Protein 8C38 (pdb70)

Nearest PDB structures (foldseek):
  8c38-assembly1_I  TM=9.953E-01  e=1.096E-30  Cowpea chlorotic mottle virus
  1za7-assembly1_B  TM=1.003E+00  e=1.085E-29  Cowpea chlorotic mottle virus
  8c38-assembly1_D  TM=1.003E+00  e=1.421E-28  Cowpea chlorotic mottle virus
  1cwp-assembly1_B  TM=9.992E-01  e=1.245E-26  Cowpea chlorotic mottle virus
  8bi4-assembly1_B  TM=9.457E-01  e=3.189E-25  Cowpea chlorotic mottle virus

InterPro domains:
  IPR002009 Bromovirus coat protein [PF01318] (2-190)

Foldseek 3Di:
DPDDDDDDDDDDPPPDDDDDFDVQKDKDKDKDWDAWDAAFDKDKAFDDDPPVQPDPQNQQWWWAKKKKFKDADPPDDFKKKKAKDFDDPGLVCRVVPGPFMQIPVDPGRMTMGGDPRGGGGNNCSRVTMIMMMHGNHTDHTRRMMMMMMIMTRDDPVVVDDDDD/DDDDDFDVQKDKDKDKDWDAWDAAFDKDKDFDDDDPVQPDPQSQFWWWAKKKKFKDADPPADAKKKKAKDFDDPGLVCCVVPGPFMQIVVDPGRMGIGRDPRGGGGNNCSRVTMIMMMHGNHIDHTRRMMMMMMIMTRDDPVPPDDDPPD/DDDDDDDDDDDDPPPDDDDDFDVQKDKDKDKDWDAWDAAFDKDKAFDDDPPVQPDPQNQFWWWAKKKKFKDADPPDDFKKKKAKDFDDPGLVCCVVPGPFMQIPVDPGRMTIGRDPRGGGGNNCSRVTMIMMMHGNHTDHTRRMMMMMMIMTRDDDPPVDDDPPD

Solvent-accessible surface area: 27170 Å² total; per-residue (Å²): 295,139,133,134,111,115,145,132,120,121,125,65,122,80,114,58,196,85,105,182,25,88,140,39,48,25,55,20,139,36,76,24,62,0,59,71,16,130,52,138,65,18,24,68,18,103,4,71,27,26,139,112,3,51,27,4,20,9,44,36,24,100,1,0,37,1,46,0,90,13,21,56,88,139,99,30,80,43,44,0,69,0,0,2,4,66,82,49,149,82,28,57,24,0,47,152,83,21,76,18,55,0,17,41,80,108,156,110,43,31,3,57,2,56,67,11,3,72,30,0,17,0,60,40,0,34,75,33,3,12,3,2,3,41,3,28,42,66,10,93,103,18,23,0,52,1,41,2,28,0,6,1,52,125,17,77,42,94,110,63,192,67,60,190,140,192,73,114,150,36,87,141,34,50,31,56,16,141,39,74,23,61,1,60,71,17,133,43,139,68,19,23,69,21,102,4,70,26,26,138,106,2,51,31,1,36,3,56,38,22,95,1,0,42,0,42,0,88,14,24,50,90,139,97,33,80,45,44,0,71,0,0,2,3,54,83,48,149,82,26,58,29,0,43,156,83,18,64,24,51,0,11,40,84,130,156,116,46,30,1,60,2,35,46,9,5,79,35,1,17,0,33,49,1,34,74,36,4,13,4,3,3,45,2,38,42,64,10,92,103,22,24,0,52,1,41,3,29,0,5,1,48,117,28,85,50,91,115,84,195,81,99,157,217,293,141,134,132,114,113,145,130,126,124,117,63,124,79,111,52,197,89,107,152,14,87,141,39,46,24,54,21,139,37,76,25,56,1,58,72,11,129,53,144,66,18,24,67,19,103,3,72,32,24,131,119,6,50,49,5,34,13,41,36,24,92,0,0,40,0,44,0,88,15,22,54,88,138,98,34,78,44,44,0,69,0,0,2,4,47,81,47,147,81,28,57,28,0,46,154,86,22,78,19,51,0,14,44,83,126,157,97,48,34,1,57,2,63,75,10,4,68,33,0,21,0,63,43,1,34,75,27,3,14,4,2,3,44,1,28,38,64,10,94,102,21,26,0,52,1,40,2,30,0,5,2,49,121,45,83,64,121,112,88,196,76,92,156,219

Structure (mmCIF, N/CA/C/O backbone):
data_8C38
#
_entry.id   8C38
#
loop_
_atom_site.group_PDB
_atom_site.id
_atom_site.type_symbol
_atom_site.label_atom_id
_atom_site.label_alt_id
_atom_site.label_comp_id
_atom_site.label_asym_id
_atom_site.label_entity_id
_atom_site.label_seq_id
_atom_site.pdbx_PDB_ins_code
_atom_site.Cartn_x
_atom_site.Cartn_y
_atom_site.Cartn_z
_atom_site.occupancy
_atom_site.B_iso_or_equiv
_atom_site.auth_seq_id
_atom_site.auth_comp_id
_atom_site.auth_asym_id
_atom_site.auth_atom_id
_atom_site.pdbx_PDB_model_num
ATOM 1 N N . ARG A 1 26 ? 234.843 219.273 222.539 1.00 26.39 26 ARG C N 1
ATOM 2 C CA . ARG A 1 26 ? 233.772 219.394 223.569 1.00 25.02 26 ARG C CA 1
ATOM 3 C C . ARG A 1 26 ? 233.229 218.016 223.938 1.00 24.63 26 ARG C C 1
ATOM 4 O O . ARG A 1 26 ? 232.940 217.200 223.064 1.00 26.47 26 ARG C O 1
ATOM 25 N N . VAL A 1 27 ? 233.103 217.756 225.241 1.00 23.10 27 VAL C N 1
ATOM 26 C CA . VAL A 1 27 ? 232.559 216.481 225.684 1.00 20.85 27 VAL C CA 1
ATOM 27 C C . VAL A 1 27 ? 231.100 216.377 225.251 1.00 19.94 27 VAL C C 1
ATOM 28 O O . VAL A 1 27 ? 230.404 217.384 225.079 1.00 20.63 27 VAL C O 1
ATOM 41 N N . VAL A 1 28 ? 230.634 215.140 225.071 1.00 18.08 28 VAL C N 1
ATOM 42 C CA . VAL A 1 28 ? 229.258 214.922 224.644 1.00 16.11 28 VAL C CA 1
ATOM 43 C C . VAL A 1 28 ? 228.306 215.547 225.655 1.00 17.37 28 VAL C C 1
ATOM 44 O O . VAL A 1 28 ? 228.487 215.421 226.873 1.00 19.44 28 VAL C O 1
ATOM 57 N N . GLN A 1 29 ? 227.286 216.236 225.147 1.00 14.41 29 GLN C N 1
ATOM 58 C CA . GLN A 1 29 ? 226.302 216.910 225.987 1.00 11.44 29 GLN C CA 1
ATOM 59 C C . GLN A 1 29 ? 224.959 216.205 225.858 1.00 12.06 29 GLN C C 1
ATOM 60 O O . GLN A 1 29 ? 224.295 216.348 224.820 1.00 11.49 29 GLN C O 1
ATOM 74 N N . PRO A 1 30 ? 224.516 215.429 226.849 1.00 10.99 30 PRO C N 1
ATOM 75 C CA . PRO A 1 30 ? 223.173 214.843 226.763 1.00 8.08 30 PRO C CA 1
ATOM 76 C C . PRO A 1 30 ? 222.100 215.918 226.790 1.00 6.49 30 PRO C C 1
ATOM 77 O O . PRO A 1 30 ? 222.205 216.913 227.509 1.00 8.22 30 PRO C O 1
ATOM 88 N N . VAL A 1 31 ? 221.055 215.707 225.999 1.00 5.02 31 VAL C N 1
ATOM 89 C CA . VAL A 1 31 ? 219.934 216.632 225.943 1.00 3.54 31 VAL C CA 1
ATOM 90 C C . VAL A 1 31 ? 218.641 215.835 225.970 1.00 1.90 31 VAL C C 1
ATOM 91 O O . VAL A 1 31 ? 218.584 214.685 225.527 1.00 8.88 31 VAL C O 1
ATOM 104 N N . ILE A 1 32 ? 217.600 216.451 226.512 1.00 5.10 32 ILE C N 1
ATOM 105 C CA . ILE A 1 32 ? 216.243 215.934 226.425 1.00 3.72 32 ILE C CA 1
ATOM 106 C C . ILE A 1 32 ? 215.448 216.937 225.605 1.00 3.23 32 ILE C C 1
ATOM 107 O O . ILE A 1 32 ? 215.396 218.123 225.946 1.00 5.71 32 ILE C O 1
ATOM 123 N N . VAL A 1 33 ? 214.855 216.473 224.513 1.00 2.87 33 VAL C N 1
ATOM 124 C CA . VAL A 1 33 ? 214.000 217.317 223.688 1.00 3.98 33 VAL C CA 1
ATOM 125 C C . VAL A 1 33 ? 212.610 217.294 224.313 1.00 3.09 33 VAL C C 1
ATOM 126 O O . VAL A 1 33 ? 211.925 216.271 224.286 1.00 8.44 33 VAL C O 1
ATOM 139 N N . GLU A 1 34 ? 212.203 218.415 224.886 1.00 3.87 34 GLU C N 1
ATOM 140 C CA . GLU A 1 34 ? 210.922 218.474 225.576 1.00 6.71 34 GLU C CA 1
ATOM 141 C C . GLU A 1 34 ? 209.793 218.605 224.559 1.00 3.10 34 GLU C C 1
ATOM 142 O O . GLU A 1 34 ? 209.816 219.524 223.736 1.00 9.12 34 GLU C O 1
ATOM 154 N N . PRO A 1 35 ? 208.800 217.716 224.574 1.00 9.07 35 PRO C N 1
ATOM 155 C CA . PRO A 1 35 ? 207.671 217.881 223.652 1.00 6.29 35 PRO C CA 1
ATOM 156 C C . PRO A 1 35 ? 206.958 219.199 223.914 1.00 2.19 35 PRO C C 1
ATOM 157 O O . PRO A 1 35 ? 206.867 219.660 225.053 1.00 8.26 35 PRO C O 1
ATOM 168 N N . ILE A 1 36 ? 206.474 219.819 222.844 1.00 10.75 36 ILE C N 1
ATOM 169 C CA . ILE A 1 36 ? 205.647 221.010 222.962 1.00 1.16 36 ILE C CA 1
ATOM 170 C C . ILE A 1 36 ? 204.387 220.798 222.141 1.00 1.61 36 ILE C C 1
ATOM 171 O O . ILE A 1 36 ? 204.389 220.088 221.132 1.00 6.86 36 ILE C O 1
ATOM 187 N N . ALA A 1 37 ? 203.307 221.419 222.587 1.00 2.97 37 ALA C N 1
ATOM 188 C CA . ALA A 1 37 ? 202.011 221.233 221.967 1.00 1.51 37 ALA C CA 1
ATOM 189 C C . ALA A 1 37 ? 201.793 222.263 220.868 1.00 0.00 37 ALA C C 1
ATOM 190 O O . ALA A 1 37 ? 202.499 223.268 220.772 1.00 0.00 37 ALA C O 1
ATOM 197 N N . SER A 1 38 ? 200.801 221.992 220.031 1.00 0.00 38 SER C N 1
ATOM 198 C CA . SER A 1 38 ? 200.298 223.014 219.131 1.00 0.00 38 SER C CA 1
ATOM 199 C C . SER A 1 38 ? 199.993 224.277 219.925 1.00 0.00 38 SER C C 1
ATOM 200 O O . SER A 1 38 ? 199.425 224.218 221.015 1.00 0.11 38 SER C O 1
ATOM 208 N N . GLY A 1 39 ? 200.400 225.420 219.383 1.00 0.00 39 GLY C N 1
ATOM 209 C CA . GLY A 1 39 ? 200.176 226.691 220.029 1.00 0.00 39 GLY C CA 1
ATOM 210 C C . GLY A 1 39 ? 201.273 227.144 220.967 1.00 0.00 39 GLY C C 1
ATOM 211 O O . GLY A 1 39 ? 201.231 228.289 221.430 1.00 4.68 39 GLY C O 1
ATOM 215 N N . GLN A 1 40 ? 202.256 226.292 221.260 1.00 0.00 40 GLN C N 1
ATOM 216 C CA . GLN A 1 40 ? 203.344 226.656 222.157 1.00 1.86 40 GLN C CA 1
ATOM 217 C C . GLN A 1 40 ? 204.523 227.308 221.448 1.00 3.69 40 GLN C C 1
ATOM 218 O O . GLN A 1 40 ? 205.458 227.751 222.123 1.00 7.80 40 GLN C O 1
ATOM 232 N N . GLY A 1 41 ? 204.502 227.386 220.121 1.00 0.00 41 GLY C N 1
ATOM 233 C CA . GLY A 1 41 ? 205.593 228.030 219.416 1.00 4.20 41 GLY C CA 1
ATOM 234 C C . GLY A 1 41 ? 205.760 229.477 219.841 1.00 0.00 41 GLY C C 1
ATOM 235 O O . GLY A 1 41 ? 204.809 230.146 220.243 1.00 8.28 41 GLY C O 1
ATOM 239 N N . LYS A 1 42 ? 206.997 229.959 219.753 1.00 8.96 42 LYS C N 1
ATOM 240 C CA . LYS A 1 42 ? 207.288 231.346 220.090 1.00 5.29 42 LYS C CA 1
ATOM 241 C C . LYS A 1 42 ? 206.744 232.279 219.016 1.00 5.04 42 LYS C C 1
ATOM 242 O O . LYS A 1 42 ? 206.932 232.044 217.820 1.00 14.43 42 LYS C O 1
ATOM 261 N N . ALA A 1 43 ? 206.066 233.336 219.447 1.00 5.65 43 ALA C N 1
ATOM 262 C CA . ALA A 1 43 ? 205.579 234.350 218.526 1.00 3.73 43 ALA C CA 1
ATOM 263 C C . ALA A 1 43 ? 206.733 235.224 218.058 1.00 5.12 43 ALA C C 1
ATOM 264 O O . ALA A 1 43 ? 207.636 235.552 218.831 1.00 8.78 43 ALA C O 1
ATOM 271 N N . ILE A 1 44 ? 206.699 235.596 216.785 1.00 5.68 44 ILE C N 1
ATOM 272 C CA . ILE A 1 44 ? 207.673 236.535 216.243 1.00 1.47 44 ILE C CA 1
ATOM 273 C C . ILE A 1 44 ? 207.190 237.942 216.564 1.00 0.46 44 ILE C C 1
ATOM 274 O O . ILE A 1 44 ? 206.079 238.327 216.190 1.00 5.95 44 ILE C O 1
ATOM 290 N N . LYS A 1 45 ? 208.013 238.701 217.279 1.00 3.05 45 LYS C N 1
ATOM 291 C CA . LYS A 1 45 ? 207.636 240.045 217.687 1.00 2.99 45 LYS C CA 1
ATOM 292 C C . LYS A 1 45 ? 207.900 241.033 216.558 1.00 0.00 45 LYS C C 1
ATOM 293 O O . LYS A 1 45 ? 208.936 240.980 215.892 1.00 6.17 45 LYS C O 1
ATOM 312 N N . ALA A 1 46 ? 206.950 241.940 216.348 1.00 5.18 46 ALA C N 1
ATOM 313 C CA . ALA A 1 46 ? 207.126 242.975 215.342 1.00 1.01 46 ALA C CA 1
ATOM 314 C C . ALA A 1 46 ? 208.320 243.855 215.691 1.00 4.54 46 ALA C C 1
ATOM 315 O O . ALA A 1 46 ? 208.679 244.020 216.858 1.00 6.91 46 ALA C O 1
ATOM 322 N N . TRP A 1 47 ? 208.948 244.407 214.658 1.00 1.21 47 TRP C N 1
ATOM 323 C CA . TRP A 1 47 ? 210.010 245.374 214.870 1.00 3.04 47 TRP C CA 1
ATOM 324 C C . TRP A 1 47 ? 209.477 246.577 215.640 1.00 2.58 47 TRP C C 1
ATOM 325 O O . TRP A 1 47 ? 208.284 246.881 215.622 1.00 8.07 47 TRP C O 1
ATOM 346 N N . THR A 1 48 ? 210.381 247.259 216.337 1.00 8.00 48 THR C N 1
ATOM 347 C CA . THR A 1 48 ? 209.998 248.476 217.037 1.00 2.78 48 THR C CA 1
ATOM 348 C C . THR A 1 48 ? 209.447 249.489 216.042 1.00 2.16 48 THR C C 1
ATOM 349 O O . THR A 1 48 ? 210.038 249.727 214.986 1.00 10.59 48 THR C O 1
ATOM 360 N N . GLY A 1 49 ? 208.308 250.083 216.381 1.00 5.70 49 GLY C N 1
ATOM 361 C CA . GLY A 1 49 ? 207.641 251.007 215.490 1.00 3.00 49 GLY C CA 1
ATOM 362 C C . GLY A 1 49 ? 206.769 250.356 214.440 1.00 2.55 49 GLY C C 1
ATOM 363 O O . GLY A 1 49 ? 206.168 251.071 213.629 1.00 9.61 49 GLY C O 1
ATOM 367 N N . TYR A 1 50 ? 206.681 249.029 214.427 1.00 5.17 50 TYR C N 1
ATOM 368 C CA . TYR A 1 50 ? 205.819 248.292 213.518 1.00 0.62 50 TYR C CA 1
ATOM 369 C C . TYR A 1 50 ? 204.711 247.591 214.293 1.00 0.52 50 TYR C C 1
ATOM 370 O O . TYR A 1 50 ? 204.785 247.413 215.510 1.00 8.82 50 TYR C O 1
ATOM 388 N N . SER A 1 51 ? 203.671 247.206 213.562 1.00 0.23 51 SER C N 1
ATOM 389 C CA . SER A 1 51 ? 202.610 246.370 214.097 1.00 0.61 51 SER C CA 1
ATOM 390 C C . SER A 1 51 ? 202.231 245.355 213.031 1.00 0.00 51 SER C C 1
ATOM 391 O O . SER A 1 51 ? 202.555 245.514 211.855 1.00 4.36 51 SER C O 1
ATOM 399 N N . VAL A 1 52 ? 201.551 244.296 213.454 1.00 2.13 52 VAL C N 1
ATOM 400 C CA . VAL A 1 52 ? 201.123 243.230 212.557 1.00 0.00 52 VAL C CA 1
ATOM 401 C C . VAL A 1 52 ? 199.618 243.329 212.389 1.00 0.00 52 VAL C C 1
ATOM 402 O O . VAL A 1 52 ? 198.867 243.210 213.364 1.00 9.58 52 VAL C O 1
ATOM 415 N N . SER A 1 53 ? 199.182 243.544 211.155 1.00 0.00 53 SER C N 1
ATOM 416 C CA . SER A 1 53 ? 197.774 243.503 210.795 1.00 0.00 53 SER C CA 1
ATOM 417 C C . SER A 1 53 ? 197.465 242.138 210.202 1.00 0.00 53 SER C C 1
ATOM 418 O O . SER A 1 53 ? 198.197 241.654 209.335 1.00 2.11 53 SER C O 1
ATOM 426 N N . LYS A 1 54 ? 196.388 241.523 210.676 1.00 0.00 54 LYS C N 1
ATOM 427 C CA . LYS A 1 54 ? 196.048 240.150 210.333 1.00 0.00 54 LYS C CA 1
ATOM 428 C C . LYS A 1 54 ? 194.646 240.125 209.750 1.00 0.00 54 LYS C C 1
ATOM 429 O O . LYS A 1 54 ? 193.701 240.596 210.386 1.00 3.74 54 LYS C O 1
ATOM 448 N N . TRP A 1 55 ? 194.512 239.579 208.544 1.00 0.00 55 TRP C N 1
ATOM 449 C CA . TRP A 1 55 ? 193.196 239.395 207.954 1.00 1.73 55 TRP C CA 1
ATOM 450 C C . TRP A 1 55 ? 193.188 238.120 207.127 1.00 0.00 55 TRP C C 1
ATOM 451 O O . TRP A 1 55 ? 194.221 237.483 206.910 1.00 5.55 55 TRP C O 1
ATOM 472 N N . THR A 1 56 ? 191.992 237.734 206.702 1.00 0.00 56 THR C N 1
ATOM 473 C CA . THR A 1 56 ? 191.767 236.453 206.057 1.00 0.00 56 THR C CA 1
ATOM 474 C C . THR A 1 56 ? 191.125 236.645 204.693 1.00 0.00 56 THR C C 1
ATOM 475 O O . THR A 1 56 ? 190.464 237.650 204.424 1.00 5.42 56 THR C O 1
ATOM 486 N N . ALA A 1 57 ? 191.335 235.653 203.834 1.00 0.00 57 ALA C N 1
ATOM 487 C CA . ALA A 1 57 ? 190.652 235.549 202.554 1.00 1.30 57 ALA C CA 1
ATOM 488 C C . ALA A 1 57 ? 190.099 234.139 202.415 1.00 0.00 57 ALA C C 1
ATOM 489 O O . ALA A 1 57 ? 190.819 233.162 202.645 1.00 7.17 57 ALA C O 1
ATOM 496 N N . SER A 1 58 ? 188.828 234.036 202.036 1.00 2.89 58 SER C N 1
ATOM 497 C CA . SER A 1 58 ? 188.166 232.750 201.864 1.00 2.50 58 SER C CA 1
ATOM 498 C C . SER A 1 58 ? 188.366 232.266 200.434 1.00 1.16 58 SER C C 1
ATOM 499 O O . SER A 1 58 ? 188.102 233.005 199.482 1.00 10.73 58 SER C O 1
ATOM 507 N N . CYS A 1 59 ? 188.829 231.028 200.289 1.00 4.57 59 CYS C N 1
ATOM 508 C CA . CYS A 1 59 ? 189.164 230.509 198.972 1.00 0.94 59 CYS C CA 1
ATOM 509 C C . CYS A 1 59 ? 187.916 230.356 198.111 1.00 0.74 59 CYS C C 1
ATOM 510 O O . CYS A 1 59 ? 186.808 230.142 198.609 1.00 5.95 59 CYS C O 1
ATOM 518 N N . ALA A 1 60 ? 188.112 230.478 196.805 1.00 5.66 60 ALA C N 1
ATOM 519 C CA . ALA A 1 60 ? 187.061 230.246 195.830 1.00 3.46 60 ALA C CA 1
ATOM 520 C C . ALA A 1 60 ? 187.021 228.775 195.435 1.00 1.45 60 ALA C C 1
ATOM 521 O O . ALA A 1 60 ? 187.995 228.036 195.591 1.00 9.65 60 ALA C O 1
ATOM 528 N N . ALA A 1 61 ? 185.873 228.354 194.914 1.00 3.95 61 ALA C N 1
ATOM 529 C CA . ALA A 1 61 ? 185.775 227.003 194.388 1.00 3.13 61 ALA C CA 1
ATOM 530 C C . ALA A 1 61 ? 186.789 226.815 193.267 1.00 0.74 61 ALA C C 1
ATOM 531 O O . ALA A 1 61 ? 187.073 227.733 192.495 1.00 9.97 61 ALA C O 1
ATOM 538 N N . ALA A 1 62 ? 187.351 225.614 193.193 1.00 7.20 62 ALA C N 1
ATOM 539 C CA . ALA A 1 62 ? 188.366 225.326 192.193 1.00 2.75 62 ALA C CA 1
ATOM 540 C C . ALA A 1 62 ? 188.375 223.835 191.907 1.00 2.72 62 ALA C C 1
ATOM 541 O O . ALA A 1 62 ? 188.071 223.019 192.780 1.00 9.80 62 ALA C O 1
ATOM 548 N N . GLU A 1 63 ? 188.724 223.494 190.671 1.00 3.71 63 GLU C N 1
ATOM 549 C CA . GLU A 1 63 ? 188.844 222.102 190.280 1.00 4.30 63 GLU C CA 1
ATOM 550 C C . GLU A 1 63 ? 190.156 221.523 190.804 1.00 3.72 63 GLU C C 1
ATOM 551 O O . GLU A 1 63 ? 191.060 222.245 191.228 1.00 7.80 63 GLU C O 1
ATOM 563 N N . ALA A 1 64 ? 190.253 220.197 190.773 1.00 3.93 64 ALA C N 1
ATOM 564 C CA . ALA A 1 64 ? 191.446 219.527 191.270 1.00 3.78 64 ALA C CA 1
ATOM 565 C C . ALA A 1 64 ? 192.686 219.992 190.515 1.00 3.54 64 ALA C C 1
ATOM 566 O O . ALA A 1 64 ? 192.672 220.135 189.291 1.00 6.75 64 ALA C O 1
ATOM 573 N N . LYS A 1 65 ? 193.763 220.231 191.263 1.00 7.36 65 LYS C N 1
ATOM 574 C CA . LYS A 1 65 ? 195.077 220.568 190.724 1.00 3.01 65 LYS C CA 1
ATOM 575 C C . LYS A 1 65 ? 195.114 221.932 190.048 1.00 3.00 65 LYS C C 1
ATOM 576 O O . LYS A 1 65 ? 196.050 222.225 189.303 1.00 7.82 65 LYS C O 1
ATOM 595 N N . VAL A 1 66 ? 194.129 222.776 190.296 1.00 6.04 66 VAL C N 1
ATOM 596 C CA . VAL A 1 66 ? 194.109 224.131 189.760 1.00 2.76 66 VAL C CA 1
ATOM 597 C C . VAL A 1 66 ? 194.751 225.060 190.779 1.00 1.35 66 VAL C C 1
ATOM 598 O O . VAL A 1 66 ? 194.559 224.906 191.989 1.00 7.29 66 VAL C O 1
ATOM 611 N N . THR A 1 67 ? 195.531 226.016 190.292 1.00 2.47 67 THR C N 1
ATOM 612 C CA . THR A 1 67 ? 196.057 227.088 191.124 1.00 0.00 67 THR C CA 1
ATOM 613 C C . THR A 1 67 ? 195.189 228.318 190.923 1.00 0.12 67 THR C C 1
ATOM 614 O O . THR A 1 67 ? 194.997 228.766 189.789 1.00 4.95 67 THR C O 1
ATOM 625 N N . SER A 1 68 ? 194.652 228.845 192.018 1.00 0.00 68 SER C N 1
ATOM 626 C CA . SER A 1 68 ? 193.766 229.998 191.987 1.00 0.00 68 SER C CA 1
ATOM 627 C C . SER A 1 68 ? 194.495 231.221 192.519 1.00 0.00 68 SER C C 1
ATOM 628 O O . SER A 1 68 ? 195.294 231.123 193.453 1.00 4.44 68 SER C O 1
ATOM 636 N N . ALA A 1 69 ? 194.211 232.370 191.915 1.00 0.37 69 ALA C N 1
ATOM 637 C CA . ALA A 1 69 ? 194.755 233.640 192.367 1.00 0.00 69 ALA C CA 1
ATOM 638 C C . ALA A 1 69 ? 193.771 234.296 193.325 1.00 0.00 69 ALA C C 1
ATOM 639 O O . ALA A 1 69 ? 192.574 234.377 193.036 1.00 1.38 69 ALA C O 1
ATOM 646 N N . ILE A 1 70 ? 194.276 234.753 194.465 1.00 0.55 70 ILE C N 1
ATOM 647 C CA . ILE A 1 70 ? 193.464 235.414 195.477 1.00 0.00 70 ILE C CA 1
ATOM 648 C C . ILE A 1 70 ? 193.975 236.839 195.625 1.00 0.00 70 ILE C C 1
ATOM 649 O O . ILE A 1 70 ? 195.127 237.054 196.020 1.00 1.42 70 ILE C O 1
ATOM 665 N N . THR A 1 71 ? 193.122 237.809 195.309 1.00 3.74 71 THR C N 1
ATOM 666 C CA . THR A 1 71 ? 193.515 239.206 195.422 1.00 1.38 71 THR C CA 1
ATOM 667 C C . THR A 1 71 ? 193.809 239.562 196.873 1.00 0.00 71 THR C C 1
ATOM 668 O O . THR A 1 71 ? 193.116 239.117 197.791 1.00 7.90 71 THR C O 1
ATOM 679 N N . ILE A 1 72 ? 194.847 240.364 197.080 1.00 2.55 72 ILE C N 1
ATOM 680 C CA . ILE A 1 72 ? 195.160 240.900 198.399 1.00 0.00 72 ILE C CA 1
ATOM 681 C C . ILE A 1 72 ? 194.458 242.245 198.538 1.00 0.00 72 ILE C C 1
ATOM 682 O O . ILE A 1 72 ? 194.777 243.202 197.825 1.00 6.21 72 ILE C O 1
ATOM 698 N N . SER A 1 73 ? 193.494 242.311 199.447 1.00 0.68 73 SER C N 1
ATOM 699 C CA . SER A 1 73 ? 192.712 243.513 199.689 1.00 0.00 73 SER C CA 1
ATOM 700 C C . SER A 1 73 ? 192.990 244.005 201.100 1.00 0.00 73 SER C C 1
ATOM 701 O O . SER A 1 73 ? 193.048 243.210 202.041 1.00 3.01 73 SER C O 1
ATOM 709 N N . LEU A 1 74 ? 193.164 245.311 201.244 1.00 0.00 74 LEU C N 1
ATOM 710 C CA . LEU A 1 74 ? 193.433 245.861 202.559 1.00 0.00 74 LEU C CA 1
ATOM 711 C C . LEU A 1 74 ? 192.161 245.841 203.403 1.00 0.00 74 LEU C C 1
ATOM 712 O O . LEU A 1 74 ? 191.073 246.114 202.890 1.00 1.57 74 LEU C O 1
ATOM 728 N N . PRO A 1 75 ? 192.262 245.539 204.695 1.00 0.00 75 PRO C N 1
ATOM 729 C CA . PRO A 1 75 ? 191.103 245.716 205.571 1.00 1.05 75 PRO C CA 1
ATOM 730 C C . PRO A 1 75 ? 190.740 247.189 205.677 1.00 0.00 75 PRO C C 1
ATOM 731 O O . PRO A 1 75 ? 191.556 248.080 205.434 1.00 5.44 75 PRO C O 1
ATOM 742 N N . ASN A 1 76 ? 189.485 247.432 206.057 1.00 4.09 76 ASN C N 1
ATOM 743 C CA . ASN A 1 76 ? 188.946 248.787 206.021 1.00 1.92 76 ASN C CA 1
ATOM 744 C C . ASN A 1 76 ? 189.853 249.773 206.745 1.00 0.00 76 ASN C C 1
ATOM 745 O O . ASN A 1 76 ? 190.094 250.880 206.251 1.00 9.27 76 ASN C O 1
ATOM 756 N N . GLU A 1 77 ? 190.380 249.388 207.907 1.00 2.67 77 GLU C N 1
ATOM 757 C CA . GLU A 1 77 ? 191.155 250.333 208.704 1.00 1.68 77 GLU C CA 1
ATOM 758 C C . GLU A 1 77 ? 192.481 250.714 208.053 1.00 1.79 77 GLU C C 1
ATOM 759 O O . GLU A 1 77 ? 193.085 251.712 208.460 1.00 12.55 77 GLU C O 1
ATOM 771 N N . LEU A 1 78 ? 192.952 249.957 207.062 1.00 3.47 78 LEU C N 1
ATOM 772 C CA . LEU A 1 78 ? 194.197 250.273 206.372 1.00 0.00 78 LEU C CA 1
ATOM 773 C C . LEU A 1 78 ? 193.979 250.858 204.984 1.00 0.79 78 LEU C C 1
ATOM 774 O O . LEU A 1 78 ? 194.956 251.196 204.313 1.00 4.20 78 LEU C O 1
ATOM 790 N N . SER A 1 79 ? 192.733 250.994 204.542 1.00 0.00 79 SER C N 1
ATOM 791 C CA . SER A 1 79 ? 192.456 251.369 203.162 1.00 2.24 79 SER C CA 1
ATOM 792 C C . SER A 1 79 ? 192.390 252.876 202.952 1.00 1.93 79 SER C C 1
ATOM 793 O O . SER A 1 79 ? 192.221 253.318 201.812 1.00 7.96 79 SER C O 1
ATOM 801 N N . SER A 1 80 ? 192.520 253.672 204.005 1.00 3.65 80 SER C N 1
ATOM 802 C CA . SER A 1 80 ? 192.507 255.114 203.835 1.00 0.00 80 SER C CA 1
ATOM 803 C C . SER A 1 80 ? 193.743 255.569 203.062 1.00 0.00 80 SER C C 1
ATOM 804 O O . SER A 1 80 ? 194.761 254.876 202.993 1.00 1.79 80 SER C O 1
ATOM 812 N N . GLU A 1 81 ? 193.634 256.760 202.469 1.00 4.80 81 GLU C N 1
ATOM 813 C CA . GLU A 1 81 ? 194.742 257.315 201.700 1.00 2.29 81 GLU C CA 1
ATOM 814 C C . GLU A 1 81 ? 196.024 257.330 202.518 1.00 0.00 81 GLU C C 1
ATOM 815 O O . GLU A 1 81 ? 197.101 257.004 202.009 1.00 6.75 81 GLU C O 1
ATOM 828 N N . ARG A 1 82 ? 195.929 257.720 203.787 1.00 0.96 82 ARG C N 1
ATOM 829 C CA . ARG A 1 82 ? 197.115 257.810 204.627 1.00 0.00 82 ARG C CA 1
ATOM 830 C C . ARG A 1 82 ? 197.660 256.432 204.985 1.00 1.30 82 ARG C C 1
ATOM 831 O O . ARG A 1 82 ? 198.862 256.181 204.859 1.00 7.75 82 ARG C O 1
ATOM 852 N N . ASN A 1 83 ? 196.792 255.527 205.444 1.00 1.05 83 ASN C N 1
ATOM 853 C CA . ASN A 1 83 ? 197.284 254.252 205.958 1.00 0.88 83 ASN C CA 1
ATOM 854 C C . ASN A 1 83 ? 197.857 253.374 204.853 1.00 0.00 83 ASN C C 1
ATOM 855 O O . ASN A 1 83 ? 198.806 252.623 205.096 1.00 6.17 83 ASN C O 1
ATOM 866 N N . LYS A 1 84 ? 197.314 253.454 203.642 1.00 0.00 84 LYS C N 1
ATOM 867 C CA . LYS A 1 84 ? 197.846 252.644 202.554 1.00 0.19 84 LYS C CA 1
ATOM 868 C C . LYS A 1 84 ? 199.243 253.077 202.126 1.00 0.00 84 LYS C C 1
ATOM 869 O O . LYS A 1 84 ? 199.831 252.424 201.259 1.00 6.18 84 LYS C O 1
ATOM 888 N N . GLN A 1 85 ? 199.784 254.149 202.703 1.00 3.99 85 GLN C N 1
ATOM 889 C CA . GLN A 1 85 ? 201.165 254.549 202.468 1.00 0.00 85 GLN C CA 1
ATOM 890 C C . GLN A 1 85 ? 202.145 253.916 203.448 1.00 0.00 85 GLN C C 1
ATOM 891 O O . GLN A 1 85 ? 203.355 254.087 203.280 1.00 0.51 85 GLN C O 1
ATOM 905 N N . LEU A 1 86 ? 201.660 253.207 204.464 1.00 0.00 86 LEU C N 1
ATOM 906 C CA . LEU A 1 86 ? 202.549 252.637 205.468 1.00 0.00 86 LEU C CA 1
ATOM 907 C C . LEU A 1 86 ? 203.427 251.558 204.849 1.00 0.00 86 LEU C C 1
ATOM 908 O O . LEU A 1 86 ? 202.980 250.779 204.006 1.00 0.02 86 LEU C O 1
ATOM 924 N N . LYS A 1 87 ? 204.684 251.512 205.281 1.00 1.26 87 LYS C N 1
ATOM 925 C CA . LYS A 1 87 ? 205.670 250.625 204.683 1.00 0.00 87 LYS C CA 1
ATOM 926 C C . LYS A 1 87 ? 205.598 249.233 205.294 1.00 0.00 87 LYS C C 1
ATOM 927 O O . LYS A 1 87 ? 205.421 249.076 206.503 1.00 0.00 87 LYS C O 1
ATOM 946 N N . VAL A 1 88 ? 205.759 248.233 204.448 1.00 0.00 88 VAL C N 1
ATOM 947 C CA . VAL A 1 88 ? 205.663 246.840 204.864 1.00 0.00 88 VAL C CA 1
ATOM 948 C C . VAL A 1 88 ? 206.991 246.381 205.449 1.00 0.00 88 VAL C C 1
ATOM 949 O O . VAL A 1 88 ? 208.066 246.840 205.053 1.00 3.08 88 VAL C O 1
ATOM 962 N N . GLY A 1 89 ? 206.910 245.458 206.401 1.00 1.56 89 GLY C N 1
ATOM 963 C CA . GLY A 1 89 ? 208.087 244.788 206.910 1.00 0.61 89 GLY C CA 1
ATOM 964 C C . GLY A 1 89 ? 208.103 243.351 206.441 1.00 0.00 89 GLY C C 1
ATOM 965 O O . GLY A 1 89 ? 208.362 243.077 205.269 1.00 3.79 89 GLY C O 1
ATOM 969 N N . ARG A 1 90 ? 207.797 242.432 207.344 1.00 0.00 90 ARG C N 1
ATOM 970 C CA . ARG A 1 90 ? 207.725 241.015 207.035 1.00 0.00 90 ARG C CA 1
ATOM 971 C C . ARG A 1 90 ? 206.274 240.593 206.845 1.00 0.00 90 ARG C C 1
ATOM 972 O O . ARG A 1 90 ? 205.347 241.230 207.344 1.00 0.00 90 ARG C O 1
ATOM 993 N N . VAL A 1 91 ? 206.089 239.493 206.121 1.00 0.00 91 VAL C N 1
ATOM 994 C CA . VAL A 1 91 ? 204.764 238.987 205.783 1.00 0.00 91 VAL C CA 1
ATOM 995 C C . VAL A 1 91 ? 204.695 237.505 206.118 1.00 0.00 91 VAL C C 1
ATOM 996 O O . VAL A 1 91 ? 205.577 236.734 205.728 1.00 0.00 91 VAL C O 1
ATOM 1009 N N . LEU A 1 92 ? 203.638 237.106 206.820 1.00 0.00 92 LEU C N 1
ATOM 1010 C CA . LEU A 1 92 ? 203.409 235.709 207.157 1.00 0.00 92 LEU C CA 1
ATOM 1011 C C . LEU A 1 92 ? 202.124 235.224 206.506 1.00 0.00 92 LEU C C 1
ATOM 1012 O O . LEU A 1 92 ? 201.102 235.915 206.530 1.00 0.00 92 LEU C O 1
ATOM 1028 N N . LEU A 1 93 ? 202.195 234.029 205.927 1.00 0.00 93 LEU C N 1
ATOM 1029 C CA . LEU A 1 93 ? 201.053 233.356 205.330 1.00 0.00 93 LEU C CA 1
ATOM 1030 C C . LEU A 1 93 ? 200.866 232.014 206.019 1.00 0.00 93 LEU C C 1
ATOM 1031 O O . LEU A 1 93 ? 201.828 231.261 206.184 1.00 1.69 93 LEU C O 1
ATOM 1047 N N . TRP A 1 94 ? 199.635 231.720 206.425 1.00 0.00 94 TRP C N 1
ATOM 1048 C CA . TRP A 1 94 ? 199.302 230.386 206.902 1.00 0.00 94 TRP C CA 1
ATOM 1049 C C . TRP A 1 94 ? 197.857 230.088 206.538 1.00 0.00 94 TRP C C 1
ATOM 1050 O O . TRP A 1 94 ? 197.085 230.981 206.184 1.00 2.04 94 TRP C O 1
ATOM 1071 N N . LEU A 1 95 ? 197.509 228.808 206.604 1.00 0.00 95 LEU C N 1
ATOM 1072 C CA . LEU A 1 95 ? 196.267 228.302 206.047 1.00 0.00 95 LEU C CA 1
ATOM 1073 C C . LEU A 1 95 ? 195.383 227.739 207.146 1.00 0.00 95 LEU C C 1
ATOM 1074 O O . LEU A 1 95 ? 195.866 227.069 208.061 1.00 7.47 95 LEU C O 1
ATOM 1090 N N . GLY A 1 96 ? 194.091 228.021 207.043 1.00 0.00 96 GLY C N 1
ATOM 1091 C CA . GLY A 1 96 ? 193.108 227.391 207.894 1.00 0.00 96 GLY C CA 1
ATOM 1092 C C . GLY A 1 96 ? 192.232 226.483 207.063 1.00 0.00 96 GLY C C 1
ATOM 1093 O O . GLY A 1 96 ? 191.455 226.956 206.232 1.00 4.61 96 GLY C O 1
ATOM 1097 N N . LEU A 1 97 ? 192.362 225.177 207.261 1.00 0.00 97 LEU C N 1
ATOM 1098 C CA . LEU A 1 97 ? 191.603 224.198 206.501 1.00 0.00 97 LEU C CA 1
ATOM 1099 C C . LEU A 1 97 ? 190.422 223.704 207.324 1.00 0.00 97 LEU C C 1
ATOM 1100 O O . LEU A 1 97 ? 190.527 223.549 208.542 1.00 1.08 97 LEU C O 1
ATOM 1116 N N . LEU A 1 98 ? 189.301 223.467 206.658 1.00 0.82 98 LEU C N 1
ATOM 1117 C CA . LEU A 1 98 ? 188.239 222.710 207.300 1.00 0.00 98 LEU C CA 1
ATOM 1118 C C . LEU A 1 98 ? 188.788 221.340 207.689 1.00 0.00 98 LEU C C 1
ATOM 1119 O O . LEU A 1 98 ? 189.592 220.765 206.948 1.00 2.48 98 LEU C O 1
ATOM 1135 N N . PRO A 1 99 ? 188.378 220.783 208.831 1.00 3.43 99 PRO C N 1
ATOM 1136 C CA . PRO A 1 99 ? 189.016 219.544 209.303 1.00 0.00 99 PRO C CA 1
ATOM 1137 C C . PRO A 1 99 ? 188.890 218.387 208.332 1.00 1.22 99 PRO C C 1
ATOM 1138 O O . PRO A 1 99 ? 189.694 217.452 208.401 1.00 9.54 99 PRO C O 1
ATOM 1149 N N . SER A 1 100 ? 187.921 218.421 207.426 1.00 1.94 100 SER C N 1
ATOM 1150 C CA . SER A 1 100 ? 187.699 217.332 206.484 1.00 4.44 100 SER C CA 1
ATOM 1151 C C . SER A 1 100 ? 188.505 217.476 205.199 1.00 6.54 100 SER C C 1
ATOM 1152 O O . SER A 1 100 ? 188.468 216.570 204.361 1.00 11.53 100 SER C O 1
ATOM 1160 N N . VAL A 1 101 ? 189.231 218.579 205.019 1.00 5.94 101 VAL C N 1
ATOM 1161 C CA . VAL A 1 101 ? 189.967 218.791 203.779 1.00 3.21 101 VAL C CA 1
ATOM 1162 C C . VAL A 1 101 ? 191.117 217.800 203.701 1.00 7.77 101 VAL C C 1
ATOM 1163 O O . VAL A 1 101 ? 191.932 217.695 204.626 1.00 13.00 101 VAL C O 1
ATOM 1176 N N . SER A 1 102 ? 191.188 217.074 202.591 1.00 7.79 102 SER C N 1
ATOM 1177 C CA . SER A 1 102 ? 192.224 216.086 202.345 1.00 8.47 102 SER C CA 1
ATOM 1178 C C . SER A 1 102 ? 193.026 216.482 201.113 1.00 6.61 102 SER C C 1
ATOM 1179 O O . SER A 1 102 ? 192.689 217.428 200.396 1.00 16.64 102 SER C O 1
ATOM 1187 N N . GLY A 1 103 ? 194.097 215.737 200.870 1.00 9.86 103 GLY C N 1
ATOM 1188 C CA . GLY A 1 103 ? 194.969 216.022 199.754 1.00 7.23 103 GLY C CA 1
ATOM 1189 C C . GLY A 1 103 ? 195.971 217.110 200.086 1.00 7.87 103 GLY C C 1
ATOM 1190 O O . GLY A 1 103 ? 196.088 217.582 201.216 1.00 16.48 103 GLY C O 1
ATOM 1194 N N . THR A 1 104 ? 196.709 217.513 199.059 1.00 8.03 104 THR C N 1
ATOM 1195 C CA . THR A 1 104 ? 197.784 218.480 199.209 1.00 3.75 104 THR C CA 1
ATOM 1196 C C . THR A 1 104 ? 197.267 219.881 198.916 1.00 1.95 104 THR C C 1
ATOM 1197 O O . THR A 1 104 ? 196.703 220.126 197.848 1.00 8.23 104 THR C O 1
ATOM 1208 N N . VAL A 1 105 ? 197.472 220.793 199.860 1.00 5.47 105 VAL C N 1
ATOM 1209 C CA . VAL A 1 105 ? 197.114 222.195 199.693 1.00 0.00 105 VAL C CA 1
ATOM 1210 C C . VAL A 1 105 ? 198.375 223.023 199.885 1.00 1.28 105 VAL C C 1
ATOM 1211 O O . VAL A 1 105 ? 199.063 222.883 200.901 1.00 2.51 105 VAL C O 1
ATOM 1224 N N . LYS A 1 106 ? 198.668 223.888 198.917 1.00 0.00 106 LYS C N 1
ATOM 1225 C CA . LYS A 1 106 ? 199.845 224.742 198.942 1.00 0.00 106 LYS C CA 1
ATOM 1226 C C . LYS A 1 106 ? 199.434 226.181 198.662 1.00 0.00 106 LYS C C 1
ATOM 1227 O O . LYS A 1 106 ? 198.475 226.436 197.933 1.00 0.00 106 LYS C O 1
ATOM 1246 N N . SER A 1 107 ? 200.177 227.121 199.235 1.00 0.00 107 SER C N 1
ATOM 1247 C CA . SER A 1 107 ? 199.871 228.526 199.023 1.00 0.00 107 SER C CA 1
ATOM 1248 C C . SER A 1 107 ? 201.148 229.339 199.122 1.00 0.00 107 SER C C 1
ATOM 1249 O O . SER A 1 107 ? 202.085 228.965 199.829 1.00 0.00 107 SER C O 1
ATOM 1257 N N . CYS A 1 108 ? 201.180 230.455 198.403 1.00 0.00 108 CYS C N 1
ATOM 1258 C CA . CYS A 1 108 ? 202.335 231.335 198.453 1.00 0.00 108 CYS C CA 1
ATOM 1259 C C . CYS A 1 108 ? 201.902 232.751 198.109 1.00 0.00 108 CYS C C 1
ATOM 1260 O O . CYS A 1 108 ? 200.834 232.977 197.538 1.00 2.10 108 CYS C O 1
ATOM 1268 N N . VAL A 1 109 ? 202.752 233.701 198.473 1.00 0.00 109 VAL C N 1
ATOM 1269 C CA . VAL A 1 109 ? 202.600 235.098 198.094 1.00 0.00 109 VAL C CA 1
ATOM 1270 C C . VAL A 1 109 ? 203.737 235.429 197.140 1.00 0.00 109 VAL C C 1
ATOM 1271 O O . VAL A 1 109 ? 204.908 235.224 197.472 1.00 0.00 109 VAL C O 1
ATOM 1284 N N . THR A 1 110 ? 203.398 235.940 195.962 1.00 0.00 110 THR C N 1
ATOM 1285 C CA . THR A 1 110 ? 204.408 236.326 194.991 1.00 0.00 110 THR C CA 1
ATOM 1286 C C . THR A 1 110 ? 203.952 237.587 194.276 1.00 0.00 110 THR C C 1
ATOM 1287 O O . THR A 1 110 ? 202.807 238.028 194.401 1.00 1.83 110 THR C O 1
ATOM 1298 N N . GLU A 1 111 ? 204.875 238.166 193.522 1.00 0.00 111 GLU C N 1
ATOM 1299 C CA . GLU A 1 111 ? 204.498 239.170 192.542 1.00 0.00 111 GLU C CA 1
ATOM 1300 C C . GLU A 1 111 ? 203.480 238.562 191.589 1.00 0.0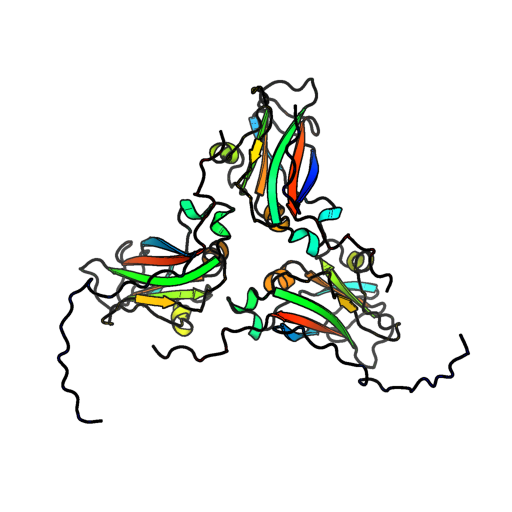0 111 GLU C C 1
ATOM 1301 O O . GLU A 1 111 ? 203.558 237.380 191.249 1.00 3.10 111 GLU C O 1
ATOM 1314 N N . THR A 1 112 ? 202.507 239.365 191.172 1.00 1.11 112 THR C N 1
ATOM 1315 C CA . THR A 1 112 ? 201.405 238.839 190.380 1.00 0.00 112 THR C CA 1
ATOM 1316 C C . THR A 1 112 ? 201.926 238.160 189.118 1.00 1.21 112 THR C C 1
ATOM 1317 O O . THR A 1 112 ? 202.774 238.708 188.409 1.00 4.38 112 THR C O 1
ATOM 1328 N N . GLN A 1 113 ? 201.408 236.966 188.840 1.00 3.41 113 GLN C N 1
ATOM 1329 C CA . GLN A 1 113 ? 201.886 236.114 187.763 1.00 1.88 113 GLN C CA 1
ATOM 1330 C C . GLN A 1 113 ? 200.926 236.136 186.582 1.00 4.04 113 GLN C C 1
ATOM 1331 O O . GLN A 1 113 ? 199.717 236.313 186.739 1.00 10.16 113 GLN C O 1
ATOM 1345 N N . THR A 1 114 ? 201.486 235.947 185.387 1.00 6.41 114 THR C N 1
ATOM 1346 C CA . THR A 1 114 ? 200.651 235.731 184.213 1.00 6.18 114 THR C CA 1
ATOM 1347 C C . THR A 1 114 ? 200.021 234.343 184.239 1.00 3.91 114 THR C C 1
ATOM 1348 O O . THR A 1 114 ? 198.881 234.162 183.799 1.00 13.93 114 THR C O 1
ATOM 1359 N N . THR A 1 115 ? 200.752 233.352 184.747 1.00 4.26 115 THR C N 1
ATOM 1360 C CA . THR A 1 115 ? 200.263 231.985 184.901 1.00 3.17 115 THR C CA 1
ATOM 1361 C C . THR A 1 115 ? 200.245 231.666 186.389 1.00 0.00 115 THR C C 1
ATOM 1362 O O . THR A 1 115 ? 201.302 231.594 187.022 1.00 8.13 115 THR C O 1
ATOM 1373 N N . ALA A 1 116 ? 199.047 231.473 186.944 1.00 5.91 116 ALA C N 1
ATOM 1374 C CA . ALA A 1 116 ? 198.914 231.343 188.391 1.00 0.00 116 ALA C CA 1
ATOM 1375 C C . ALA A 1 116 ? 199.813 230.241 188.935 1.00 0.00 116 ALA C C 1
ATOM 1376 O O . ALA A 1 116 ? 200.492 230.422 189.951 1.00 4.62 116 ALA C O 1
ATOM 1383 N N . ALA A 1 117 ? 199.826 229.083 188.274 1.00 2.40 117 ALA C N 1
ATOM 1384 C CA . ALA A 1 117 ? 200.610 227.964 188.782 1.00 0.60 117 ALA C CA 1
ATOM 1385 C C . ALA A 1 117 ? 202.098 228.282 188.838 1.00 0.00 117 ALA C C 1
ATOM 1386 O O . ALA A 1 117 ? 202.822 227.663 189.623 1.00 4.45 117 ALA C O 1
ATOM 1393 N N . ALA A 1 118 ? 202.571 229.233 188.034 1.00 0.69 118 ALA C N 1
ATOM 1394 C CA . ALA A 1 118 ? 203.991 229.558 188.024 1.00 1.11 118 ALA C CA 1
ATOM 1395 C C . ALA A 1 118 ? 204.440 230.278 189.286 1.00 0.00 118 ALA C C 1
ATOM 1396 O O . ALA A 1 118 ? 205.646 23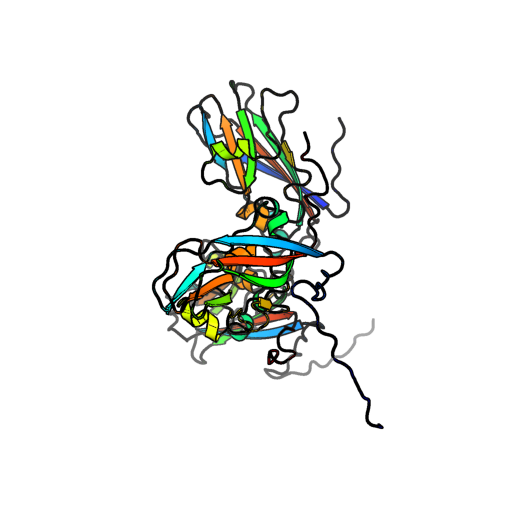0.383 189.518 1.00 2.92 118 ALA C O 1
ATOM 1403 N N . SER A 1 119 ? 203.508 230.782 190.099 1.00 0.00 119 SER C N 1
ATOM 1404 C CA . SER A 1 119 ? 203.898 231.459 191.329 1.00 0.00 119 SER C CA 1
ATOM 1405 C C . SER A 1 119 ? 204.787 230.567 192.186 1.00 0.00 119 SER C C 1
ATOM 1406 O O . SER A 1 119 ? 205.771 231.030 192.769 1.00 1.72 119 SER C O 1
ATOM 1414 N N . PHE A 1 120 ? 204.461 229.280 192.263 1.00 0.00 120 PHE C N 1
ATOM 1415 C CA . PHE A 1 120 ? 205.218 228.373 193.116 1.00 0.00 120 PHE C CA 1
ATOM 1416 C C . PHE A 1 120 ? 206.640 228.152 192.619 1.00 0.00 120 PHE C C 1
ATOM 1417 O O . PHE A 1 120 ? 207.490 227.714 193.398 1.00 0.76 120 PHE C O 1
ATOM 1434 N N . GLN A 1 121 ? 206.916 228.441 191.349 1.00 0.00 121 GLN C N 1
ATOM 1435 C CA . GLN A 1 121 ? 208.269 228.276 190.831 1.00 0.00 121 GLN C CA 1
ATOM 1436 C C . GLN A 1 121 ? 209.179 229.437 191.193 1.00 0.71 121 GLN C C 1
ATOM 1437 O O . GLN A 1 121 ? 210.400 229.312 191.068 1.00 8.45 121 GLN C O 1
ATOM 1451 N N . VAL A 1 122 ? 208.616 230.565 191.618 1.00 0.00 122 VAL C N 1
ATOM 1452 C CA . VAL A 1 122 ? 209.406 231.738 191.965 1.00 0.00 122 VAL C CA 1
ATOM 1453 C C . VAL A 1 122 ? 209.208 232.171 193.406 1.00 0.74 122 VAL C C 1
ATOM 1454 O O . VAL A 1 122 ? 209.946 233.046 193.878 1.00 0.00 122 VAL C O 1
ATOM 1467 N N . ALA A 1 123 ? 208.247 231.594 194.119 1.00 0.00 123 ALA C N 1
ATOM 1468 C CA . ALA A 1 123 ? 208.054 231.926 195.522 1.00 0.70 123 ALA C CA 1
ATOM 1469 C C . ALA A 1 123 ? 209.278 231.528 196.334 1.00 0.00 123 ALA C C 1
ATOM 1470 O O . ALA A 1 123 ? 209.879 230.478 196.102 1.00 0.88 123 ALA C O 1
ATOM 1477 N N . LEU A 1 124 ? 209.645 232.372 197.295 1.00 0.00 124 LEU C N 1
ATOM 1478 C CA . LEU A 1 124 ? 210.749 232.077 198.198 1.00 0.00 124 LEU C CA 1
ATOM 1479 C C . LEU A 1 124 ? 210.319 231.252 199.402 1.00 0.00 124 LEU C C 1
ATOM 1480 O O . LEU A 1 124 ? 211.176 230.825 200.183 1.00 4.69 124 LEU C O 1
ATOM 1496 N N . ALA A 1 125 ? 209.018 231.032 199.568 1.00 0.00 125 ALA C N 1
ATOM 1497 C CA . ALA A 1 125 ? 208.475 230.263 200.675 1.00 0.00 125 ALA C CA 1
ATOM 1498 C C . ALA A 1 125 ? 207.078 229.813 200.286 1.00 0.00 125 ALA C C 1
ATOM 1499 O O . ALA A 1 125 ? 206.338 230.563 199.650 1.00 0.00 125 ALA C O 1
ATOM 1506 N N . VAL A 1 126 ? 206.727 228.592 200.671 1.00 0.00 126 VAL C N 1
ATOM 1507 C CA . VAL A 1 126 ? 205.440 228.003 200.328 1.00 0.00 126 VAL C CA 1
ATOM 1508 C C . VAL A 1 126 ? 204.825 227.406 201.583 1.00 0.00 126 VAL C C 1
ATOM 1509 O O . VAL A 1 126 ? 205.480 226.641 202.298 1.00 0.00 126 VAL C O 1
ATOM 1522 N N . ALA A 1 127 ? 203.574 227.761 201.849 1.00 0.00 127 ALA C N 1
ATOM 1523 C CA . ALA A 1 127 ? 202.808 227.096 202.891 1.00 0.00 127 ALA C CA 1
ATOM 1524 C C . ALA A 1 127 ? 202.260 225.796 202.320 1.00 0.00 127 ALA C C 1
ATOM 1525 O O . ALA A 1 127 ? 201.586 225.805 201.287 1.00 4.83 127 ALA C O 1
ATOM 1532 N N . ASP A 1 128 ? 202.554 224.680 202.977 1.00 0.00 128 ASP C N 1
ATOM 1533 C CA . ASP A 1 128 ? 202.256 223.365 202.425 1.00 2.50 128 ASP C CA 1
ATOM 1534 C C . ASP A 1 128 ? 201.722 222.481 203.539 1.00 1.44 128 ASP C C 1
ATOM 1535 O O . ASP A 1 128 ? 202.421 222.240 204.526 1.00 10.63 128 ASP C O 1
ATOM 1544 N N . ASN A 1 129 ? 200.491 221.991 203.374 1.00 1.20 129 ASN C N 1
ATOM 1545 C CA . ASN A 1 129 ? 199.836 221.244 204.442 1.00 4.38 129 ASN C CA 1
ATOM 1546 C C . ASN A 1 129 ? 200.462 219.877 204.679 1.00 6.17 129 ASN C C 1
ATOM 1547 O O . ASN A 1 129 ? 200.097 219.213 205.653 1.00 14.16 129 ASN C O 1
ATOM 1558 N N . SER A 1 130 ? 201.381 219.442 203.822 1.00 5.95 130 SER C N 1
ATOM 1559 C CA . SER A 1 130 ? 202.126 218.211 204.054 1.00 7.41 130 SER C CA 1
ATOM 1560 C C . SER A 1 130 ? 203.280 218.397 205.034 1.00 9.73 130 SER C C 1
ATOM 1561 O O . SER A 1 130 ? 203.925 217.408 205.399 1.00 15.57 130 SER C O 1
ATOM 1569 N N . LYS A 1 131 ? 203.551 219.624 205.466 1.00 14.23 131 LYS C N 1
ATOM 1570 C CA . LYS A 1 131 ? 204.620 219.921 206.408 1.00 10.30 131 LYS C CA 1
ATOM 1571 C C . LYS A 1 131 ? 204.078 220.002 207.830 1.00 4.78 131 LYS C C 1
ATOM 1572 O O . LYS A 1 131 ? 202.876 220.154 208.056 1.00 13.74 131 LYS C O 1
ATOM 1591 N N . ASP A 1 132 ? 204.994 219.907 208.798 1.00 10.73 132 ASP C N 1
ATOM 1592 C CA . ASP A 1 132 ? 204.604 220.060 210.195 1.00 11.52 132 ASP C CA 1
ATOM 1593 C C . ASP A 1 132 ? 204.156 221.483 210.495 1.00 7.73 132 ASP C C 1
ATOM 1594 O O . ASP A 1 132 ? 203.266 221.689 211.327 1.00 14.57 132 ASP C O 1
ATOM 1603 N N . VAL A 1 133 ? 204.762 222.469 209.840 1.00 11.36 133 VAL C N 1
ATOM 1604 C CA . VAL A 1 133 ? 204.387 223.870 209.975 1.00 6.93 133 VAL C CA 1
ATOM 1605 C C . VAL A 1 133 ? 203.799 224.303 208.639 1.00 3.27 133 VAL C C 1
ATOM 1606 O O . VAL A 1 133 ? 204.514 224.372 207.633 1.00 6.38 133 VAL C O 1
ATOM 1619 N N . VAL A 1 134 ? 202.496 224.563 208.623 1.00 4.03 134 VAL C N 1
ATOM 1620 C CA . VAL A 1 134 ? 201.801 224.986 207.393 1.00 3.25 134 VAL C CA 1
ATOM 1621 C C . VAL A 1 134 ? 201.818 226.510 207.396 1.00 0.00 134 VAL C C 1
ATOM 1622 O O . VAL A 1 134 ? 200.859 227.183 207.777 1.00 11.20 134 VAL C O 1
ATOM 1635 N N . ALA A 1 135 ? 202.926 227.071 206.928 1.00 1.93 135 ALA C N 1
ATOM 1636 C CA . ALA A 1 135 ? 203.073 228.517 206.950 1.00 0.00 135 ALA C CA 1
ATOM 1637 C C . ALA A 1 135 ? 204.244 228.911 206.070 1.00 0.00 135 ALA C C 1
ATOM 1638 O O . ALA A 1 135 ? 205.162 228.120 205.847 1.00 0.07 135 ALA C O 1
ATOM 1645 N N . ALA A 1 136 ? 204.190 230.142 205.571 1.00 0.00 136 ALA C N 1
ATOM 1646 C CA . ALA A 1 136 ? 205.245 230.712 204.746 1.00 0.00 136 ALA C CA 1
ATOM 1647 C C . ALA A 1 136 ? 205.578 232.096 205.276 1.00 0.00 136 ALA C C 1
ATOM 1648 O O . ALA A 1 136 ? 204.683 232.924 205.458 1.00 0.00 136 ALA C O 1
ATOM 1655 N N . MET A 1 137 ? 206.860 232.346 205.509 1.00 0.00 137 MET C N 1
ATOM 1656 C CA . MET A 1 137 ? 207.330 233.645 205.960 1.00 0.00 137 MET C CA 1
ATOM 1657 C C . MET A 1 137 ? 208.109 234.310 204.836 1.00 0.00 137 MET C C 1
ATOM 1658 O O . MET A 1 137 ? 208.901 233.663 204.146 1.00 0.00 137 MET C O 1
ATOM 1672 N N . TYR A 1 138 ? 207.875 235.608 204.659 1.00 0.00 138 TYR C N 1
ATOM 1673 C CA . TYR A 1 138 ? 208.533 236.406 203.630 1.00 0.00 138 TYR C CA 1
ATOM 1674 C C . TYR A 1 138 ? 209.231 237.548 204.356 1.00 0.00 138 TYR C C 1
ATOM 1675 O O . TYR A 1 138 ? 208.693 238.660 204.460 1.00 1.02 138 TYR C O 1
ATOM 1693 N N . PRO A 1 139 ? 210.428 237.300 204.893 1.00 0.00 139 PRO C N 1
ATOM 1694 C CA . PRO A 1 139 ? 211.061 238.305 205.751 1.00 1.36 139 PRO C CA 1
ATOM 1695 C C . PRO A 1 139 ? 211.722 239.437 204.992 1.00 0.34 139 PRO C C 1
ATOM 1696 O O . PRO A 1 139 ? 211.993 240.480 205.598 1.00 9.62 139 PRO C O 1
ATOM 1707 N N . GLU A 1 140 ? 211.992 239.269 203.699 1.00 0.07 140 GLU C N 1
ATOM 1708 C CA . GLU A 1 140 ? 212.756 240.261 202.954 1.00 1.50 140 GLU C CA 1
ATOM 1709 C C . GLU A 1 140 ? 212.104 240.634 201.629 1.00 1.50 140 GLU C C 1
ATOM 1710 O O . GLU A 1 140 ? 212.275 241.758 201.149 1.00 12.92 140 G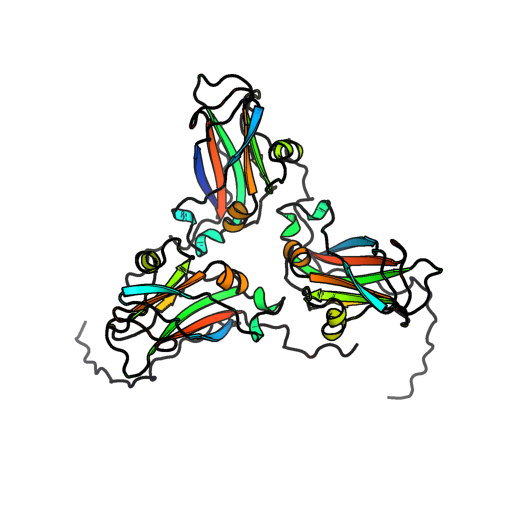LU C O 1
ATOM 1722 N N . ALA A 1 141 ? 211.368 239.701 201.025 1.00 6.60 141 ALA C N 1
ATOM 1723 C CA . ALA A 1 141 ? 210.943 239.879 199.640 1.00 3.19 141 ALA C CA 1
ATOM 1724 C C . ALA A 1 141 ? 210.193 241.190 199.444 1.00 5.28 141 ALA C C 1
ATOM 1725 O O . ALA A 1 141 ? 210.404 241.893 198.450 1.00 8.54 141 ALA C O 1
ATOM 1732 N N . PHE A 1 142 ? 209.322 241.541 200.386 1.00 2.64 142 PHE C N 1
ATOM 1733 C CA . PHE A 1 142 ? 208.421 242.675 200.234 1.00 0.00 142 PHE C CA 1
ATOM 1734 C C . PHE A 1 142 ? 208.764 243.824 201.170 1.00 0.00 142 PHE C C 1
ATOM 1735 O O . PHE A 1 142 ? 207.984 244.772 201.284 1.00 7.64 142 PHE C O 1
ATOM 1752 N N . LYS A 1 143 ? 209.916 243.769 201.829 1.00 3.16 143 LYS C N 1
ATOM 1753 C CA . LYS A 1 143 ? 210.293 244.816 202.762 1.00 3.01 143 LYS C CA 1
ATOM 1754 C C . LYS A 1 143 ? 210.397 246.152 202.039 1.00 0.68 143 LYS C C 1
ATOM 1755 O O . LYS A 1 143 ? 211.042 246.256 200.995 1.00 5.83 143 LYS C O 1
ATOM 1774 N N . GLY A 1 144 ? 209.753 247.172 202.600 1.00 5.78 144 GLY C N 1
ATOM 1775 C CA . GLY A 1 144 ? 209.871 248.533 202.130 1.00 1.16 144 GLY C CA 1
ATOM 1776 C C . GLY A 1 144 ? 208.740 249.011 201.243 1.00 0.88 144 GLY C C 1
ATOM 1777 O O . GLY A 1 144 ? 208.560 250.225 201.102 1.00 7.08 144 GLY C O 1
ATOM 1781 N N . ILE A 1 145 ? 207.975 248.102 200.639 1.00 0.74 145 ILE C N 1
ATOM 1782 C CA . ILE A 1 145 ? 206.850 248.541 199.826 1.00 0.00 145 ILE C CA 1
ATOM 1783 C C . ILE A 1 145 ? 205.718 249.018 200.730 1.00 0.00 145 ILE C C 1
ATOM 1784 O O . ILE A 1 145 ? 205.634 248.671 201.912 1.00 0.00 145 ILE C O 1
ATOM 1800 N N . THR A 1 146 ? 204.837 249.833 200.163 1.00 1.07 146 THR C N 1
ATOM 1801 C CA . THR A 1 146 ? 203.688 250.303 200.916 1.00 0.00 146 THR C CA 1
ATOM 1802 C C . THR A 1 146 ? 202.565 249.272 200.864 1.00 0.00 146 THR C C 1
ATOM 1803 O O . THR A 1 146 ? 202.553 248.368 200.028 1.00 0.00 146 THR C O 1
ATOM 1814 N N . LEU A 1 147 ? 201.606 249.429 201.775 1.00 0.00 147 LEU C N 1
ATOM 1815 C CA . LEU A 1 147 ? 200.455 248.534 201.789 1.00 0.00 147 LEU C CA 1
ATOM 1816 C C . LEU A 1 147 ? 199.701 248.592 200.466 1.00 0.00 147 LEU C C 1
ATOM 1817 O O . LEU A 1 147 ? 199.222 247.568 199.964 1.00 7.04 147 LEU C O 1
ATOM 1833 N N . GLU A 1 148 ? 199.601 249.784 199.878 1.00 0.00 148 GLU C N 1
ATOM 1834 C CA . GLU A 1 148 ? 198.976 249.914 198.569 1.00 0.00 148 GLU C CA 1
ATOM 1835 C C . GLU A 1 148 ? 199.736 249.114 197.522 1.00 0.00 148 GLU C C 1
ATOM 1836 O O . GLU A 1 148 ? 199.132 248.418 196.699 1.00 1.89 148 GLU C O 1
ATOM 1849 N N . GLN A 1 149 ? 201.064 249.211 197.536 1.00 0.97 149 GLN C N 1
ATOM 1850 C CA . GLN A 1 149 ? 201.870 248.414 196.622 1.00 0.00 149 GLN C CA 1
ATOM 1851 C C . GLN A 1 149 ? 201.733 246.929 196.914 1.00 0.34 149 GLN C C 1
ATOM 1852 O O . GLN A 1 149 ? 201.759 246.114 195.989 1.00 6.69 149 GLN C O 1
ATOM 1866 N N . LEU A 1 150 ? 201.590 246.557 198.184 1.00 3.38 150 LEU C N 1
ATOM 1867 C CA . LEU A 1 150 ? 201.332 245.159 198.503 1.00 0.00 150 LEU C CA 1
ATOM 1868 C C . LEU A 1 150 ? 200.055 244.684 197.825 1.00 0.00 150 LEU C C 1
ATOM 1869 O O . LEU A 1 150 ? 200.020 243.610 197.217 1.00 8.28 150 LEU C O 1
ATOM 1885 N N . THR A 1 151 ? 198.992 245.487 197.909 1.00 1.52 151 THR C N 1
ATOM 1886 C CA . THR A 1 151 ? 197.725 245.097 197.302 1.00 0.00 151 THR C CA 1
ATOM 1887 C C . THR A 1 151 ? 197.792 245.119 195.780 1.00 0.66 151 THR C C 1
ATOM 1888 O O . THR A 1 151 ? 197.112 244.328 195.121 1.00 6.49 151 THR C O 1
ATOM 1899 N N . ALA A 1 152 ? 198.597 246.011 195.206 1.00 3.81 152 ALA C N 1
ATOM 1900 C CA . ALA A 1 152 ? 198.594 246.205 193.761 1.00 3.87 152 ALA C CA 1
ATOM 1901 C C . ALA A 1 152 ? 199.562 245.294 193.018 1.00 2.80 152 ALA C C 1
ATOM 1902 O O . ALA A 1 152 ? 199.326 244.986 191.845 1.00 9.26 152 ALA C O 1
ATOM 1909 N N . ASP A 1 153 ? 200.644 244.857 193.663 1.00 1.82 153 ASP C N 1
ATOM 1910 C CA . ASP A 1 153 ? 201.713 244.143 192.979 1.00 0.00 153 ASP C CA 1
ATOM 1911 C C . ASP A 1 153 ? 201.818 242.676 193.357 1.00 0.38 153 ASP C C 1
ATOM 1912 O O . ASP A 1 153 ? 202.447 241.912 192.620 1.00 4.56 153 ASP C O 1
ATOM 1921 N N . LEU A 1 154 ? 201.238 242.274 194.480 1.00 0.00 154 LEU C N 1
ATOM 1922 C CA . LEU A 1 154 ? 201.349 240.914 194.975 1.00 0.00 154 LEU C CA 1
ATOM 1923 C C . LEU A 1 154 ? 200.008 240.205 194.865 1.00 0.00 154 LEU C C 1
ATOM 1924 O O . LEU A 1 154 ? 198.946 240.830 194.828 1.00 4.71 154 LEU C O 1
ATOM 1940 N N . THR A 1 155 ? 200.078 238.881 194.812 1.00 0.00 155 THR C N 1
ATOM 1941 C CA . THR A 1 155 ? 198.891 238.048 194.767 1.00 0.00 155 THR C CA 1
ATOM 1942 C C . THR A 1 155 ? 199.119 236.820 195.638 1.00 0.00 155 THR C C 1
ATOM 1943 O O . THR A 1 155 ? 200.249 236.352 195.790 1.00 0.00 155 THR C O 1
ATOM 1954 N N . ILE A 1 156 ? 198.039 236.325 196.231 1.00 0.00 156 ILE C N 1
ATOM 1955 C CA . ILE A 1 156 ? 198.055 235.065 196.966 1.00 0.00 156 ILE C CA 1
ATOM 1956 C C . ILE A 1 156 ? 197.638 233.962 196.007 1.00 0.00 156 ILE C C 1
ATOM 1957 O O . ILE A 1 156 ? 196.650 234.106 195.281 1.00 3.06 156 ILE C O 1
ATOM 1973 N N . TYR A 1 157 ? 198.388 232.867 195.994 1.00 0.00 157 TYR C N 1
ATOM 1974 C CA . TYR A 1 157 ? 198.111 231.744 195.111 1.00 0.00 157 TYR C CA 1
ATOM 1975 C C . TYR A 1 157 ? 197.835 230.503 195.945 1.00 0.00 157 TYR C C 1
ATOM 1976 O O . TYR A 1 157 ? 198.547 230.225 196.911 1.00 0.00 157 TYR C O 1
ATOM 1994 N N . LEU A 1 158 ? 196.785 229.772 195.580 1.00 0.00 158 LEU C N 1
ATOM 1995 C CA . LEU A 1 158 ? 196.327 228.628 196.358 1.00 0.00 158 LEU C CA 1
ATOM 1996 C C . LEU A 1 158 ? 196.133 227.439 195.430 1.00 0.00 158 LEU C C 1
ATOM 1997 O O . LEU A 1 158 ? 195.372 227.519 194.463 1.00 0.00 158 LEU C O 1
ATOM 2013 N N . TYR A 1 159 ? 196.808 226.338 195.742 1.00 0.00 159 TYR C N 1
ATOM 2014 C CA . TYR A 1 159 ? 196.746 225.108 194.967 1.00 0.00 159 TYR C CA 1
ATOM 2015 C C . TYR A 1 159 ? 196.212 223.988 195.846 1.00 0.00 159 TYR C C 1
ATOM 2016 O O . TYR A 1 159 ? 196.630 223.845 196.997 1.00 0.00 159 TYR C O 1
ATOM 2034 N N . SER A 1 160 ? 195.305 223.187 195.294 1.00 0.56 160 SER C N 1
ATOM 2035 C CA . SER A 1 160 ? 194.807 221.999 195.969 1.00 1.28 160 SER C CA 1
ATOM 2036 C C . SER A 1 160 ? 194.827 220.828 195.000 1.00 0.00 160 SER C C 1
ATOM 2037 O O . SER A 1 160 ? 194.430 220.964 193.842 1.00 2.17 160 SER C O 1
ATOM 2045 N N . SER A 1 161 ? 195.304 219.679 195.477 1.00 1.32 161 SER C N 1
ATOM 2046 C CA . SER A 1 161 ? 195.285 218.482 194.646 1.00 3.70 161 SER C CA 1
ATOM 2047 C C . SER A 1 161 ? 193.862 218.001 194.407 1.00 5.33 161 SER C C 1
ATOM 2048 O O . SER A 1 161 ? 193.557 217.484 193.329 1.00 14.13 161 SER C O 1
ATOM 2056 N N . ALA A 1 162 ? 192.990 218.157 195.396 1.00 4.75 162 ALA C N 1
ATOM 2057 C CA . ALA A 1 162 ? 191.582 217.813 195.282 1.00 3.05 162 ALA C CA 1
ATOM 2058 C C . ALA A 1 162 ? 190.752 219.070 195.048 1.00 2.35 162 ALA C C 1
ATOM 2059 O O . ALA A 1 162 ? 191.179 220.189 195.336 1.00 8.07 162 ALA C O 1
ATOM 2066 N N . ALA A 1 163 ? 189.547 218.870 194.522 1.00 6.85 163 ALA C N 1
ATOM 2067 C CA . ALA A 1 163 ? 188.665 219.998 194.263 1.00 4.56 163 ALA C CA 1
ATOM 2068 C C . ALA A 1 163 ? 188.346 220.721 195.564 1.00 2.67 163 ALA C C 1
ATOM 2069 O O . ALA A 1 163 ? 188.204 220.101 196.621 1.00 9.97 163 ALA C O 1
ATOM 2076 N N . LEU A 1 164 ? 188.243 222.042 195.480 1.00 6.91 164 LEU C N 1
ATOM 2077 C CA . LEU A 1 164 ? 187.943 222.886 196.627 1.00 1.77 164 LEU C CA 1
ATOM 2078 C C . LEU A 1 164 ? 186.535 223.443 196.497 1.00 4.73 164 LEU C C 1
ATOM 2079 O O . LEU A 1 164 ? 186.152 223.941 195.434 1.00 7.44 164 LEU C O 1
ATOM 2095 N N . THR A 1 165 ? 185.769 223.342 197.575 1.00 9.07 165 THR C N 1
ATOM 2096 C CA . THR A 1 165 ? 184.531 224.085 197.720 1.00 4.49 165 THR C CA 1
ATOM 2097 C C . THR A 1 165 ? 184.843 225.447 198.323 1.00 1.56 165 THR C C 1
ATOM 2098 O O . THR A 1 165 ? 185.761 225.589 199.133 1.00 9.01 165 THR C O 1
ATOM 2109 N N . GLU A 1 166 ? 184.070 226.452 197.921 1.00 4.78 166 GLU C N 1
ATOM 2110 C CA . GLU A 1 166 ? 184.294 227.799 198.421 1.00 0.09 166 GLU C CA 1
ATOM 2111 C C . GLU A 1 166 ? 184.322 227.777 199.942 1.00 2.61 166 GLU C C 1
ATOM 2112 O O . GLU A 1 166 ? 183.437 227.206 200.581 1.00 9.63 166 GLU C O 1
ATOM 2124 N N . GLY A 1 167 ? 185.348 228.394 200.517 1.00 6.34 167 GLY C N 1
ATOM 2125 C CA . GLY A 1 167 ? 185.495 228.441 201.954 1.00 3.45 167 GLY C CA 1
ATOM 2126 C C . GLY A 1 167 ? 186.141 227.226 202.583 1.00 1.70 167 GLY C C 1
ATOM 2127 O O . GLY A 1 167 ? 186.262 227.182 203.814 1.00 9.61 167 GLY C O 1
ATOM 2131 N N . ASP A 1 168 ? 186.560 226.238 201.787 1.00 3.40 168 ASP C N 1
ATOM 2132 C CA . ASP A 1 168 ? 187.265 225.086 202.342 1.00 0.00 168 ASP C CA 1
ATOM 2133 C C . ASP A 1 168 ? 188.568 225.503 203.003 1.00 0.00 168 ASP C C 1
ATOM 2134 O O . ASP A 1 168 ? 188.974 224.911 204.007 1.00 2.99 168 ASP C O 1
ATOM 2143 N N . VAL A 1 169 ? 189.239 226.507 202.450 1.00 2.77 169 VAL C N 1
ATOM 2144 C CA . VAL A 1 169 ? 190.517 226.979 202.958 1.00 0.00 169 VAL C CA 1
ATOM 2145 C C . VAL A 1 169 ? 190.397 228.468 203.233 1.00 0.00 169 VAL C C 1
ATOM 2146 O O . VAL A 1 169 ? 189.920 229.224 202.382 1.00 2.07 169 VAL C O 1
ATOM 2159 N N . ILE A 1 170 ? 190.821 228.880 204.420 1.00 0.43 170 ILE C N 1
ATOM 2160 C CA . ILE A 1 170 ? 190.938 230.287 204.775 1.00 0.00 170 ILE C CA 1
ATOM 2161 C C . ILE A 1 170 ? 192.418 230.627 204.756 1.00 0.00 170 ILE C C 1
ATOM 2162 O O . ILE A 1 170 ? 193.211 230.005 205.468 1.00 0.00 170 ILE C O 1
ATOM 2178 N N . VAL A 1 171 ? 192.793 231.604 203.945 1.00 0.00 171 VAL C N 1
ATOM 2179 C CA . VAL A 1 171 ? 194.175 232.059 203.884 1.00 0.00 171 VAL C CA 1
ATOM 2180 C C . VAL A 1 171 ? 194.346 233.187 204.887 1.00 0.00 171 VAL C C 1
ATOM 2181 O O . VAL A 1 171 ? 193.668 234.214 204.796 1.00 3.86 171 VAL C O 1
ATOM 2194 N N . HIS A 1 172 ? 195.256 233.002 205.834 1.00 0.00 172 HIS C N 1
ATOM 2195 C CA . HIS A 1 172 ? 195.569 234.017 206.827 1.00 0.00 172 HIS C CA 1
ATOM 2196 C C . HIS A 1 172 ? 196.806 234.768 206.365 1.00 0.00 172 HIS C C 1
ATOM 2197 O O . HIS A 1 172 ? 197.869 234.168 206.184 1.00 0.00 172 HIS C O 1
ATOM 2212 N N . LEU A 1 173 ? 196.668 236.073 206.183 1.00 0.00 173 LEU C N 1
ATOM 2213 C CA . LEU A 1 173 ? 197.780 236.936 205.823 1.00 0.00 173 LEU C CA 1
ATOM 2214 C C . LEU A 1 173 ? 198.055 237.872 206.985 1.00 0.00 173 LEU C C 1
ATOM 2215 O O . LEU A 1 173 ? 197.150 238.566 207.456 1.00 1.14 173 LEU C O 1
ATOM 2231 N N . GLU A 1 174 ? 199.293 237.868 207.461 1.00 0.00 174 GLU C N 1
ATOM 2232 C CA . GLU A 1 174 ? 199.726 238.747 208.534 1.00 0.00 174 GLU C CA 1
ATOM 2233 C C . GLU A 1 174 ? 200.831 239.625 207.977 1.00 0.00 174 GLU C C 1
ATOM 2234 O O . GLU A 1 174 ? 201.893 239.124 207.602 1.00 0.00 174 GLU C O 1
ATOM 2246 N N . VAL A 1 175 ? 200.569 240.924 207.905 1.00 0.00 175 VAL C N 1
ATOM 2247 C CA . VAL A 1 175 ? 201.480 241.878 207.290 1.00 0.00 175 VAL C CA 1
ATOM 2248 C C . VAL A 1 175 ? 202.012 242.783 208.387 1.00 0.00 175 VAL C C 1
ATOM 2249 O O . VAL A 1 175 ? 201.241 243.455 209.080 1.00 0.00 175 VAL C O 1
ATOM 2262 N N . GLU A 1 176 ? 203.328 242.780 208.550 1.00 0.00 176 GLU C N 1
ATOM 2263 C CA . GLU A 1 176 ? 203.998 243.717 209.435 1.00 0.00 176 GLU C CA 1
ATOM 2264 C C . GLU A 1 176 ? 204.207 245.029 208.692 1.00 0.00 176 GLU C C 1
ATOM 2265 O O . GLU A 1 176 ? 204.663 245.035 207.547 1.00 1.68 176 GLU C O 1
ATOM 2277 N N . HIS A 1 177 ? 203.869 246.140 209.338 1.00 1.85 177 HIS C N 1
ATOM 2278 C CA . HIS A 1 177 ? 203.960 247.435 208.684 1.00 0.00 177 HIS C CA 1
ATOM 2279 C C . HIS A 1 177 ? 204.152 248.511 209.739 1.00 0.00 177 HIS C C 1
ATOM 2280 O O . HIS A 1 177 ? 203.908 248.292 210.926 1.00 1.95 177 HIS C O 1
ATOM 2295 N N . VAL A 1 178 ? 204.625 249.676 209.289 1.00 2.85 178 VAL C N 1
ATOM 2296 C CA . VAL A 1 178 ? 204.844 250.789 210.203 1.00 0.00 178 VAL C CA 1
ATOM 2297 C C . VAL A 1 178 ? 203.556 251.074 210.953 1.00 0.00 178 VAL C C 1
ATOM 2298 O O . VAL A 1 178 ? 202.473 251.114 210.362 1.00 1.85 178 VAL C O 1
ATOM 2311 N N . ARG A 1 179 ? 203.665 251.254 212.260 1.00 1.79 179 ARG C N 1
ATOM 2312 C CA . ARG A 1 179 ? 202.477 251.444 213.076 1.00 0.02 179 ARG C CA 1
ATOM 2313 C C . ARG A 1 179 ? 201.709 252.671 212.593 1.00 0.00 179 ARG C C 1
ATOM 2314 O O . ARG A 1 179 ? 202.303 253.746 212.438 1.00 0.54 179 ARG C O 1
ATOM 2335 N N . PRO A 1 180 ? 200.406 252.560 212.339 1.00 4.78 180 PRO C N 1
ATOM 2336 C CA . PRO A 1 180 ? 199.652 253.738 211.899 1.00 2.53 180 PRO C CA 1
ATOM 2337 C C . PRO A 1 180 ? 199.650 254.822 212.965 1.00 2.25 180 PRO C C 1
ATOM 2338 O O . PRO A 1 180 ? 199.617 254.544 214.165 1.00 10.34 180 PRO C O 1
ATOM 2349 N N . THR A 1 181 ? 199.709 256.071 212.507 1.00 1.54 181 THR C N 1
ATOM 2350 C CA . THR A 1 181 ? 199.504 257.227 213.364 1.00 0.07 181 THR C CA 1
ATOM 2351 C C . THR A 1 181 ? 198.197 257.940 213.066 1.00 0.00 181 THR C C 1
ATOM 2352 O O . THR A 1 181 ? 197.738 258.733 213.893 1.00 4.22 181 THR C O 1
ATOM 2363 N N . PHE A 1 182 ? 197.590 257.666 211.912 1.00 0.00 182 PHE C N 1
ATOM 2364 C CA . PHE A 1 182 ? 196.289 258.232 211.582 1.00 1.95 182 PHE C CA 1
ATOM 2365 C C . PHE A 1 182 ? 195.234 257.824 212.600 1.00 0.50 182 PHE C C 1
ATOM 2366 O O . PHE A 1 182 ? 194.243 258.537 212.786 1.00 4.84 182 PHE C O 1
ATOM 2383 N N . ASP A 1 183 ? 195.427 256.687 213.263 1.00 0.00 183 ASP C N 1
ATOM 2384 C CA . ASP A 1 183 ? 194.482 256.180 214.246 1.00 3.40 183 ASP C CA 1
ATOM 2385 C C . ASP A 1 183 ? 194.733 256.736 215.640 1.00 0.00 183 ASP C C 1
ATOM 2386 O O . ASP A 1 183 ? 194.072 256.310 216.591 1.00 11.65 183 ASP C O 1
ATOM 2395 N N . ASP A 1 184 ? 195.669 257.668 215.785 1.00 0.00 184 ASP C N 1
ATOM 2396 C CA . ASP A 1 184 ? 195.986 258.244 217.080 1.00 2.06 184 ASP C CA 1
ATOM 2397 C C . ASP A 1 184 ? 195.125 259.460 217.407 1.00 0.93 184 ASP C C 1
ATOM 2398 O O . ASP A 1 184 ? 195.392 260.142 218.400 1.00 7.74 184 ASP C O 1
ATOM 2407 N N . SER A 1 185 ? 194.101 259.746 216.607 1.00 0.00 185 SER C N 1
ATOM 2408 C CA . SER A 1 185 ? 193.237 260.883 216.883 1.00 0.00 185 SER C CA 1
ATOM 2409 C C . SER A 1 185 ? 191.853 260.637 216.302 1.00 0.00 185 SER C C 1
ATOM 2410 O O . SER A 1 185 ? 191.670 259.828 215.392 1.00 0.00 185 SER C O 1
ATOM 2418 N N . PHE A 1 186 ? 190.877 261.360 216.840 1.00 0.00 186 PHE C N 1
ATOM 2419 C CA . PHE A 1 186 ? 189.530 261.320 216.300 1.00 0.00 186 PHE C CA 1
ATOM 2420 C C . PHE A 1 186 ? 189.441 262.150 215.023 1.00 0.00 186 PHE C C 1
ATOM 2421 O O . PHE A 1 186 ? 190.230 263.067 214.795 1.00 1.14 186 PHE C O 1
ATOM 2438 N N . THR A 1 187 ? 188.453 261.829 214.200 1.00 0.00 187 THR C N 1
ATOM 2439 C CA . THR A 1 187 ? 188.112 262.701 213.088 1.00 0.00 187 THR C CA 1
ATOM 2440 C C . THR A 1 187 ? 187.714 264.069 213.638 1.00 0.00 187 THR C C 1
ATOM 2441 O O . THR A 1 187 ? 186.903 264.141 214.570 1.00 3.81 187 THR C O 1
ATOM 2452 N N . PRO A 1 188 ? 188.264 265.163 213.119 1.00 1.34 188 PRO C N 1
ATOM 2453 C CA . PRO A 1 188 ? 187.818 266.478 213.590 1.00 1.17 188 PRO C CA 1
ATOM 2454 C C . PRO A 1 188 ? 186.337 266.669 213.302 1.00 2.97 188 PRO C C 1
ATOM 2455 O O . PRO A 1 188 ? 185.832 266.253 212.258 1.00 17.88 188 PRO C O 1
ATOM 2466 N N . VAL A 1 189 ? 185.638 267.294 214.240 1.00 10.50 189 VAL C N 1
ATOM 2467 C CA . VAL A 1 189 ? 184.233 267.624 214.038 1.00 9.00 189 VAL C CA 1
ATOM 2468 C C . VAL A 1 189 ? 183.993 269.066 214.464 1.00 9.58 189 VAL C C 1
ATOM 2469 O O . VAL A 1 189 ? 184.670 269.589 215.347 1.00 15.29 189 VAL C O 1
ATOM 2482 N N . GLY B 1 41 ? 189.606 284.679 213.522 1.00 20.20 41 GLY D N 1
ATOM 2483 C CA . GLY B 1 41 ? 190.257 286.022 213.547 1.00 17.51 41 GLY D CA 1
ATOM 2484 C C . GLY B 1 41 ? 191.759 285.951 213.347 1.00 17.54 41 GLY D C 1
ATOM 2485 O O . GLY B 1 41 ? 192.384 286.918 212.918 1.00 21.44 41 GLY D O 1
ATOM 2489 N N . LYS B 1 42 ? 192.339 284.796 213.662 1.00 15.32 42 LYS D N 1
ATOM 2490 C CA . LYS B 1 42 ? 193.769 284.561 213.528 1.00 13.56 42 LYS D CA 1
ATOM 2491 C C . LYS B 1 42 ? 193.985 283.435 212.530 1.00 11.88 42 LYS D C 1
ATOM 2492 O O . LYS B 1 42 ? 193.319 282.398 212.605 1.00 15.73 42 LYS D O 1
ATOM 2511 N N . ALA B 1 43 ? 194.904 283.646 211.592 1.00 10.99 43 ALA D N 1
ATOM 2512 C CA . ALA B 1 43 ? 195.199 282.638 210.586 1.00 9.21 43 ALA D CA 1
ATOM 2513 C C . ALA B 1 43 ? 195.999 281.493 211.193 1.00 5.55 43 ALA D C 1
ATOM 2514 O O . ALA B 1 43 ? 196.819 281.688 212.093 1.00 10.16 43 ALA D O 1
ATOM 2521 N N . ILE B 1 44 ? 195.754 280.290 210.686 1.00 5.83 44 ILE D N 1
ATOM 2522 C CA . ILE B 1 44 ? 196.479 279.109 211.139 1.00 2.37 44 ILE D CA 1
ATOM 2523 C C . ILE B 1 44 ? 197.842 279.098 210.461 1.00 3.31 44 ILE D C 1
ATOM 2524 O O . ILE B 1 44 ? 197.935 279.056 209.231 1.00 6.74 44 ILE D O 1
ATOM 2540 N N . LYS B 1 45 ? 198.901 279.144 211.263 1.00 2.11 45 LYS D N 1
ATOM 2541 C CA . LYS B 1 45 ? 200.251 279.200 210.727 1.00 2.23 45 LYS D CA 1
ATOM 2542 C C . LYS B 1 45 ? 200.686 277.830 210.229 1.00 0.00 45 LYS D C 1
ATOM 2543 O O . LYS B 1 45 ? 200.376 276.803 210.838 1.00 3.58 45 LYS D O 1
ATOM 2562 N N . ALA B 1 46 ? 201.407 277.820 209.114 1.00 0.00 46 ALA D N 1
ATOM 2563 C CA . ALA B 1 46 ? 201.972 276.575 208.622 1.00 1.07 46 ALA D CA 1
ATOM 2564 C C . ALA B 1 46 ? 203.047 276.073 209.578 1.00 3.15 46 ALA D C 1
ATOM 2565 O O . ALA B 1 46 ? 203.659 276.842 210.321 1.00 6.18 46 ALA D O 1
ATOM 2572 N N . TRP B 1 47 ? 203.269 274.762 209.561 1.00 4.53 47 TRP D N 1
ATOM 2573 C CA . TRP B 1 47 ? 204.326 274.184 210.373 1.00 0.10 47 TRP D CA 1
ATOM 2574 C C . TRP B 1 47 ? 205.682 274.714 209.922 1.00 2.59 47 TRP D C 1
ATOM 2575 O O . TRP B 1 47 ? 205.867 275.139 208.779 1.00 7.83 47 TRP D O 1
ATOM 2596 N N . THR B 1 48 ? 206.639 274.695 210.845 1.00 5.51 48 THR D N 1
ATOM 2597 C CA . THR B 1 48 ? 207.997 275.081 210.496 1.00 2.47 48 THR D CA 1
ATOM 2598 C C . THR B 1 48 ? 208.501 274.190 209.370 1.00 0.00 48 THR D C 1
ATOM 2599 O O . THR B 1 48 ? 208.362 272.966 209.423 1.00 10.47 48 THR D O 1
ATOM 2610 N N . GLY B 1 49 ? 209.088 274.807 208.350 1.00 3.77 49 GLY D N 1
ATOM 2611 C CA . GLY B 1 49 ? 209.540 274.084 207.183 1.00 4.64 49 GLY D CA 1
ATOM 2612 C C . GLY B 1 49 ? 208.470 273.814 206.149 1.00 1.80 49 GLY D C 1
ATOM 2613 O O . GLY B 1 49 ? 208.770 273.188 205.126 1.00 7.28 49 GLY D O 1
ATOM 2617 N N . TYR B 1 50 ? 207.241 274.264 206.378 1.00 3.19 50 TYR D N 1
ATOM 2618 C CA . TYR B 1 50 ? 206.141 274.096 205.443 1.00 0.00 50 TYR D CA 1
ATOM 2619 C C . TYR B 1 50 ? 205.676 275.458 204.946 1.00 0.00 50 TYR D C 1
ATOM 2620 O O . TYR B 1 50 ? 205.998 276.500 205.517 1.00 5.96 50 TYR D O 1
ATOM 2638 N N . SER B 1 51 ? 204.906 275.431 203.862 1.00 0.00 51 SER D N 1
ATOM 2639 C CA . SER B 1 51 ? 204.243 276.616 203.341 1.00 0.00 51 SER D CA 1
ATOM 2640 C C . SER B 1 51 ? 202.902 276.186 202.768 1.00 0.00 51 SER D C 1
ATOM 2641 O O . SER B 1 51 ? 202.656 275.001 202.548 1.00 2.82 51 SER D O 1
ATOM 2649 N N . VAL B 1 52 ? 202.021 277.157 202.554 1.00 0.00 52 VAL D N 1
ATOM 2650 C CA . VAL B 1 52 ? 200.667 276.894 202.085 1.00 0.00 52 VAL D CA 1
ATOM 2651 C C . VAL B 1 52 ? 200.551 277.403 200.656 1.00 0.00 52 VAL D C 1
ATOM 2652 O O . VAL B 1 52 ? 200.694 278.604 200.402 1.00 3.87 52 VAL D O 1
ATOM 2665 N N . SER B 1 53 ? 200.296 276.490 199.726 1.00 0.00 53 SER D N 1
ATOM 2666 C CA . SER B 1 53 ? 199.978 276.851 198.354 1.00 0.00 53 SER D CA 1
ATOM 2667 C C . SER B 1 53 ? 198.467 276.917 198.199 1.00 0.00 53 SER D C 1
ATOM 2668 O O . SER B 1 53 ? 197.754 276.009 198.635 1.00 0.00 53 SER D O 1
ATOM 2676 N N . LYS B 1 54 ? 197.988 277.996 197.589 1.00 0.00 54 LYS D N 1
ATOM 2677 C CA . LYS B 1 54 ? 196.562 278.259 197.472 1.00 0.00 54 LYS D CA 1
ATOM 2678 C C . LYS B 1 54 ? 196.232 278.460 196.004 1.00 0.00 54 LYS D C 1
ATOM 2679 O O . LYS B 1 54 ? 196.815 279.330 195.351 1.00 1.63 54 LYS D O 1
ATOM 2698 N N . TRP B 1 55 ? 195.310 277.659 195.482 1.00 0.00 55 TRP D N 1
ATOM 2699 C CA . TRP B 1 55 ? 194.847 277.840 194.118 1.00 0.00 55 TRP D CA 1
ATOM 2700 C C . TRP B 1 55 ? 193.369 277.500 194.054 1.00 0.00 55 TRP D C 1
ATOM 2701 O O . TRP B 1 55 ? 192.773 277.027 195.023 1.00 7.80 55 TRP D O 1
ATOM 2722 N N . THR B 1 56 ? 192.776 277.774 192.899 1.00 0.20 56 THR D N 1
ATOM 2723 C CA . THR B 1 56 ? 191.335 277.724 192.741 1.00 0.00 56 THR D CA 1
ATOM 2724 C C . THR B 1 56 ? 190.965 276.847 191.558 1.00 0.00 56 THR D C 1
ATOM 2725 O O . THR B 1 56 ? 191.768 276.606 190.655 1.00 1.88 56 THR D O 1
ATOM 2736 N N . ALA B 1 57 ? 189.725 276.376 191.580 1.00 1.01 57 ALA D N 1
ATOM 2737 C CA . ALA B 1 57 ? 189.122 275.677 190.457 1.00 1.35 57 ALA D CA 1
ATOM 2738 C C . ALA B 1 57 ? 187.759 276.297 190.201 1.00 0.00 57 ALA D C 1
ATOM 2739 O O . ALA B 1 57 ? 186.985 276.499 191.139 1.00 8.26 57 ALA D O 1
ATOM 2746 N N . SER B 1 58 ? 187.472 276.606 188.942 1.00 1.14 58 SER D N 1
ATOM 2747 C CA . SER B 1 58 ? 186.177 277.149 188.564 1.00 0.76 58 SER D CA 1
ATOM 2748 C C . SER B 1 58 ? 185.229 275.999 188.259 1.00 0.99 58 SER D C 1
ATOM 2749 O O . SER B 1 58 ? 185.548 275.125 187.449 1.00 12.63 58 SER D O 1
ATOM 2757 N N . CYS B 1 59 ? 184.071 276.000 188.908 1.00 0.15 59 CYS D N 1
ATOM 2758 C CA . CYS B 1 59 ? 183.144 274.891 188.761 1.00 1.58 59 CYS D CA 1
ATOM 2759 C C . CYS B 1 59 ? 182.619 274.817 187.334 1.00 5.30 59 CYS D C 1
ATOM 2760 O O . CYS B 1 59 ? 182.504 275.824 186.632 1.00 4.37 59 CYS D O 1
ATOM 2768 N N . ALA B 1 60 ? 182.315 273.597 186.908 1.00 5.46 60 ALA D N 1
ATOM 2769 C CA . ALA B 1 60 ? 181.672 273.383 185.626 1.00 4.25 60 ALA D CA 1
ATOM 2770 C C . ALA B 1 60 ? 180.164 273.547 185.767 1.00 3.82 60 ALA D C 1
ATOM 2771 O O . ALA B 1 60 ? 179.610 273.525 186.868 1.00 7.45 60 ALA D O 1
ATOM 2778 N N . ALA B 1 61 ? 179.495 273.718 184.633 1.00 6.31 61 ALA D N 1
ATOM 2779 C CA . ALA B 1 61 ? 178.043 273.726 184.655 1.00 4.09 61 ALA D CA 1
ATOM 2780 C C . ALA B 1 61 ? 177.540 272.370 185.132 1.00 4.49 61 ALA D C 1
ATOM 2781 O O . ALA B 1 61 ? 178.138 271.329 184.853 1.00 6.13 61 ALA D O 1
ATOM 2788 N N . ALA B 1 62 ? 176.445 272.387 185.884 1.00 7.90 62 ALA D N 1
ATOM 2789 C CA . ALA B 1 62 ? 175.902 271.160 186.443 1.00 4.79 62 ALA D CA 1
ATOM 2790 C C . ALA B 1 62 ? 174.406 271.320 186.648 1.00 3.33 62 ALA D C 1
ATOM 2791 O O . ALA B 1 62 ? 173.924 272.398 187.000 1.00 12.46 62 ALA D O 1
ATOM 2798 N N . GLU B 1 63 ? 173.680 270.230 186.433 1.00 4.45 63 GLU D N 1
ATOM 2799 C CA . GLU B 1 63 ? 172.250 270.240 186.674 1.00 5.46 63 GLU D CA 1
ATOM 2800 C C . GLU B 1 63 ? 171.975 270.163 188.173 1.00 4.83 63 GLU D C 1
ATOM 2801 O O . GLU B 1 63 ? 172.855 269.855 188.978 1.00 12.80 63 GLU D O 1
ATOM 2813 N N . ALA B 1 64 ? 170.736 270.471 188.542 1.00 6.37 64 ALA D N 1
ATOM 2814 C CA . ALA B 1 64 ? 170.366 270.504 189.949 1.00 5.79 64 ALA D CA 1
ATOM 2815 C C . ALA B 1 64 ? 170.611 269.152 190.607 1.00 5.06 64 ALA D C 1
ATOM 2816 O O . ALA B 1 64 ? 170.307 268.101 190.040 1.00 8.74 64 ALA D O 1
ATOM 2823 N N . LYS B 1 65 ? 171.174 269.189 191.812 1.00 4.93 65 LYS D N 1
ATOM 2824 C CA . LYS B 1 65 ? 171.370 268.031 192.680 1.00 3.29 65 LYS D CA 1
ATOM 2825 C C . LYS B 1 65 ? 172.397 267.041 192.146 1.00 2.61 65 LYS D C 1
ATOM 2826 O O . LYS B 1 65 ? 172.525 265.941 192.694 1.00 9.10 65 LYS D O 1
ATOM 2845 N N . VAL B 1 66 ? 173.141 267.397 191.112 1.00 5.38 66 VAL D N 1
ATOM 2846 C CA . VAL B 1 66 ? 174.247 266.570 190.648 1.00 1.69 66 VAL D CA 1
ATOM 2847 C C . VAL B 1 66 ? 175.467 266.843 191.515 1.00 1.01 66 VAL D C 1
ATOM 2848 O O . VAL B 1 66 ? 175.692 267.977 191.950 1.00 8.09 66 VAL D O 1
ATOM 2861 N N . THR B 1 67 ? 176.254 265.804 191.774 1.00 4.20 67 THR D N 1
ATOM 2862 C CA . THR B 1 67 ? 177.578 265.953 192.362 1.00 0.00 67 THR D CA 1
ATOM 2863 C C . THR B 1 67 ? 178.604 265.870 191.242 1.00 0.00 67 THR D C 1
ATOM 2864 O O . THR B 1 67 ? 178.604 264.909 190.469 1.00 8.54 67 THR D O 1
ATOM 2875 N N . SER B 1 68 ? 179.469 266.875 191.159 1.00 0.41 68 SER D N 1
ATOM 2876 C CA . SER B 1 68 ? 180.464 266.978 190.102 1.00 0.00 68 SER D CA 1
ATOM 2877 C C . SER B 1 68 ? 181.854 266.684 190.646 1.00 0.00 68 SER D C 1
ATOM 2878 O O . SER B 1 68 ? 182.226 267.168 191.717 1.00 3.09 68 SER D O 1
ATOM 2886 N N . ALA B 1 69 ? 182.624 265.906 189.891 1.00 0.00 69 ALA D N 1
ATOM 2887 C CA . ALA B 1 69 ? 184.023 265.682 190.217 1.00 0.00 69 ALA D CA 1
ATOM 2888 C C . ALA B 1 69 ? 184.873 266.798 189.625 1.00 0.00 69 ALA D C 1
ATOM 2889 O O . ALA B 1 69 ? 184.699 267.168 188.461 1.00 5.48 69 ALA D O 1
ATOM 2896 N N . ILE B 1 70 ? 185.786 267.336 190.427 1.00 2.48 70 ILE D N 1
ATOM 2897 C CA . ILE B 1 70 ? 186.720 268.363 189.983 1.00 0.00 70 ILE D CA 1
ATOM 2898 C C . ILE B 1 70 ? 188.127 267.834 190.204 1.00 0.21 70 ILE D C 1
ATOM 2899 O O . ILE B 1 70 ? 188.496 267.485 191.331 1.00 0.00 70 ILE D O 1
ATOM 2915 N N . THR B 1 71 ? 188.910 267.771 189.133 1.00 3.05 71 THR D N 1
ATOM 2916 C CA . THR B 1 71 ? 190.271 267.273 189.248 1.00 0.00 71 THR D CA 1
ATOM 2917 C C . THR B 1 71 ? 191.121 268.247 190.048 1.00 0.00 71 THR D C 1
ATOM 2918 O O . THR B 1 71 ? 190.978 269.465 189.923 1.00 4.65 71 THR D O 1
ATOM 2929 N N . ILE B 1 72 ? 192.003 267.705 190.877 1.00 0.00 72 ILE D N 1
ATOM 2930 C CA . ILE B 1 72 ? 193.001 268.501 191.577 1.00 0.00 72 ILE D CA 1
ATOM 2931 C C . ILE B 1 72 ? 194.229 268.573 190.683 1.00 0.00 72 ILE D C 1
ATOM 2932 O O . ILE B 1 72 ? 194.846 267.547 190.380 1.00 7.13 72 ILE D O 1
ATOM 2948 N N . SER B 1 73 ? 194.568 269.779 190.242 1.00 0.00 73 SER D N 1
ATOM 2949 C CA . SER B 1 73 ? 195.720 270.011 189.385 1.00 0.00 73 SER D CA 1
ATOM 2950 C C . SER B 1 73 ? 196.694 270.925 190.110 1.00 1.03 73 SER D C 1
ATOM 2951 O O . SER B 1 73 ? 196.298 271.976 190.622 1.00 0.86 73 SER D O 1
ATOM 2959 N N . LEU B 1 74 ? 197.958 270.523 190.156 1.00 0.00 74 LEU D N 1
ATOM 2960 C CA . LEU B 1 74 ? 198.961 271.345 190.797 1.00 0.00 74 LEU D CA 1
ATOM 2961 C C . LEU B 1 74 ? 199.181 272.621 189.987 1.00 0.92 74 LEU D C 1
ATOM 2962 O O . LEU B 1 74 ? 199.117 272.602 188.757 1.00 6.59 74 LEU D O 1
ATOM 2978 N N . PRO B 1 75 ? 199.441 273.742 190.650 1.00 0.00 75 PRO D N 1
ATOM 2979 C CA . PRO B 1 75 ? 199.844 274.945 189.916 1.00 1.28 75 PRO D CA 1
ATOM 2980 C C . PRO B 1 75 ? 201.196 274.732 189.253 1.00 0.62 75 PRO D C 1
ATOM 2981 O O . PRO B 1 75 ? 201.904 273.762 189.522 1.00 7.31 75 PRO D O 1
ATOM 2992 N N . ASN B 1 76 ? 201.546 275.657 188.359 1.00 5.22 76 ASN D N 1
ATOM 2993 C CA . ASN B 1 76 ? 202.774 275.493 187.586 1.00 1.31 76 ASN D CA 1
ATOM 2994 C C . ASN B 1 76 ? 203.997 275.418 188.493 1.00 0.00 76 ASN D C 1
ATOM 2995 O O . ASN B 1 76 ? 204.904 274.614 188.254 1.00 11.55 76 ASN D O 1
ATOM 3006 N N . GLU B 1 77 ? 204.044 276.247 189.537 1.00 2.90 77 GLU D N 1
ATOM 3007 C CA . GLU B 1 77 ? 205.228 276.293 190.388 1.00 3.17 77 GLU D CA 1
ATOM 3008 C C . GLU B 1 77 ? 205.447 275.011 191.178 1.00 1.16 77 GLU D C 1
ATOM 3009 O O . GLU B 1 77 ? 206.523 274.846 191.761 1.00 8.87 77 GLU D O 1
ATOM 3021 N N . LEU B 1 78 ? 204.460 274.121 191.237 1.00 0.00 78 LEU D N 1
ATOM 3022 C CA . LEU B 1 78 ? 204.587 272.864 191.958 1.00 2.94 78 LEU D CA 1
ATOM 3023 C C . LEU B 1 78 ? 204.671 271.658 191.035 1.00 0.98 78 LEU D C 1
ATOM 3024 O O . LEU B 1 78 ? 204.703 270.526 191.526 1.00 3.24 78 LEU D O 1
ATOM 3040 N N . SER B 1 79 ? 204.710 271.868 189.719 1.00 1.78 79 SER D N 1
ATOM 3041 C CA . SER B 1 79 ? 204.544 270.783 188.760 1.00 2.75 79 SER D CA 1
ATOM 3042 C C . SER B 1 79 ? 205.852 270.111 188.365 1.00 2.31 79 SER D C 1
ATOM 3043 O O . SER B 1 79 ? 205.811 269.093 187.669 1.00 11.55 79 SER D O 1
ATOM 3051 N N . SER B 1 80 ? 206.998 270.642 188.777 1.00 3.59 80 SER D N 1
ATOM 3052 C CA . SER B 1 80 ? 208.258 269.967 188.502 1.00 0.69 80 SER D CA 1
ATOM 3053 C C . SER B 1 80 ? 208.316 268.643 189.254 1.00 0.00 80 SER D C 1
ATOM 3054 O O . SER B 1 80 ? 207.688 268.470 190.300 1.00 2.82 80 SER D O 1
ATOM 3062 N N . GLU B 1 81 ? 209.076 267.695 188.703 1.00 2.94 81 GLU D N 1
ATOM 3063 C CA . GLU B 1 81 ? 209.160 266.381 189.330 1.00 0.00 81 GLU D CA 1
ATOM 3064 C C . GLU B 1 81 ? 209.641 266.494 190.769 1.00 0.00 81 GLU D C 1
ATOM 3065 O O . GLU B 1 81 ? 209.175 265.759 191.647 1.00 5.12 81 GLU D O 1
ATOM 3078 N N . ARG B 1 82 ? 210.570 267.415 191.031 1.00 0.00 82 ARG D N 1
ATOM 3079 C CA . ARG B 1 82 ? 211.061 267.608 192.391 1.00 0.00 82 ARG D CA 1
ATOM 3080 C C . ARG B 1 82 ? 209.962 268.138 193.304 1.00 0.00 82 ARG D C 1
ATOM 3081 O O . ARG B 1 82 ? 209.773 267.639 194.417 1.00 2.09 82 ARG D O 1
ATOM 3102 N N . ASN B 1 83 ? 209.240 269.169 192.858 1.00 0.11 83 ASN D N 1
ATOM 3103 C CA . ASN B 1 83 ? 208.210 269.754 193.710 1.00 0.00 83 ASN D CA 1
ATOM 3104 C C . ASN B 1 83 ? 207.034 268.803 193.891 1.00 0.00 83 ASN D C 1
ATOM 3105 O O . ASN B 1 83 ? 206.330 268.876 194.902 1.00 6.65 83 ASN D O 1
ATOM 3116 N N . LYS B 1 84 ? 206.815 267.899 192.936 1.00 0.31 84 LYS D N 1
ATOM 3117 C CA . LYS B 1 84 ? 205.733 266.932 193.062 1.00 0.79 84 LYS D CA 1
ATOM 3118 C C . LYS B 1 84 ? 205.963 265.954 194.205 1.00 0.00 84 LYS D C 1
ATOM 3119 O O . LYS B 1 84 ? 205.015 265.286 194.627 1.00 3.56 84 LYS D O 1
ATOM 3138 N N . GLN B 1 85 ? 207.195 265.842 194.700 1.00 0.00 85 GLN D N 1
ATOM 3139 C CA . GLN B 1 85 ? 207.518 264.935 195.793 1.00 0.00 85 GLN D CA 1
ATOM 3140 C C . GLN B 1 85 ? 207.386 265.583 197.165 1.00 0.00 85 GLN D C 1
ATOM 3141 O O . GLN B 1 85 ? 207.636 264.919 198.173 1.00 0.00 85 GLN D O 1
ATOM 3155 N N . LEU B 1 86 ? 207.006 266.854 197.234 1.00 0.00 86 LEU D N 1
ATOM 3156 C CA . LEU B 1 86 ? 206.926 267.517 198.524 1.00 0.00 86 LEU D CA 1
ATOM 3157 C C . LEU B 1 86 ? 205.786 266.924 199.340 1.00 0.00 86 LEU D C 1
ATOM 3158 O O . LEU B 1 86 ? 204.699 266.664 198.821 1.00 0.00 86 LEU D O 1
ATOM 3174 N N . LYS B 1 87 ? 206.050 266.686 200.618 1.00 1.03 87 LYS D N 1
ATOM 3175 C CA . LYS B 1 87 ? 205.069 266.048 201.482 1.00 0.00 87 LYS D CA 1
ATOM 3176 C C . LYS B 1 87 ? 203.970 267.030 201.861 1.00 0.00 87 LYS D C 1
ATOM 3177 O O . LYS B 1 87 ? 204.220 268.219 202.064 1.00 0.00 87 LYS D O 1
ATOM 3196 N N . VAL B 1 88 ? 202.760 266.516 201.967 1.00 0.00 88 VAL D N 1
ATOM 3197 C CA . VAL B 1 88 ? 201.597 267.313 202.332 1.00 0.00 88 VAL D CA 1
ATOM 3198 C C . VAL B 1 88 ? 201.463 267.351 203.846 1.00 0.00 88 VAL D C 1
ATOM 3199 O O . VAL B 1 88 ? 201.809 266.400 204.554 1.00 3.37 88 VAL D O 1
ATOM 3212 N N . GLY B 1 89 ? 200.981 268.484 204.349 1.00 1.01 89 GLY D N 1
ATOM 3213 C CA . GLY B 1 89 ? 200.586 268.594 205.735 1.00 0.00 89 GLY D CA 1
ATOM 3214 C C . GLY B 1 89 ? 199.077 268.627 205.836 1.00 0.00 89 GLY D C 1
ATOM 3215 O O . GLY B 1 89 ? 198.405 267.630 205.570 1.00 0.00 89 GLY D O 1
ATOM 3219 N N . ARG B 1 90 ? 198.535 269.783 206.184 1.00 0.00 90 ARG D N 1
ATOM 3220 C CA . ARG B 1 90 ? 197.096 269.951 206.275 1.00 0.00 90 ARG D CA 1
ATOM 3221 C C . ARG B 1 90 ? 196.551 270.522 204.970 1.00 0.00 90 ARG D C 1
ATOM 3222 O O . ARG B 1 90 ? 197.270 271.139 204.185 1.00 0.00 90 ARG D O 1
ATOM 3243 N N . VAL B 1 91 ? 195.261 270.286 204.743 1.00 0.00 91 VAL D N 1
ATOM 3244 C CA . VAL B 1 91 ? 194.568 270.736 203.542 1.00 0.00 91 VAL D CA 1
ATOM 3245 C C . VAL B 1 91 ? 193.294 271.461 203.946 1.00 0.00 91 VAL D C 1
ATOM 3246 O O . VAL B 1 91 ? 192.560 271.003 204.827 1.00 0.00 91 VAL D O 1
ATOM 3259 N N . LEU B 1 92 ? 193.026 272.580 203.280 1.00 0.00 92 LEU D N 1
ATOM 3260 C CA . LEU B 1 92 ? 191.831 273.378 203.519 1.00 0.00 92 LEU D CA 1
ATOM 3261 C C . LEU B 1 92 ? 191.086 273.555 202.208 1.00 0.00 92 LEU D C 1
ATOM 3262 O O . LEU B 1 92 ? 191.691 273.900 201.191 1.00 0.00 92 LEU D O 1
ATOM 3278 N N . LEU B 1 93 ? 189.783 273.301 202.229 1.00 0.00 93 LEU D N 1
ATOM 3279 C CA . LEU B 1 93 ? 188.912 273.592 201.102 1.00 0.00 93 LEU D CA 1
ATOM 3280 C C . LEU B 1 93 ? 187.870 274.597 201.559 1.00 0.00 93 LEU D C 1
ATOM 3281 O O . LEU B 1 93 ? 187.264 274.426 202.617 1.00 0.00 93 LEU D O 1
ATOM 3297 N N . TRP B 1 94 ? 187.672 275.652 200.776 1.00 0.00 94 TRP D N 1
ATOM 3298 C CA . TRP B 1 94 ? 186.570 276.564 201.029 1.00 0.00 94 TRP D CA 1
ATOM 3299 C C . TRP B 1 94 ? 186.031 277.055 199.693 1.00 0.00 94 TRP D C 1
ATOM 3300 O O . TRP B 1 94 ? 186.637 276.854 198.641 1.00 0.00 94 TRP D O 1
ATOM 3321 N N . LEU B 1 95 ? 184.854 277.666 199.741 1.00 0.00 95 LEU D N 1
ATOM 3322 C CA . LEU B 1 95 ? 184.097 277.993 198.544 1.00 0.00 95 LEU D CA 1
ATOM 3323 C C . LEU B 1 95 ? 183.896 279.495 198.429 1.00 0.00 95 LEU D C 1
ATOM 3324 O O . LEU B 1 95 ? 183.608 280.175 199.418 1.00 0.00 95 LEU D O 1
ATOM 3340 N N . GLY B 1 96 ? 184.078 280.001 197.216 1.00 0.00 96 GLY D N 1
ATOM 3341 C CA . GLY B 1 96 ? 183.700 281.357 196.889 1.00 0.00 96 GLY D CA 1
ATOM 3342 C C . GLY B 1 96 ? 182.531 281.333 195.932 1.00 0.00 96 GLY D C 1
ATOM 3343 O O . GLY B 1 96 ? 182.688 280.961 194.769 1.00 4.30 96 GLY D O 1
ATOM 3347 N N . LEU B 1 97 ? 181.353 281.706 196.412 1.00 1.72 97 LEU D N 1
ATOM 3348 C CA . LEU B 1 97 ? 180.148 281.688 195.601 1.00 0.00 97 LEU D CA 1
ATOM 3349 C C . LEU B 1 97 ? 179.793 283.102 195.169 1.00 0.51 97 LEU D C 1
ATOM 3350 O O . LEU B 1 97 ? 180.023 284.067 195.899 1.00 1.14 97 LEU D O 1
ATOM 3366 N N . LEU B 1 98 ? 179.228 283.215 193.975 1.00 3.00 98 LEU D N 1
ATOM 3367 C CA . LEU B 1 98 ? 178.591 284.468 193.611 1.00 0.00 98 LEU D CA 1
ATOM 3368 C C . LEU B 1 98 ? 177.517 284.779 194.648 1.00 0.00 98 LEU D C 1
ATOM 3369 O O . LEU B 1 98 ? 176.824 283.867 195.112 1.00 6.42 98 LEU D O 1
ATOM 3385 N N . PRO B 1 99 ? 177.361 286.042 195.049 1.00 3.23 99 PRO D N 1
ATOM 3386 C CA . PRO B 1 99 ? 176.457 286.342 196.170 1.00 3.00 99 PRO D CA 1
ATOM 3387 C C . PRO B 1 99 ? 175.017 285.981 195.891 1.00 1.26 99 PRO D C 1
ATOM 3388 O O . PRO B 1 99 ? 174.232 285.860 196.838 1.00 10.42 99 PRO D O 1
ATOM 3399 N N . SER B 1 100 ? 174.645 285.801 194.629 1.00 5.33 100 SER D N 1
ATOM 3400 C CA . SER B 1 100 ? 173.284 285.447 194.258 1.00 7.57 100 SER D CA 1
ATOM 3401 C C . SER B 1 100 ? 173.051 283.943 194.192 1.00 7.73 100 SER D C 1
ATOM 3402 O O . SER B 1 100 ? 171.918 283.521 193.947 1.00 11.56 100 SER D O 1
ATOM 3410 N N . VAL B 1 101 ? 174.080 283.124 194.398 1.00 9.48 101 VAL D N 1
ATOM 3411 C CA . VAL B 1 101 ? 173.879 281.680 194.381 1.00 3.97 101 VAL D CA 1
ATOM 3412 C C . VAL B 1 101 ? 173.005 281.300 195.567 1.00 7.79 101 VAL D C 1
ATOM 3413 O O . VAL B 1 101 ? 173.313 281.635 196.716 1.00 16.15 101 VAL D O 1
ATOM 3426 N N . SER B 1 102 ? 171.909 280.607 195.289 1.00 12.58 102 SER D N 1
ATOM 3427 C CA . SER B 1 102 ? 170.952 280.179 196.295 1.00 8.36 102 SER D CA 1
ATOM 3428 C C . SER B 1 102 ? 170.973 278.658 196.401 1.00 7.07 102 SER D C 1
ATOM 3429 O O . SER B 1 102 ? 171.659 277.966 195.647 1.00 14.28 102 SER D O 1
ATOM 3437 N N . GLY B 1 103 ? 170.205 278.142 197.344 1.00 11.92 103 GLY D N 1
ATOM 3438 C CA . GLY B 1 103 ? 170.154 276.717 197.549 1.00 6.22 103 GLY D CA 1
ATOM 3439 C C . GLY B 1 103 ? 171.395 276.221 198.263 1.00 7.36 103 GLY D C 1
ATOM 3440 O O . GLY B 1 103 ? 172.257 276.985 198.702 1.00 15.55 103 GLY D O 1
ATOM 3444 N N . THR B 1 104 ? 171.482 274.903 198.363 1.00 6.85 104 THR D N 1
ATOM 3445 C CA . THR B 1 104 ? 172.523 274.255 199.143 1.00 3.45 104 THR D CA 1
ATOM 3446 C C . THR B 1 104 ? 173.704 273.922 198.245 1.00 1.20 104 THR D C 1
ATOM 3447 O O . THR B 1 104 ? 173.529 273.320 197.184 1.00 8.68 104 THR D O 1
ATOM 3458 N N . VAL B 1 105 ? 174.901 274.314 198.675 1.00 1.85 105 VAL D N 1
ATOM 3459 C CA . VAL B 1 105 ? 176.139 273.979 197.983 1.00 0.00 105 VAL D CA 1
ATOM 3460 C C . VAL B 1 105 ? 177.072 273.305 198.978 1.00 0.00 105 VAL D C 1
ATOM 3461 O O . VAL B 1 105 ? 177.300 273.827 200.073 1.00 0.00 105 VAL D O 1
ATOM 3474 N N . LYS B 1 106 ? 177.598 272.146 198.596 1.00 0.00 106 LYS D N 1
ATOM 3475 C CA . LYS B 1 106 ? 178.465 271.349 199.448 1.00 0.00 106 LYS D CA 1
ATOM 3476 C C . LYS B 1 106 ? 179.683 270.918 198.649 1.00 0.00 106 LYS D C 1
ATOM 3477 O O . LYS B 1 106 ? 179.598 270.699 197.442 1.00 0.00 106 LYS D O 1
ATOM 3496 N N . SER B 1 107 ? 180.817 270.797 199.331 1.00 0.00 107 SER D N 1
ATOM 3497 C CA . SER B 1 107 ? 182.027 270.354 198.660 1.00 0.00 107 SER D CA 1
ATOM 3498 C C . SER B 1 107 ? 182.937 269.645 199.648 1.00 0.00 107 SER D C 1
ATOM 3499 O O . SER B 1 107 ? 182.952 269.958 200.840 1.00 0.00 107 SER D O 1
ATOM 3507 N N . CYS B 1 108 ? 183.713 268.698 199.132 1.00 0.00 108 CYS D N 1
ATOM 3508 C CA . CYS B 1 108 ? 184.645 267.971 199.976 1.00 0.00 108 CYS D CA 1
ATOM 3509 C C . CYS B 1 108 ? 185.798 267.455 199.129 1.00 0.00 108 CYS D C 1
ATOM 3510 O O . CYS B 1 108 ? 185.730 267.416 197.901 1.00 0.80 108 CYS D O 1
ATOM 3518 N N . VAL B 1 109 ? 186.873 267.088 199.814 1.00 0.00 109 VAL D N 1
ATOM 3519 C CA . VAL B 1 109 ? 188.017 266.412 199.214 1.00 0.00 109 VAL D CA 1
ATOM 3520 C C . VAL B 1 109 ? 188.035 264.997 199.774 1.00 0.00 109 VAL D C 1
ATOM 3521 O O . VAL B 1 109 ? 188.034 264.810 200.995 1.00 0.00 109 VAL D O 1
ATOM 3534 N N . THR B 1 110 ? 188.034 264.006 198.887 1.00 0.00 110 THR D N 1
ATOM 3535 C CA . THR B 1 110 ? 188.109 262.616 199.308 1.00 0.00 110 THR D CA 1
ATOM 3536 C C . THR B 1 110 ? 188.895 261.822 198.280 1.00 0.00 110 THR D C 1
ATOM 3537 O O . THR B 1 110 ? 189.121 262.269 197.155 1.00 0.00 110 THR D O 1
ATOM 3548 N N . GLU B 1 111 ? 189.311 260.628 198.684 1.00 0.00 111 GLU D N 1
ATOM 3549 C CA . GLU B 1 111 ? 189.829 259.671 197.720 1.00 0.00 111 GLU D CA 1
ATOM 3550 C C . GLU B 1 111 ? 188.819 259.487 196.596 1.00 0.00 111 GLU D C 1
ATOM 3551 O O . GLU B 1 111 ? 187.607 259.514 196.819 1.00 2.70 111 GLU D O 1
ATOM 3563 N N . THR B 1 112 ? 189.321 259.321 195.378 1.00 1.44 112 THR D N 1
ATOM 3564 C CA . THR B 1 112 ? 188.438 259.303 194.222 1.00 0.00 112 THR D CA 1
ATOM 3565 C C . THR B 1 112 ? 187.391 258.207 194.370 1.00 2.13 112 THR D C 1
ATOM 3566 O O . THR B 1 112 ? 187.709 257.070 194.727 1.00 4.75 112 THR D O 1
ATOM 3577 N N . GLN B 1 113 ? 186.143 258.558 194.081 1.00 1.17 113 GLN D N 1
ATOM 3578 C CA . GLN B 1 113 ? 184.990 257.702 194.308 1.00 3.07 113 GLN D CA 1
ATOM 3579 C C . GLN B 1 113 ? 184.483 257.126 192.995 1.00 3.10 113 GLN D C 1
ATOM 3580 O O . GLN B 1 113 ? 184.590 257.750 191.939 1.00 9.93 113 GLN D O 1
ATOM 3594 N N . THR B 1 114 ? 183.912 255.925 193.075 1.00 6.98 114 THR D N 1
ATOM 3595 C CA . THR B 1 114 ? 183.198 255.387 191.924 1.00 7.52 114 THR D CA 1
ATOM 3596 C C . THR B 1 114 ? 181.883 256.124 191.711 1.00 4.02 114 THR D C 1
ATOM 3597 O O . THR B 1 114 ? 181.486 256.382 190.570 1.00 16.72 114 THR D O 1
ATOM 3608 N N . THR B 1 115 ? 181.199 256.470 192.799 1.00 6.35 115 THR D N 1
ATOM 3609 C CA . THR B 1 115 ? 179.977 257.262 192.764 1.00 2.60 115 THR D CA 1
ATOM 3610 C C . THR B 1 115 ? 180.269 258.609 193.411 1.00 3.21 115 THR D C 1
ATOM 3611 O O . THR B 1 115 ? 180.614 258.666 194.594 1.00 7.19 115 THR D O 1
ATOM 3622 N N . ALA B 1 116 ? 180.129 259.686 192.636 1.00 7.04 116 ALA D N 1
ATOM 3623 C CA . ALA B 1 116 ? 180.563 260.995 193.116 1.00 0.85 116 ALA D CA 1
ATOM 3624 C C . ALA B 1 116 ? 179.800 261.413 194.368 1.00 0.00 116 ALA D C 1
ATOM 3625 O O . ALA B 1 116 ? 180.394 261.928 195.322 1.00 4.48 116 ALA D O 1
ATOM 3632 N N . ALA B 1 117 ? 178.482 261.210 194.381 1.00 1.41 117 ALA D N 1
ATOM 3633 C CA . ALA B 1 117 ? 177.678 261.649 195.518 1.00 3.96 117 ALA D CA 1
ATOM 3634 C C . ALA B 1 117 ? 178.077 260.934 196.800 1.00 0.00 117 ALA D C 1
ATOM 3635 O O . ALA B 1 117 ? 177.870 261.462 197.897 1.00 6.12 117 ALA D O 1
ATOM 3642 N N . ALA B 1 118 ? 178.641 259.734 196.688 1.00 5.34 118 ALA D N 1
ATOM 3643 C CA . ALA B 1 118 ? 179.053 258.983 197.866 1.00 0.00 118 ALA D CA 1
ATOM 3644 C C . ALA B 1 118 ? 180.260 259.596 198.559 1.00 0.00 118 ALA D C 1
ATOM 3645 O O . ALA B 1 118 ? 180.590 259.182 199.674 1.00 2.46 118 ALA D O 1
ATOM 3652 N N . SER B 1 119 ? 180.932 260.557 197.924 1.00 0.00 119 SER D N 1
ATOM 3653 C CA . SER B 1 119 ? 182.066 261.204 198.571 1.00 0.00 119 SER D CA 1
ATOM 3654 C C . SER B 1 119 ? 181.645 261.826 199.892 1.00 0.00 119 SER D C 1
ATOM 3655 O O . SER B 1 119 ? 182.372 261.747 200.888 1.00 5.13 119 SER D O 1
ATOM 3663 N N . PHE B 1 120 ? 180.466 262.439 199.922 1.00 0.00 120 PHE D N 1
ATOM 3664 C CA . PHE B 1 120 ? 180.037 263.151 201.115 1.00 0.00 120 PHE D CA 1
ATOM 3665 C C . PHE B 1 120 ? 179.754 262.217 202.281 1.00 0.00 120 PHE D C 1
ATOM 3666 O O . PHE B 1 120 ? 179.727 262.676 203.426 1.00 5.60 120 PHE D O 1
ATOM 3683 N N . GLN B 1 121 ? 179.538 260.929 202.018 1.00 0.00 121 GLN D N 1
ATOM 3684 C CA . GLN B 1 121 ? 179.305 259.976 203.095 1.00 0.00 121 GLN D CA 1
ATOM 3685 C C . GLN B 1 121 ? 180.587 259.552 203.791 1.00 0.39 121 GLN D C 1
ATOM 3686 O O . GLN B 1 121 ? 180.534 259.123 204.947 1.00 12.15 121 GLN D O 1
ATOM 3700 N N . VAL B 1 122 ? 181.728 259.658 203.116 1.00 0.00 122 VAL D N 1
ATOM 3701 C CA . VAL B 1 122 ? 183.006 259.247 203.683 1.00 1.35 122 VAL D CA 1
ATOM 3702 C C . VAL B 1 122 ? 183.955 260.414 203.897 1.00 0.00 122 VAL D C 1
ATOM 3703 O O . VAL B 1 122 ? 184.973 260.244 204.582 1.00 0.92 122 VAL D O 1
ATOM 3716 N N . ALA B 1 123 ? 183.664 261.585 203.335 1.00 0.35 123 ALA D N 1
ATOM 3717 C CA . ALA B 1 123 ? 184.509 262.749 203.551 1.00 0.00 123 ALA D CA 1
ATOM 3718 C C . ALA B 1 123 ? 184.671 263.017 205.041 1.00 0.00 123 ALA D C 1
ATOM 3719 O O . ALA B 1 123 ? 183.707 262.961 205.807 1.00 0.08 123 ALA D O 1
ATOM 3726 N N . LEU B 1 124 ? 185.904 263.316 205.442 1.00 0.00 124 LEU D N 1
ATOM 3727 C CA . LEU B 1 124 ? 186.220 263.641 206.826 1.00 0.00 124 LEU D CA 1
ATOM 3728 C C . LEU B 1 124 ? 185.944 265.099 207.149 1.00 0.00 124 LEU D C 1
ATOM 3729 O O . LEU B 1 124 ? 186.223 265.542 208.267 1.00 2.29 124 LEU D O 1
ATOM 3745 N N . ALA B 1 125 ? 185.431 265.852 206.184 1.00 0.00 125 ALA D N 1
ATOM 3746 C CA . ALA B 1 125 ? 184.953 267.206 206.397 1.00 0.00 125 ALA D CA 1
ATOM 3747 C C . ALA B 1 125 ? 184.229 267.635 205.132 1.00 0.00 125 ALA D C 1
ATOM 3748 O O . ALA B 1 125 ? 184.549 267.169 204.037 1.00 0.00 125 ALA D O 1
ATOM 3755 N N . VAL B 1 126 ? 183.232 268.497 205.300 1.00 0.00 126 VAL D N 1
ATOM 3756 C CA . VAL B 1 126 ? 182.418 268.970 204.188 1.00 0.00 126 VAL D CA 1
ATOM 3757 C C . VAL B 1 126 ? 182.228 270.469 204.342 1.00 0.00 126 VAL D C 1
ATOM 3758 O O . VAL B 1 126 ? 181.844 270.942 205.416 1.00 1.44 126 VAL D O 1
ATOM 3771 N N . ALA B 1 127 ? 182.515 271.213 203.280 1.00 0.00 127 ALA D N 1
ATOM 3772 C CA . ALA B 1 127 ? 182.203 272.633 203.217 1.00 0.00 127 ALA D CA 1
ATOM 3773 C C . ALA B 1 127 ? 180.762 272.762 202.750 1.00 0.00 127 ALA D C 1
ATOM 3774 O O . ALA B 1 127 ? 180.406 272.250 201.687 1.00 4.93 127 ALA D O 1
ATOM 3781 N N . ASP B 1 128 ? 179.933 273.430 203.545 1.00 1.75 128 ASP D N 1
ATOM 3782 C CA . ASP B 1 128 ? 178.490 273.425 203.335 1.00 0.00 128 ASP D CA 1
ATOM 3783 C C . ASP B 1 128 ? 177.975 274.832 203.587 1.00 1.00 128 ASP D C 1
ATOM 3784 O O . ASP B 1 128 ? 178.090 275.342 204.704 1.00 7.70 128 ASP D O 1
ATOM 3793 N N . ASN B 1 129 ? 177.402 275.453 202.554 1.00 0.00 129 ASN D N 1
ATOM 3794 C CA . ASN B 1 129 ? 177.079 276.870 202.641 1.00 3.27 129 ASN D CA 1
ATOM 3795 C C . ASN B 1 129 ? 175.922 277.158 203.589 1.00 1.79 129 ASN D C 1
ATOM 3796 O O . ASN B 1 12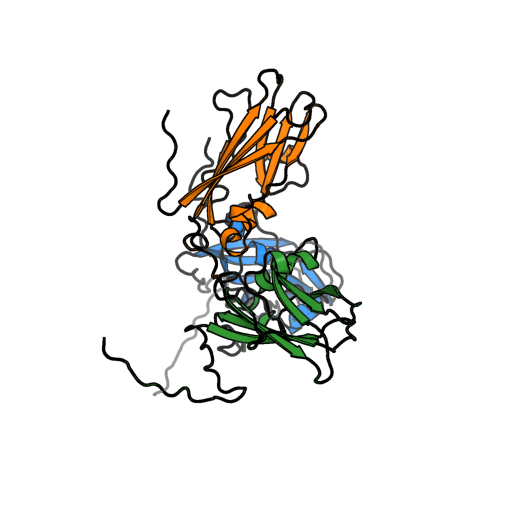9 ? 175.649 278.332 203.856 1.00 10.18 129 ASN D O 1
ATOM 3807 N N . SER B 1 130 ? 175.241 276.134 204.104 1.00 7.97 130 SER D N 1
ATOM 3808 C CA . SER B 1 130 ? 174.215 276.355 205.117 1.00 3.73 130 SER D CA 1
ATOM 3809 C C . SER B 1 130 ? 174.786 276.490 206.524 1.00 8.06 130 SER D C 1
ATOM 3810 O O . SER B 1 130 ? 174.052 276.885 207.436 1.00 11.73 130 SER D O 1
ATOM 3818 N N . LYS B 1 131 ? 176.064 276.184 206.722 1.00 8.53 131 LYS D N 1
ATOM 3819 C CA . LYS B 1 131 ? 176.687 276.276 208.033 1.00 6.56 131 LYS D CA 1
ATOM 3820 C C . LYS B 1 131 ? 177.293 277.661 208.242 1.00 6.53 131 LYS D C 1
ATOM 3821 O O . LYS B 1 131 ? 177.457 278.447 207.308 1.00 11.08 131 LYS D O 1
ATOM 3840 N N . ASP B 1 132 ? 177.633 277.955 209.499 1.00 6.96 132 ASP D N 1
ATOM 3841 C CA . ASP B 1 132 ? 178.266 279.232 209.809 1.00 8.90 132 ASP D CA 1
ATOM 3842 C C . ASP B 1 132 ? 179.640 279.334 209.160 1.00 8.22 132 ASP D C 1
ATOM 3843 O O . ASP B 1 132 ? 179.993 280.375 208.594 1.00 14.10 132 ASP D O 1
ATOM 3852 N N . VAL B 1 133 ? 180.423 278.262 209.227 1.00 10.27 133 VAL D N 1
ATOM 3853 C CA . VAL B 1 133 ? 181.776 278.220 208.683 1.00 8.31 133 VAL D CA 1
ATOM 3854 C C . VAL B 1 133 ? 181.732 277.346 207.434 1.00 4.10 133 VAL D C 1
ATOM 3855 O O . VAL B 1 133 ? 181.556 276.126 207.528 1.00 12.38 133 VAL D O 1
ATOM 3868 N N . VAL B 1 134 ? 181.872 277.968 206.266 1.00 4.40 134 VAL D N 1
ATOM 3869 C CA . VAL B 1 134 ? 181.759 277.249 204.982 1.00 4.51 134 VAL D CA 1
ATOM 3870 C C . VAL B 1 134 ? 183.173 276.844 204.585 1.00 3.17 134 VAL D C 1
ATOM 3871 O O . VAL B 1 134 ? 183.838 277.480 203.766 1.00 11.28 134 VAL D O 1
ATOM 3884 N N . ALA B 1 135 ? 183.628 275.728 205.137 1.00 4.39 135 ALA D N 1
ATOM 3885 C CA . ALA B 1 135 ? 184.973 275.268 204.830 1.00 0.00 135 ALA D CA 1
ATOM 3886 C C . ALA B 1 135 ? 185.131 273.838 205.313 1.00 0.00 135 ALA D C 1
ATOM 3887 O O . ALA B 1 135 ? 184.393 273.371 206.183 1.00 5.15 135 ALA D O 1
ATOM 3894 N N . ALA B 1 136 ? 186.111 273.153 204.732 1.00 1.68 136 ALA D N 1
ATOM 3895 C CA . ALA B 1 136 ? 186.457 271.789 205.111 1.00 0.00 136 ALA D CA 1
ATOM 3896 C C . ALA B 1 136 ? 187.950 271.758 205.398 1.00 0.00 136 ALA D C 1
ATOM 3897 O O . ALA B 1 136 ? 188.760 271.954 204.489 1.00 0.69 136 ALA D O 1
ATOM 3904 N N . MET B 1 137 ? 188.313 271.524 206.654 1.00 0.00 137 MET D N 1
ATOM 3905 C CA . MET B 1 137 ? 189.706 271.428 207.065 1.00 0.00 137 MET D CA 1
ATOM 3906 C C . MET B 1 137 ? 190.051 269.964 207.300 1.00 0.00 137 MET D C 1
ATOM 3907 O O . MET B 1 137 ? 189.332 269.265 208.016 1.00 0.00 137 MET D O 1
ATOM 3921 N N . TYR B 1 138 ? 191.148 269.503 206.692 1.00 0.00 138 TYR D N 1
ATOM 3922 C CA . TYR B 1 138 ? 191.611 268.120 206.801 1.00 0.00 138 TYR D CA 1
ATOM 3923 C C . TYR B 1 138 ? 192.987 268.131 207.455 1.00 0.00 138 TYR D C 1
ATOM 3924 O O . TYR B 1 138 ? 194.015 268.073 206.767 1.00 2.49 138 TYR D O 1
ATOM 3942 N N . PRO B 1 139 ? 193.047 268.211 208.785 1.00 0.00 139 PRO D N 1
ATOM 3943 C CA . PRO B 1 139 ? 194.354 268.284 209.449 1.00 0.00 139 PRO D CA 1
ATOM 3944 C C . PRO B 1 139 ? 195.144 266.988 209.404 1.00 0.00 139 PRO D C 1
ATOM 3945 O O . PRO B 1 139 ? 196.361 267.031 209.614 1.00 6.82 139 PRO D O 1
ATOM 3956 N N . GLU B 1 140 ? 194.499 265.846 209.148 1.00 0.00 140 GLU D N 1
ATOM 3957 C CA . GLU B 1 140 ? 195.147 264.547 209.309 1.00 0.00 140 GLU D CA 1
ATOM 3958 C C . GLU B 1 140 ? 194.979 263.649 208.087 1.00 0.00 140 GLU D C 1
ATOM 3959 O O . GLU B 1 140 ? 195.841 262.812 207.802 1.00 0.54 140 GLU D O 1
ATOM 3971 N N . ALA B 1 141 ? 193.873 263.823 207.361 1.00 0.00 141 ALA D N 1
ATOM 3972 C CA . ALA B 1 141 ? 193.471 262.847 206.351 1.00 0.00 141 ALA D CA 1
ATOM 3973 C C . ALA B 1 141 ? 194.552 262.603 205.308 1.00 0.00 141 ALA D C 1
ATOM 3974 O O . ALA B 1 141 ? 194.658 261.492 204.777 1.00 0.79 141 ALA D O 1
ATOM 3981 N N . PHE B 1 142 ? 195.337 263.624 204.977 1.00 0.00 142 PHE D N 1
ATOM 3982 C CA . PHE B 1 142 ? 196.287 263.538 203.876 1.00 0.00 142 PHE D CA 1
ATOM 3983 C C . PHE B 1 142 ? 197.713 263.834 204.313 1.00 0.00 142 PHE D C 1
ATOM 3984 O O . PHE B 1 142 ? 198.589 264.013 203.461 1.00 7.53 142 PHE D O 1
ATOM 4001 N N . LYS B 1 143 ? 197.967 263.890 205.615 1.00 0.00 143 LYS D N 1
ATOM 4002 C CA . LYS B 1 143 ? 199.301 264.189 206.109 1.00 0.00 143 LYS D CA 1
ATOM 4003 C C . LYS B 1 143 ? 200.285 263.125 205.640 1.00 0.00 143 LYS D C 1
ATOM 4004 O O . LYS B 1 143 ? 200.072 261.930 205.852 1.00 4.75 143 LYS D O 1
ATOM 4023 N N . GLY B 1 144 ? 201.356 263.562 204.989 1.00 0.87 144 GLY D N 1
ATOM 4024 C CA . GLY B 1 144 ? 202.446 262.696 204.612 1.00 0.00 144 GLY D CA 1
ATOM 4025 C C . GLY B 1 144 ? 202.430 262.236 203.168 1.00 0.00 144 GLY D C 1
ATOM 4026 O O . GLY B 1 144 ? 203.468 261.790 202.671 1.00 5.15 144 GLY D O 1
ATOM 4030 N N . ILE B 1 145 ? 201.292 262.325 202.476 1.00 0.00 145 ILE D N 1
ATOM 4031 C CA . ILE B 1 145 ? 201.307 262.000 201.054 1.00 0.00 145 ILE D CA 1
ATOM 4032 C C . ILE B 1 145 ? 201.988 263.127 200.280 1.00 0.00 145 ILE D C 1
ATOM 4033 O O . ILE B 1 145 ? 202.073 264.271 200.733 1.00 0.56 145 ILE D O 1
ATOM 4049 N N . THR B 1 146 ? 202.503 262.786 199.102 1.00 0.00 146 THR D N 1
ATOM 4050 C CA . THR B 1 146 ? 203.160 263.773 198.259 1.00 0.00 146 THR D CA 1
ATOM 4051 C C . THR B 1 146 ? 202.126 264.572 197.472 1.00 0.00 146 THR D C 1
ATOM 4052 O O . THR B 1 146 ? 200.971 264.174 197.328 1.00 0.00 146 THR D O 1
ATOM 4063 N N . LEU B 1 147 ? 202.562 265.720 196.950 1.00 0.00 147 LEU D N 1
ATOM 4064 C CA . LEU B 1 147 ? 201.680 266.509 196.098 1.00 0.00 147 LEU D CA 1
ATOM 4065 C C . LEU B 1 147 ? 201.239 265.700 194.887 1.00 0.00 147 LEU D C 1
ATOM 4066 O O . LEU B 1 147 ? 200.082 265.776 194.460 1.00 2.96 147 LEU D O 1
ATOM 4082 N N . GLU B 1 148 ? 202.151 264.906 194.328 1.00 0.00 148 GLU D N 1
ATOM 4083 C CA . GLU B 1 148 ? 201.786 264.029 193.223 1.00 0.00 148 GLU D CA 1
ATOM 4084 C C . GLU B 1 148 ? 200.684 263.061 193.635 1.00 0.00 148 GLU D C 1
ATOM 4085 O O . GLU B 1 148 ? 199.712 262.860 192.899 1.00 0.00 148 GLU D O 1
ATOM 4098 N N . GLN B 1 149 ? 200.822 262.450 194.810 1.00 0.00 149 GLN D N 1
ATOM 4099 C CA . GLN B 1 149 ? 199.779 261.556 195.296 1.00 0.00 149 GLN D CA 1
ATOM 4100 C C . GLN B 1 149 ? 198.486 262.316 195.542 1.00 0.00 149 GLN D C 1
ATOM 4101 O O . GLN B 1 149 ? 197.397 261.796 195.294 1.00 7.79 149 GLN D O 1
ATOM 4115 N N . LEU B 1 150 ? 198.587 263.545 196.039 1.00 1.16 150 LEU D N 1
ATOM 4116 C CA . LEU B 1 150 ? 197.390 264.355 196.224 1.00 0.53 150 LEU D CA 1
ATOM 4117 C C . LEU B 1 150 ? 196.644 264.515 194.909 1.00 0.00 150 LEU D C 1
ATOM 4118 O O . LEU B 1 150 ? 195.428 264.315 194.840 1.00 6.06 150 LEU D O 1
ATOM 4134 N N . THR B 1 151 ? 197.366 264.856 193.841 1.00 0.00 151 THR D N 1
ATOM 4135 C CA . THR B 1 151 ? 196.705 265.049 192.556 1.00 0.00 151 THR D CA 1
ATOM 4136 C C . THR B 1 151 ? 196.190 263.736 191.978 1.00 0.00 151 THR D C 1
ATOM 4137 O O . THR B 1 151 ? 195.161 263.723 191.295 1.00 4.33 151 THR D O 1
ATOM 4148 N N . ALA B 1 152 ? 196.882 262.627 192.237 1.00 0.00 152 ALA D N 1
ATOM 4149 C CA . ALA B 1 152 ? 196.529 261.368 191.588 1.00 2.45 152 ALA D CA 1
ATOM 4150 C C . ALA B 1 152 ? 195.416 260.618 192.311 1.00 2.93 152 ALA D C 1
ATOM 4151 O O . ALA B 1 152 ? 194.631 259.917 191.664 1.00 7.87 152 ALA D O 1
ATOM 4158 N N . ASP B 1 153 ? 195.341 260.742 193.636 1.00 0.00 153 ASP D N 1
ATOM 4159 C CA . ASP B 1 153 ? 194.494 259.892 194.456 1.00 0.00 153 ASP D CA 1
ATOM 4160 C C . ASP B 1 153 ? 193.241 260.581 194.973 1.00 0.00 153 ASP D C 1
ATOM 4161 O O . ASP B 1 153 ? 192.272 259.892 195.294 1.00 2.13 153 ASP D O 1
ATOM 4170 N N . LEU B 1 154 ? 193.238 261.904 195.069 1.00 0.00 154 LEU D N 1
ATOM 4171 C CA . LEU B 1 154 ? 192.127 262.643 195.642 1.00 0.00 154 LEU D CA 1
ATOM 4172 C C . LEU B 1 154 ? 191.353 263.362 194.548 1.00 0.00 154 LEU D C 1
ATOM 4173 O O . LEU B 1 154 ? 191.875 263.663 193.474 1.00 0.18 154 LEU D O 1
ATOM 4189 N N . THR B 1 155 ? 190.082 263.616 194.833 1.00 0.00 155 THR D N 1
ATOM 4190 C CA . THR B 1 155 ? 189.230 264.376 193.937 1.00 0.00 155 THR D CA 1
ATOM 4191 C C . THR B 1 155 ? 188.403 265.351 194.760 1.00 0.00 155 THR D C 1
ATOM 4192 O O . THR B 1 155 ? 188.034 265.061 195.899 1.00 0.00 155 THR D O 1
ATOM 4203 N N . ILE B 1 156 ? 188.128 266.510 194.175 1.00 0.00 156 ILE D N 1
ATOM 4204 C CA . ILE B 1 156 ? 187.225 267.484 194.772 1.00 0.00 156 ILE D CA 1
ATOM 4205 C C . ILE B 1 156 ? 185.828 267.192 194.257 1.00 0.00 156 ILE D C 1
ATOM 4206 O O . ILE B 1 156 ? 185.630 267.010 193.053 1.00 1.57 156 ILE D O 1
ATOM 4222 N N . TYR B 1 157 ? 184.855 267.165 195.160 1.00 0.00 157 TYR D N 1
ATOM 4223 C CA . TYR B 1 157 ? 183.466 266.946 194.795 1.00 0.00 157 TYR D CA 1
ATOM 4224 C C . TYR B 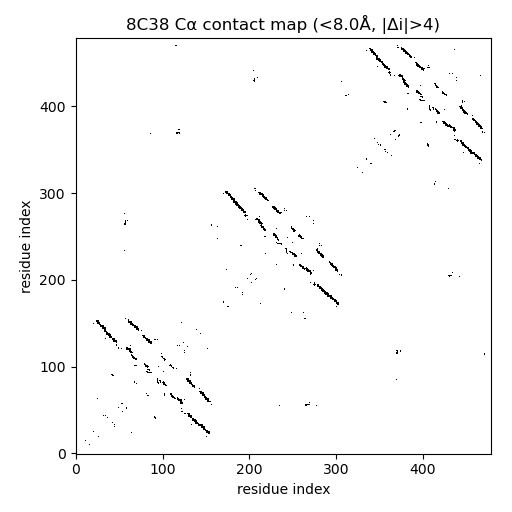1 157 ? 182.655 268.169 195.182 1.00 0.00 157 TYR D C 1
ATOM 4225 O O . TYR B 1 157 ? 182.908 268.787 196.216 1.00 0.00 157 TYR D O 1
ATOM 4243 N N . LEU B 1 158 ? 181.711 268.533 194.320 1.00 0.00 158 LEU D N 1
ATOM 4244 C CA . LEU B 1 158 ? 180.929 269.750 194.482 1.00 0.00 158 LEU D CA 1
ATOM 4245 C C . LEU B 1 158 ? 179.479 269.429 194.167 1.00 0.00 158 LEU D C 1
ATOM 4246 O O . LEU B 1 158 ? 179.173 268.979 193.062 1.00 0.69 158 LEU D O 1
ATOM 4262 N N . TYR B 1 159 ? 178.596 269.678 195.127 1.00 0.00 159 TYR D N 1
ATOM 4263 C CA . TYR B 1 159 ? 177.172 269.433 194.981 1.00 0.00 159 TYR D CA 1
ATOM 4264 C C . TYR B 1 159 ? 176.418 270.745 195.123 1.00 0.00 159 TYR D C 1
ATOM 4265 O O . TYR B 1 159 ? 176.782 271.592 195.940 1.00 0.00 159 TYR D O 1
ATOM 4283 N N . SER B 1 160 ? 175.358 270.897 194.334 1.00 0.00 160 SER D N 1
ATOM 4284 C CA . SER B 1 160 ? 174.491 272.063 194.416 1.00 0.91 160 SER D CA 1
ATOM 4285 C C . SER B 1 160 ? 173.049 271.613 194.241 1.00 0.00 160 SER D C 1
ATOM 4286 O O . SER B 1 160 ? 172.749 270.843 193.326 1.00 2.37 160 SER D O 1
ATOM 4294 N N . SER B 1 161 ? 172.164 272.090 195.122 1.00 2.09 161 SER D N 1
ATOM 4295 C CA . SER B 1 161 ? 170.753 271.733 195.010 1.00 1.95 161 SER D CA 1
ATOM 4296 C C . SER B 1 161 ? 170.115 272.368 193.783 1.00 3.61 161 SER D C 1
ATOM 4297 O O . SER B 1 161 ? 169.168 271.809 193.219 1.00 13.73 161 SER D O 1
ATOM 4305 N N . ALA B 1 162 ? 170.610 273.526 193.361 1.00 5.64 162 ALA D N 1
ATOM 4306 C CA . ALA B 1 162 ? 170.153 274.197 192.156 1.00 5.13 162 ALA D CA 1
ATOM 4307 C C . ALA B 1 162 ? 171.195 274.043 191.056 1.00 1.81 162 ALA D C 1
ATOM 4308 O O . ALA B 1 162 ? 172.353 273.702 191.309 1.00 9.12 162 ALA D O 1
ATOM 4315 N N . ALA B 1 163 ? 170.770 274.296 189.823 1.00 7.88 163 ALA D N 1
ATOM 4316 C CA . ALA B 1 163 ? 171.690 274.212 188.699 1.00 5.06 163 ALA D CA 1
ATOM 4317 C C . ALA B 1 163 ? 172.800 275.244 188.852 1.00 1.60 163 ALA D C 1
ATOM 4318 O O . ALA B 1 163 ? 172.572 276.357 189.331 1.00 14.04 163 ALA D O 1
ATOM 4325 N N . LEU B 1 164 ? 174.010 274.863 188.457 1.00 6.83 164 LEU D N 1
ATOM 4326 C CA . LEU B 1 164 ? 175.168 275.744 188.497 1.00 4.45 164 LEU D CA 1
ATOM 4327 C C . LEU B 1 164 ? 175.544 276.154 187.082 1.00 2.64 164 LEU D C 1
ATOM 4328 O O . LEU B 1 164 ? 175.685 275.300 186.201 1.00 8.63 164 LEU D O 1
ATOM 4344 N N . THR B 1 165 ? 175.692 277.455 186.871 1.00 7.92 165 THR D N 1
ATOM 4345 C CA . THR B 1 165 ? 176.361 277.954 185.683 1.00 5.71 165 THR D CA 1
ATOM 4346 C C . THR B 1 165 ? 177.866 277.909 185.908 1.00 2.61 165 THR D C 1
ATOM 4347 O O . THR B 1 165 ? 178.349 278.058 187.033 1.00 9.76 165 THR D O 1
ATOM 4358 N N . GLU B 1 166 ? 178.608 277.676 184.830 1.00 4.15 166 GLU D N 1
ATOM 4359 C CA . GLU B 1 166 ? 180.055 277.569 184.945 1.00 3.74 166 GLU D CA 1
ATOM 4360 C C . GLU B 1 166 ? 180.613 278.819 185.608 1.00 4.24 166 GLU D C 1
ATOM 4361 O O . GLU B 1 166 ? 180.264 279.942 185.239 1.00 11.18 166 GLU D O 1
ATOM 4373 N N . GLY B 1 167 ? 181.480 278.616 186.596 1.00 9.50 167 GLY D N 1
ATOM 4374 C CA . GLY B 1 167 ? 182.072 279.715 187.321 1.00 3.55 167 GLY D CA 1
ATOM 4375 C C . GLY B 1 167 ? 181.205 280.313 188.409 1.00 2.86 167 GLY D C 1
ATOM 4376 O O . GLY B 1 167 ? 181.611 281.308 189.018 1.00 11.07 167 GLY D O 1
ATOM 4380 N N . ASP B 1 168 ? 180.023 279.750 188.673 1.00 1.54 168 ASP D N 1
ATOM 4381 C CA . ASP B 1 168 ? 179.217 280.230 189.792 1.00 1.32 168 ASP D CA 1
ATOM 4382 C C . ASP B 1 168 ? 179.945 280.021 191.111 1.00 0.00 168 ASP D C 1
ATOM 4383 O O . ASP B 1 168 ? 179.843 280.845 192.026 1.00 9.27 168 ASP D O 1
ATOM 4392 N N . VAL B 1 169 ? 180.666 278.912 191.232 1.00 5.21 169 VAL D N 1
ATOM 4393 C CA . VAL B 1 169 ? 181.370 278.546 192.451 1.00 0.00 169 VAL D CA 1
ATOM 4394 C C . VAL B 1 169 ? 182.847 278.422 192.125 1.00 0.00 169 VAL D C 1
ATOM 4395 O O . VAL B 1 169 ? 183.219 277.754 191.154 1.00 1.18 169 VAL D O 1
ATOM 4408 N N . ILE B 1 170 ? 183.680 279.076 192.925 1.00 0.32 170 ILE D N 1
ATOM 4409 C CA . ILE B 1 170 ? 185.124 278.913 192.869 1.00 0.00 170 ILE D CA 1
ATOM 4410 C C . ILE B 1 170 ? 185.516 278.080 194.076 1.00 0.00 170 ILE D C 1
ATOM 4411 O O . ILE B 1 170 ? 185.274 278.482 195.219 1.00 0.73 170 ILE D O 1
ATOM 4427 N N . VAL B 1 171 ? 186.091 276.916 193.826 1.00 0.17 171 VAL D N 1
ATOM 4428 C CA . VAL B 1 171 ? 186.604 276.074 194.893 1.00 0.00 171 VAL D CA 1
ATOM 4429 C C . VAL B 1 171 ? 188.015 276.534 195.213 1.00 0.00 171 VAL D C 1
ATOM 4430 O O . VAL B 1 171 ? 188.870 276.605 194.326 1.00 0.00 171 VAL D O 1
ATOM 4443 N N . HIS B 1 172 ? 188.258 276.850 196.476 1.00 0.00 172 HIS D N 1
ATOM 4444 C CA . HIS B 1 172 ? 189.577 277.253 196.933 1.00 0.00 172 HIS D CA 1
ATOM 4445 C C . HIS B 1 172 ? 190.221 276.080 197.654 1.00 0.00 172 HIS D C 1
ATOM 4446 O O . HIS B 1 172 ? 189.632 275.522 198.582 1.00 0.00 172 HIS D O 1
ATOM 4461 N N . LEU B 1 173 ? 191.423 275.713 197.224 1.00 0.00 173 LEU D N 1
ATOM 4462 C CA . LEU B 1 173 ? 192.179 274.628 197.828 1.00 0.00 173 LEU D CA 1
ATOM 4463 C C . LEU B 1 173 ? 193.494 275.189 198.345 1.00 0.00 173 LEU D C 1
ATOM 4464 O O . LEU B 1 173 ? 194.224 275.849 197.599 1.00 0.00 173 LEU D O 1
ATOM 4480 N N . GLU B 1 174 ? 193.770 274.951 199.624 1.00 0.00 174 GLU D N 1
ATOM 4481 C CA . GLU B 1 174 ? 194.983 275.414 200.284 1.00 0.00 174 GLU D CA 1
ATOM 4482 C C . GLU B 1 174 ? 195.692 274.191 200.839 1.00 0.00 174 GLU D C 1
ATOM 4483 O O . GLU B 1 174 ? 195.187 273.537 201.755 1.00 0.00 174 GLU D O 1
ATOM 4495 N N . VAL B 1 175 ? 196.855 273.889 200.285 1.00 0.00 175 VAL D N 1
ATOM 4496 C CA . VAL B 1 175 ? 197.595 272.680 200.607 1.00 0.00 175 VAL D CA 1
ATOM 4497 C C . VAL B 1 175 ? 198.883 273.102 201.289 1.00 0.00 175 VAL D C 1
ATOM 4498 O O . VAL B 1 175 ? 199.748 273.731 200.672 1.00 0.00 175 VAL D O 1
ATOM 4511 N N . GLU B 1 176 ? 199.001 272.777 202.566 1.00 0.00 176 GLU D N 1
ATOM 4512 C CA . GLU B 1 176 ? 200.252 272.955 203.280 1.00 0.00 176 GLU D CA 1
ATOM 4513 C C . GLU B 1 176 ? 201.206 271.836 202.880 1.00 0.00 176 GLU D C 1
ATOM 4514 O O . GLU B 1 176 ? 200.814 270.670 202.822 1.00 0.00 176 GLU D O 1
ATOM 4526 N N . HIS B 1 177 ? 202.454 272.189 202.593 1.00 0.00 177 HIS D N 1
ATOM 4527 C CA . HIS B 1 177 ? 203.413 271.182 202.164 1.00 0.00 177 HIS D CA 1
ATOM 4528 C C . HIS B 1 177 ? 204.818 271.667 202.484 1.00 0.00 177 HIS D C 1
ATOM 4529 O O . HIS B 1 177 ? 205.046 272.851 202.738 1.00 0.00 177 HIS D O 1
ATOM 4544 N N . VAL B 1 178 ? 205.760 270.723 202.452 1.00 0.00 178 VAL D N 1
ATOM 4545 C CA . VAL B 1 178 ? 207.155 271.046 202.711 1.00 0.00 178 VAL D CA 1
ATOM 4546 C C . VAL B 1 178 ? 207.615 272.136 201.757 1.00 0.00 178 VAL D C 1
ATOM 4547 O O . VAL B 1 178 ? 207.306 272.112 200.563 1.00 2.32 178 VAL D O 1
ATOM 4560 N N . ARG B 1 179 ? 208.353 273.099 202.283 1.00 1.99 179 ARG D N 1
ATOM 4561 C CA . ARG B 1 179 ? 208.782 274.218 201.462 1.00 0.71 179 ARG D CA 1
ATOM 4562 C C . ARG B 1 179 ? 209.676 273.713 200.332 1.00 0.00 179 ARG D C 1
ATOM 4563 O O . ARG B 1 179 ? 210.594 272.924 200.586 1.00 4.77 179 ARG D O 1
ATOM 4584 N N . PRO B 1 180 ? 209.449 274.130 199.086 1.00 2.41 180 PRO D N 1
ATOM 4585 C CA . PRO B 1 180 ? 210.335 273.684 198.005 1.00 4.84 180 PRO D CA 1
ATOM 4586 C C . PRO B 1 180 ? 211.759 274.167 198.226 1.00 4.10 180 PRO D C 1
ATOM 4587 O O . PRO B 1 180 ? 211.992 275.296 198.658 1.00 16.19 180 PRO D O 1
ATOM 4598 N N . THR B 1 181 ? 212.713 273.295 197.925 1.00 11.43 181 THR D N 1
ATOM 4599 C CA . THR B 1 181 ? 214.119 273.672 197.888 1.00 8.93 181 THR D CA 1
ATOM 4600 C C . THR B 1 181 ? 214.618 273.893 196.473 1.00 5.08 181 THR D C 1
ATOM 4601 O O . THR B 1 181 ? 215.577 274.643 196.271 1.00 18.00 181 THR D O 1
ATOM 4612 N N . PHE B 1 182 ? 213.968 273.266 195.494 1.00 8.19 182 PHE D N 1
ATOM 4613 C CA . PHE B 1 182 ? 214.433 273.329 194.117 1.00 9.99 182 PHE D CA 1
ATOM 4614 C C . PHE B 1 182 ? 214.421 274.748 193.571 1.00 7.48 182 PHE D C 1
ATOM 4615 O O . PHE B 1 182 ? 215.174 275.046 192.639 1.00 16.02 182 PHE D O 1
ATOM 4632 N N . ASP B 1 183 ? 213.594 275.630 194.132 1.00 11.74 183 ASP D N 1
ATOM 4633 C CA . ASP B 1 183 ? 213.459 276.995 193.640 1.00 8.95 183 ASP D CA 1
ATOM 4634 C C . ASP B 1 183 ? 214.092 278.013 194.580 1.00 9.25 183 ASP D C 1
ATOM 4635 O O . ASP B 1 183 ? 213.710 279.187 194.568 1.00 17.67 183 ASP D O 1
ATOM 4644 N N . ASP B 1 184 ? 215.042 277.584 195.402 1.00 10.92 184 ASP D N 1
ATOM 4645 C CA . ASP B 1 184 ? 215.857 278.495 196.190 1.00 7.74 184 ASP D CA 1
ATOM 4646 C C . ASP B 1 184 ? 217.059 279.007 195.407 1.00 4.59 184 ASP D C 1
ATOM 4647 O O . ASP B 1 184 ? 217.889 279.732 195.964 1.00 9.65 184 ASP D O 1
ATOM 4656 N N . SER B 1 185 ? 217.163 278.636 194.134 1.00 5.44 185 SER D N 1
ATOM 4657 C CA . SER B 1 185 ? 218.261 279.047 193.277 1.00 2.79 185 SER D CA 1
ATOM 4658 C C . SER B 1 185 ? 217.731 279.225 191.865 1.00 3.20 185 SER D C 1
ATOM 4659 O O . SER B 1 185 ? 216.665 278.718 191.512 1.00 8.55 185 SER D O 1
ATOM 4667 N N . PHE B 1 186 ? 218.481 279.965 191.060 1.00 0.00 186 PHE D N 1
ATOM 4668 C CA . PHE B 1 186 ? 218.151 280.061 189.651 1.00 0.00 186 PHE D CA 1
ATOM 4669 C C . PHE B 1 186 ? 218.462 278.741 188.957 1.00 0.59 186 PHE D C 1
ATOM 4670 O O . PHE B 1 186 ? 219.252 277.928 189.438 1.00 5.13 186 PHE D O 1
ATOM 4687 N N . THR B 1 187 ? 217.818 278.529 187.819 1.00 0.54 187 THR D N 1
ATOM 4688 C CA . THR B 1 187 ? 218.189 277.404 186.978 1.00 0.36 187 THR D CA 1
ATOM 4689 C C . THR B 1 187 ? 219.614 277.607 186.465 1.00 0.91 187 THR D C 1
ATOM 4690 O O . THR B 1 187 ? 219.963 278.714 186.040 1.00 6.38 187 THR D O 1
ATOM 4701 N N . PRO B 1 188 ? 220.465 276.583 186.499 1.00 2.86 188 PRO D N 1
ATOM 4702 C CA . PRO B 1 188 ? 221.794 276.732 185.895 1.00 0.51 188 PRO D CA 1
ATOM 4703 C C . PRO B 1 188 ? 221.684 277.180 184.447 1.00 2.95 188 PRO D C 1
ATOM 4704 O O . PRO B 1 188 ? 220.930 276.609 183.658 1.00 9.19 188 PRO D O 1
ATOM 4715 N N . VAL B 1 189 ? 222.447 278.217 184.097 1.00 2.67 189 VAL D N 1
ATOM 4716 C CA . VAL B 1 189 ? 222.394 278.752 182.743 1.00 5.47 189 VAL D CA 1
ATOM 4717 C C . VAL B 1 189 ? 223.076 277.839 181.740 1.00 5.04 189 VAL D C 1
ATOM 4718 O O . VAL B 1 189 ? 222.904 278.026 180.532 1.00 10.68 189 VAL D O 1
ATOM 4731 N N . TYR B 1 190 ? 223.838 276.858 182.208 1.00 5.94 190 TYR D N 1
ATOM 4732 C CA . TYR B 1 190 ? 224.452 275.878 181.322 1.00 9.48 190 TYR D CA 1
ATOM 4733 C C . TYR B 1 190 ? 224.131 274.456 181.769 1.00 9.41 190 TYR D C 1
ATOM 4734 O O . TYR B 1 190 ? 223.767 273.614 180.949 1.00 14.99 190 TYR D O 1
ATOM 4753 N N . ARG C 1 26 ? 246.740 291.313 191.830 1.00 27.55 26 ARG I N 1
ATOM 4754 C CA . ARG C 1 26 ? 247.462 290.012 191.733 1.00 26.22 26 ARG I CA 1
ATOM 4755 C C . ARG C 1 26 ? 248.425 290.015 190.554 1.00 26.39 26 ARG I C 1
ATOM 4756 O O . ARG C 1 26 ? 248.172 290.655 189.534 1.00 27.46 26 ARG I O 1
ATOM 4777 N N . VAL C 1 27 ? 249.530 289.295 190.697 1.00 23.08 27 VAL I N 1
ATOM 4778 C CA . VAL C 1 27 ? 250.480 289.140 189.604 1.00 23.59 27 VAL I CA 1
ATOM 4779 C C . VAL C 1 27 ? 249.945 288.099 188.630 1.00 21.64 27 VAL I C 1
ATOM 4780 O O . VAL C 1 27 ? 249.295 287.124 189.023 1.00 21.76 27 VAL I O 1
ATOM 4793 N N . VAL C 1 28 ? 250.220 288.303 187.341 1.00 19.44 28 VAL I N 1
ATOM 4794 C CA . VAL C 1 28 ? 249.711 287.398 186.319 1.00 16.15 28 VAL I CA 1
ATOM 4795 C C . VAL C 1 28 ? 250.281 286.003 186.538 1.00 17.58 28 VAL I C 1
ATOM 4796 O O . VAL C 1 28 ? 251.475 285.834 186.817 1.00 21.37 28 VAL I O 1
ATOM 4809 N N . GLN C 1 29 ? 249.419 284.992 186.412 1.00 14.77 29 GLN I N 1
ATOM 4810 C CA . GLN C 1 29 ? 249.825 283.604 186.566 1.00 10.79 29 GLN I CA 1
ATOM 4811 C C . GLN C 1 29 ? 249.912 282.951 185.196 1.00 10.65 29 GLN I C 1
ATOM 4812 O O . GLN C 1 29 ? 248.887 282.869 184.502 1.00 11.48 29 GLN I O 1
ATOM 4826 N N . PRO C 1 30 ? 251.081 282.494 184.748 1.00 10.49 30 PRO I N 1
ATOM 4827 C CA . PRO C 1 30 ? 251.126 281.740 183.491 1.00 8.39 30 PRO I CA 1
ATOM 4828 C C . PRO C 1 30 ? 250.594 280.330 183.683 1.00 7.36 30 PRO I C 1
ATOM 4829 O O . PRO C 1 30 ? 250.910 279.655 184.664 1.00 8.98 30 PRO I O 1
ATOM 4840 N N . VAL C 1 31 ? 249.779 279.889 182.734 1.00 6.82 31 VAL I N 1
ATOM 4841 C CA . VAL C 1 31 ? 249.223 278.546 182.762 1.00 3.28 31 VAL I CA 1
ATOM 4842 C C . VAL C 1 31 ? 249.420 277.917 181.394 1.00 3.63 31 VAL I C 1
ATOM 4843 O O . VAL C 1 31 ? 249.521 278.609 180.378 1.00 5.09 31 VAL I O 1
ATOM 4856 N N . ILE C 1 32 ? 249.486 276.592 181.381 1.00 4.58 32 ILE I N 1
ATOM 4857 C CA . ILE C 1 32 ? 249.509 275.806 180.157 1.00 4.24 32 ILE I CA 1
ATOM 4858 C C . ILE C 1 32 ? 248.309 274.874 180.198 1.00 2.60 32 ILE I C 1
ATOM 4859 O O . ILE C 1 32 ? 248.153 274.103 181.151 1.00 6.12 32 ILE I O 1
ATOM 4875 N N . VAL C 1 33 ? 247.468 274.944 179.174 1.00 5.30 33 VAL I N 1
ATOM 4876 C CA . VAL C 1 33 ? 246.282 274.098 179.081 1.00 3.89 33 VAL I CA 1
ATOM 4877 C C . VAL C 1 33 ? 246.695 272.795 178.404 1.00 4.43 33 VAL I C 1
ATOM 4878 O O . VAL C 1 33 ? 246.957 272.768 177.201 1.00 11.65 33 VAL I O 1
ATOM 4891 N N . GLU C 1 34 ? 246.740 271.714 179.176 1.00 6.37 34 GLU I N 1
ATOM 4892 C CA . GLU C 1 34 ? 247.136 270.416 178.642 1.00 5.44 34 GLU I CA 1
ATOM 4893 C C . GLU C 1 34 ? 245.975 269.794 177.875 1.00 6.31 34 GLU I C 1
ATOM 4894 O O . GLU C 1 34 ? 244.922 269.540 178.470 1.00 7.43 34 GLU I O 1
ATOM 4906 N N . PRO C 1 35 ? 246.115 269.527 176.577 1.00 9.88 35 PRO I N 1
ATOM 4907 C CA . PRO C 1 35 ? 245.034 268.845 175.858 1.00 7.17 35 PRO I CA 1
ATOM 4908 C C . PRO C 1 35 ? 244.805 267.452 176.421 1.00 3.58 35 PRO I C 1
ATOM 4909 O O . PRO C 1 35 ? 245.727 266.791 176.900 1.00 7.83 35 PRO I O 1
ATOM 4920 N N . ILE C 1 36 ? 243.552 267.017 176.376 1.00 5.23 36 ILE I N 1
ATOM 4921 C CA . ILE C 1 36 ? 243.192 265.669 176.789 1.00 3.09 36 ILE I CA 1
ATOM 4922 C C . ILE C 1 36 ? 242.416 265.018 175.656 1.00 1.68 36 ILE I C 1
ATOM 4923 O O . ILE C 1 36 ? 241.759 265.694 174.859 1.00 8.02 36 ILE I O 1
ATOM 4939 N N . ALA C 1 37 ? 242.500 263.697 175.585 1.00 2.17 37 ALA I N 1
ATOM 4940 C CA . ALA C 1 37 ? 241.858 262.945 174.521 1.00 2.42 37 ALA I CA 1
ATOM 4941 C C . ALA C 1 37 ? 240.417 262.624 174.889 1.00 0.00 37 ALA I C 1
ATOM 4942 O O . ALA C 1 37 ? 240.003 262.742 176.042 1.00 1.43 37 ALA I O 1
ATOM 4949 N N . SER C 1 38 ? 239.655 262.212 173.881 1.00 0.00 38 SER I N 1
ATOM 4950 C CA . SER C 1 38 ? 238.335 261.659 174.129 1.00 0.00 38 SER I CA 1
ATOM 4951 C C . SER C 1 38 ? 238.453 260.536 175.145 1.00 0.00 38 SER I C 1
ATOM 4952 O O . SER C 1 38 ? 239.354 259.700 175.057 1.00 0.00 38 SER I O 1
ATOM 4960 N N . GLY C 1 39 ? 237.559 260.540 176.130 1.00 0.00 39 GLY I N 1
ATOM 4961 C CA . GLY C 1 39 ? 237.555 259.527 177.158 1.00 0.00 39 GLY I CA 1
ATOM 4962 C C . GLY C 1 39 ? 238.381 259.853 178.383 1.00 0.00 39 GLY I C 1
ATOM 4963 O O . GLY C 1 39 ? 238.247 259.162 179.396 1.00 0.00 39 GLY I O 1
ATOM 4967 N N . GLN C 1 40 ? 239.218 260.890 178.329 1.00 0.00 40 GLN I N 1
ATOM 4968 C CA . GLN C 1 40 ? 240.080 261.245 179.450 1.00 0.19 40 GLN I CA 1
ATOM 4969 C C . GLN C 1 40 ? 239.379 262.086 180.508 1.00 4.05 40 GLN I C 1
ATOM 4970 O O . GLN C 1 40 ? 239.987 262.365 181.545 1.00 10.72 40 GLN I O 1
ATOM 4984 N N . GLY C 1 41 ? 238.139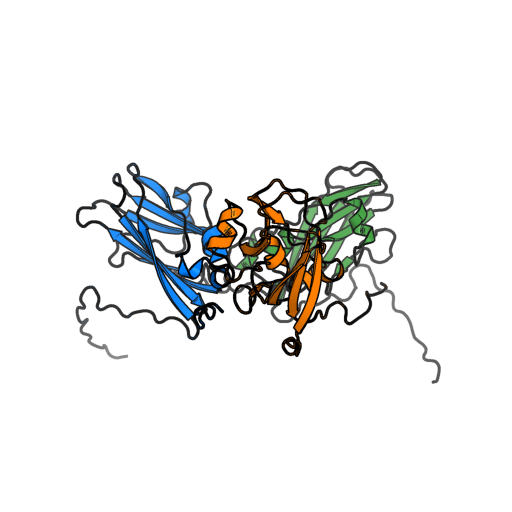 262.506 180.275 1.00 0.00 41 GLY I N 1
ATOM 4985 C CA . GLY C 1 41 ? 237.451 263.312 181.265 1.00 2.31 41 GLY I CA 1
ATOM 4986 C C . GLY C 1 41 ? 237.360 262.601 182.602 1.00 3.88 41 GLY I C 1
ATOM 4987 O O . GLY C 1 41 ? 237.312 261.373 182.679 1.00 2.51 41 GLY I O 1
ATOM 4991 N N . LYS C 1 42 ? 237.360 263.390 183.672 1.00 8.49 42 LYS I N 1
ATOM 4992 C CA . LYS C 1 42 ? 237.189 262.832 185.005 1.00 5.22 42 LYS I CA 1
ATOM 4993 C C . LYS C 1 42 ? 235.801 262.218 185.130 1.00 6.06 42 LYS I C 1
ATOM 4994 O O . LYS C 1 42 ? 234.804 262.832 184.743 1.00 12.82 42 LYS I O 1
ATOM 5013 N N . ALA C 1 43 ? 235.735 261.003 185.666 1.00 5.92 43 ALA I N 1
ATOM 5014 C CA . ALA C 1 43 ? 234.458 260.324 185.824 1.00 4.61 43 ALA I CA 1
ATOM 5015 C C . ALA C 1 43 ? 233.769 260.787 187.098 1.00 6.14 43 ALA I C 1
ATOM 5016 O O . ALA C 1 43 ? 234.403 260.926 188.147 1.00 11.08 43 ALA I O 1
ATOM 5023 N N . ILE C 1 44 ? 232.467 261.028 187.000 1.00 5.66 44 ILE I N 1
ATOM 5024 C CA . ILE C 1 44 ? 231.681 261.448 188.153 1.00 0.51 44 ILE I CA 1
ATOM 5025 C C . ILE C 1 44 ? 231.406 260.224 189.015 1.00 0.00 44 ILE I C 1
ATOM 5026 O O . ILE C 1 44 ? 230.758 259.271 188.573 1.00 2.77 44 ILE I O 1
ATOM 5042 N N . LYS C 1 45 ? 231.909 260.244 190.242 1.00 1.35 45 LYS I N 1
ATOM 5043 C CA . LYS C 1 45 ? 231.742 259.119 191.147 1.00 0.60 45 LYS I CA 1
ATOM 5044 C C . LYS C 1 45 ? 230.344 259.127 191.751 1.00 0.17 45 LYS I C 1
ATOM 5045 O O . LYS C 1 45 ? 229.820 260.178 192.124 1.00 4.83 45 LYS I O 1
ATOM 5064 N N . ALA C 1 46 ? 229.750 257.943 191.861 1.00 2.43 46 ALA I N 1
ATOM 5065 C CA . ALA C 1 46 ? 228.449 257.829 192.502 1.00 1.45 46 ALA I CA 1
ATOM 5066 C C . ALA C 1 46 ? 228.547 258.234 193.969 1.00 3.05 46 ALA I C 1
ATOM 5067 O O . ALA C 1 46 ? 229.603 258.126 194.594 1.00 5.58 46 ALA I O 1
ATOM 5074 N N . TRP C 1 47 ? 227.433 258.711 194.518 1.00 2.38 47 TRP I N 1
ATOM 5075 C CA . TRP C 1 47 ? 227.392 259.036 195.934 1.00 0.63 47 TRP I CA 1
ATOM 5076 C C . TRP C 1 47 ? 227.604 257.777 196.767 1.00 0.62 47 TRP I C 1
ATOM 5077 O O . TRP C 1 47 ? 227.320 256.660 196.333 1.00 9.66 47 TRP I O 1
ATOM 5098 N N . THR C 1 48 ? 228.102 257.970 197.987 1.00 6.71 48 THR I N 1
ATOM 5099 C CA . THR C 1 48 ? 228.230 256.856 198.918 1.00 5.73 48 THR I CA 1
ATOM 5100 C C . THR C 1 48 ? 226.877 256.186 199.101 1.00 2.36 48 THR I C 1
ATOM 5101 O O . THR C 1 48 ? 225.872 256.851 199.365 1.00 8.98 48 THR I O 1
ATOM 5112 N N . GLY C 1 49 ? 226.857 254.864 198.960 1.00 7.45 49 GLY I N 1
ATOM 5113 C CA . GLY C 1 49 ? 225.628 254.110 199.043 1.00 3.13 49 GLY I CA 1
ATOM 5114 C C . GLY C 1 49 ? 224.830 254.055 197.761 1.00 4.75 49 GLY I C 1
ATOM 5115 O O . GLY C 1 49 ? 223.783 253.397 197.732 1.00 8.87 49 GLY I O 1
ATOM 5119 N N . TYR C 1 50 ? 225.287 254.720 196.706 1.00 3.30 50 TYR I N 1
ATOM 5120 C CA . TYR C 1 50 ? 224.641 254.697 195.405 1.00 0.59 50 TYR I CA 1
ATOM 5121 C C . TYR C 1 50 ? 225.510 253.957 194.398 1.00 2.43 50 TYR I C 1
ATOM 5122 O O . TYR C 1 50 ? 226.723 253.820 194.568 1.00 10.89 50 TYR I O 1
ATOM 5140 N N . SER C 1 51 ? 224.863 253.476 193.342 1.00 0.23 51 SER I N 1
ATOM 5141 C CA . SER C 1 51 ? 225.532 252.924 192.177 1.00 3.55 51 SER I CA 1
ATOM 5142 C C . SER C 1 51 ? 224.877 253.507 190.933 1.00 0.00 51 SER I C 1
ATOM 5143 O O . SER C 1 51 ? 223.787 254.078 190.989 1.00 7.70 51 SER I O 1
ATOM 5151 N N . VAL C 1 52 ? 225.552 253.374 189.797 1.00 1.71 52 VAL I N 1
ATOM 5152 C CA . VAL C 1 52 ? 225.060 253.911 188.535 1.00 0.00 52 VAL I CA 1
ATOM 5153 C C . VAL C 1 52 ? 224.679 252.742 187.641 1.00 0.00 52 VAL I C 1
ATOM 5154 O O . VAL C 1 52 ? 225.531 251.922 187.279 1.00 9.57 52 VAL I O 1
ATOM 5167 N N . SER C 1 53 ? 223.398 252.666 187.293 1.00 0.00 53 SER I N 1
ATOM 5168 C CA . SER C 1 53 ? 222.905 251.691 186.333 1.00 0.56 53 SER I CA 1
ATOM 5169 C C . SER C 1 53 ? 222.862 252.327 184.952 1.00 0.00 53 SER I C 1
ATOM 5170 O O . SER C 1 53 ? 222.312 253.418 184.782 1.00 6.93 53 SER I O 1
ATOM 5178 N N . LYS C 1 54 ? 223.434 251.641 183.968 1.00 0.00 54 LYS I N 1
ATOM 5179 C CA . LYS C 1 54 ? 223.576 252.171 182.621 1.00 0.00 54 LYS I CA 1
ATOM 5180 C C . LYS C 1 54 ? 222.874 251.247 181.642 1.00 0.36 54 LYS I C 1
ATOM 5181 O O . LYS C 1 54 ? 223.127 250.039 181.633 1.00 5.50 54 LYS I O 1
ATOM 5200 N N . TRP C 1 55 ? 221.983 251.807 180.831 1.00 0.96 55 TRP I N 1
ATOM 5201 C CA . TRP C 1 55 ? 221.309 251.015 179.816 1.00 0.27 55 TRP I CA 1
ATOM 5202 C C . TRP C 1 55 ? 220.998 251.899 178.619 1.00 0.00 55 TRP I C 1
ATOM 5203 O O . TRP C 1 55 ? 221.202 253.113 178.643 1.00 5.08 55 TRP I O 1
ATOM 5224 N N . THR C 1 56 ? 220.542 251.261 177.548 1.00 4.38 56 THR I N 1
ATOM 5225 C CA . THR C 1 56 ? 220.405 251.924 176.265 1.00 0.00 56 THR I CA 1
ATOM 5226 C C . THR C 1 56 ? 218.995 251.743 175.727 1.00 1.77 56 THR I C 1
ATOM 5227 O O . THR C 1 56 ? 218.280 250.805 176.083 1.00 5.29 56 THR I O 1
ATOM 5238 N N . ALA C 1 57 ? 218.608 252.678 174.868 1.00 4.02 57 ALA I N 1
ATOM 5239 C CA . ALA C 1 57 ? 217.401 252.574 174.066 1.00 1.41 57 ALA I CA 1
ATOM 5240 C C . ALA C 1 57 ? 217.779 252.859 172.622 1.00 2.77 57 ALA I C 1
ATOM 5241 O O . ALA C 1 57 ? 218.478 253.837 172.345 1.00 6.51 57 ALA I O 1
ATOM 5248 N N . SER C 1 58 ? 217.339 252.000 171.709 1.00 4.75 58 SER I N 1
ATOM 5249 C CA . SER C 1 58 ? 217.582 252.207 170.289 1.00 1.23 58 SER I CA 1
ATOM 5250 C C . SER C 1 58 ? 216.439 253.020 169.698 1.00 2.07 58 SER I C 1
ATOM 5251 O O . SER C 1 58 ? 215.268 252.677 169.884 1.00 14.29 58 SER I O 1
ATOM 5259 N N . CYS C 1 59 ? 216.779 254.087 168.980 1.00 2.94 59 CYS I N 1
ATOM 5260 C CA . CYS C 1 59 ? 215.756 254.986 168.466 1.00 3.48 59 CYS I CA 1
ATOM 5261 C C . CYS C 1 59 ? 214.869 254.277 167.450 1.00 5.46 59 CYS I C 1
ATOM 5262 O O . CYS C 1 59 ? 215.285 253.330 166.781 1.00 7.03 59 CYS I O 1
ATOM 5270 N N . ALA C 1 60 ? 213.632 254.747 167.347 1.00 4.86 60 ALA I N 1
ATOM 5271 C CA . ALA C 1 60 ? 212.722 254.304 166.305 1.00 2.77 60 ALA I CA 1
ATOM 5272 C C . ALA C 1 60 ? 212.909 255.158 165.056 1.00 7.03 60 ALA I C 1
ATOM 5273 O O . ALA C 1 60 ? 213.446 256.266 165.107 1.00 9.93 60 ALA I O 1
ATOM 5280 N N . ALA C 1 61 ? 212.460 254.628 163.923 1.00 6.47 61 ALA I N 1
ATOM 5281 C CA . ALA C 1 61 ? 212.500 255.397 162.689 1.00 5.99 61 ALA I CA 1
ATOM 5282 C C . ALA C 1 61 ? 211.656 256.656 162.839 1.00 2.81 61 ALA I C 1
ATOM 5283 O O . ALA C 1 61 ? 210.603 256.642 163.481 1.00 10.03 61 ALA I O 1
ATOM 5290 N N . ALA C 1 62 ? 212.130 257.752 162.256 1.00 9.31 62 ALA I N 1
ATOM 5291 C CA . ALA C 1 62 ? 211.462 259.036 162.404 1.00 4.97 62 ALA I CA 1
ATOM 5292 C C . ALA C 1 62 ? 211.686 259.872 161.156 1.00 3.43 62 ALA I C 1
ATOM 5293 O O . ALA C 1 62 ? 212.758 259.823 160.550 1.00 11.26 62 ALA I O 1
ATOM 5300 N N . GLU C 1 63 ? 210.666 260.634 160.776 1.00 6.68 63 GLU I N 1
ATOM 5301 C CA . GLU C 1 63 ? 210.820 261.567 159.678 1.00 5.26 63 GLU I CA 1
ATOM 5302 C C . GLU C 1 63 ? 211.711 262.729 160.109 1.00 4.22 63 GLU I C 1
ATOM 5303 O O . GLU C 1 63 ? 211.992 262.927 161.292 1.00 10.11 63 GLU I O 1
ATOM 5315 N N . ALA C 1 64 ? 212.158 263.501 159.125 1.00 6.31 64 ALA I N 1
ATOM 5316 C CA . ALA C 1 64 ? 213.027 264.630 159.416 1.00 3.82 64 ALA I CA 1
ATOM 5317 C C . ALA C 1 64 ? 212.320 265.618 160.335 1.00 3.11 64 ALA I C 1
ATOM 5318 O O . ALA C 1 64 ? 211.119 265.862 160.205 1.00 9.34 64 ALA I O 1
ATOM 5325 N N . LYS C 1 65 ? 213.076 266.173 161.278 1.00 6.02 65 LYS I N 1
ATOM 5326 C CA . LYS C 1 65 ? 212.636 267.234 162.178 1.00 3.33 65 LYS I CA 1
ATOM 5327 C C . LYS C 1 65 ? 211.532 266.794 163.131 1.00 2.77 65 LYS I C 1
ATOM 5328 O O . LYS C 1 65 ? 210.904 267.645 163.771 1.00 8.27 65 LYS I O 1
ATOM 5347 N N . VAL C 1 66 ? 211.286 265.503 163.254 1.00 4.31 66 VAL I N 1
ATOM 5348 C CA . VAL C 1 66 ? 210.315 264.976 164.202 1.00 0.19 66 VAL I CA 1
ATOM 5349 C C . VAL C 1 66 ? 211.012 264.717 165.528 1.00 0.75 66 VAL I C 1
ATOM 5350 O O . VAL C 1 66 ? 212.163 264.268 165.563 1.00 7.26 66 VAL I O 1
ATOM 5363 N N . THR C 1 67 ? 210.311 264.999 166.622 1.00 4.61 67 THR I N 1
ATOM 5364 C CA . THR C 1 67 ? 210.756 264.645 167.963 1.00 0.20 67 THR I CA 1
ATOM 5365 C C . THR C 1 67 ? 209.977 263.417 168.411 1.00 0.00 67 THR I C 1
ATOM 5366 O O . THR C 1 67 ? 208.744 263.439 168.432 1.00 8.55 67 THR I O 1
ATOM 5377 N N . SER C 1 68 ? 210.695 262.356 168.765 1.00 1.37 68 SER I N 1
ATOM 5378 C CA . SER C 1 68 ? 210.091 261.092 169.158 1.00 0.00 68 SER I CA 1
ATOM 5379 C C . SER C 1 68 ? 210.217 260.896 170.662 1.00 0.00 68 SER I C 1
ATOM 5380 O O . SER C 1 68 ? 211.229 261.265 171.265 1.00 1.35 68 SER I O 1
ATOM 5388 N N . ALA C 1 69 ? 209.178 260.317 171.259 1.00 0.72 69 ALA I N 1
ATOM 5389 C CA . ALA C 1 69 ? 209.195 259.943 172.665 1.00 0.00 69 ALA I CA 1
ATOM 5390 C C . ALA C 1 69 ? 209.742 258.530 172.803 1.00 1.12 69 ALA I C 1
ATOM 5391 O O . ALA C 1 69 ? 209.341 257.630 172.062 1.00 5.54 69 ALA I O 1
ATOM 5398 N N . ILE C 1 70 ? 210.650 258.340 173.754 1.00 2.05 70 ILE I N 1
ATOM 5399 C CA . ILE C 1 70 ? 211.226 257.033 174.050 1.00 0.00 70 ILE I CA 1
ATOM 5400 C C . ILE C 1 70 ? 210.911 256.707 175.502 1.00 0.00 70 ILE I C 1
ATOM 5401 O O . ILE C 1 70 ? 211.266 257.468 176.409 1.00 1.92 70 ILE I O 1
ATOM 5417 N N . THR C 1 71 ? 210.229 255.587 175.718 1.00 3.75 71 THR I N 1
ATOM 5418 C CA . THR C 1 71 ? 209.857 255.195 177.067 1.00 0.00 71 THR I CA 1
ATOM 5419 C C . THR C 1 71 ? 211.088 254.746 177.842 1.00 1.16 71 THR I C 1
ATOM 5420 O O . THR C 1 71 ? 211.985 254.100 177.295 1.00 11.56 71 THR I O 1
ATOM 5431 N N . ILE C 1 72 ? 211.130 255.103 179.118 1.00 1.32 72 ILE I N 1
ATOM 5432 C CA . ILE C 1 72 ? 212.185 254.658 180.016 1.00 1.50 72 ILE I CA 1
ATOM 5433 C C . ILE C 1 72 ? 211.714 253.374 180.684 1.00 1.76 72 ILE I C 1
ATOM 5434 O O . ILE C 1 72 ? 210.744 253.382 181.448 1.00 7.24 72 ILE I O 1
ATOM 5450 N N . SER C 1 73 ? 212.394 252.272 180.390 1.00 6.26 73 SER I N 1
ATOM 5451 C CA . SER C 1 73 ? 212.051 250.967 180.934 1.00 0.93 73 SER I CA 1
ATOM 5452 C C . SER C 1 73 ? 213.224 250.450 181.750 1.00 4.15 73 SER I C 1
ATOM 5453 O O . SER C 1 73 ? 214.369 250.494 181.292 1.00 9.41 73 SER I O 1
ATOM 5461 N N . LEU C 1 74 ? 212.939 249.963 182.952 1.00 2.57 74 LEU I N 1
ATOM 5462 C CA . LEU C 1 74 ? 214.000 249.495 183.823 1.00 3.86 74 LEU I CA 1
ATOM 5463 C C . LEU C 1 74 ? 214.634 248.225 183.257 1.00 7.20 74 LEU I C 1
ATOM 5464 O O . LEU C 1 74 ? 213.947 247.393 182.664 1.00 9.63 74 LEU I O 1
ATOM 5480 N N . PRO C 1 75 ? 215.941 248.047 183.433 1.00 8.03 75 PRO I N 1
ATOM 5481 C CA . PRO C 1 75 ? 216.548 246.753 183.107 1.00 8.09 75 PRO I CA 1
ATOM 5482 C C . PRO C 1 75 ? 216.075 245.676 184.070 1.00 5.43 75 PRO I C 1
ATOM 5483 O O . PRO C 1 75 ? 215.622 245.951 185.182 1.00 8.83 75 PRO I O 1
ATOM 5494 N N . ASN C 1 76 ? 216.183 244.425 183.618 1.00 8.74 76 ASN I N 1
ATOM 5495 C CA . ASN C 1 76 ? 215.640 243.307 184.384 1.00 7.16 76 ASN I CA 1
ATOM 5496 C C . ASN C 1 76 ? 216.175 243.287 185.812 1.00 6.53 76 ASN I C 1
ATOM 5497 O O . ASN C 1 76 ? 215.442 242.955 186.750 1.00 15.59 76 ASN I O 1
ATOM 5508 N N . GLU C 1 77 ? 217.444 243.652 186.002 1.00 7.25 77 GLU I N 1
ATOM 5509 C CA . GLU C 1 77 ? 218.030 243.577 187.338 1.00 7.75 77 GLU I CA 1
ATOM 5510 C C . GLU C 1 77 ? 217.420 244.590 188.297 1.00 9.16 77 GLU I C 1
ATOM 5511 O O . GLU C 1 77 ? 217.597 244.454 189.512 1.00 14.55 77 GLU I O 1
ATOM 5523 N N . LEU C 1 78 ? 216.718 245.601 187.790 1.00 8.41 78 LEU I N 1
ATOM 5524 C CA . LEU C 1 78 ? 216.120 246.627 188.632 1.00 5.62 78 LEU I CA 1
ATOM 5525 C C . LEU C 1 78 ? 214.605 246.516 188.725 1.00 4.79 78 LEU I C 1
ATOM 5526 O O . LEU C 1 78 ? 213.980 247.350 189.386 1.00 10.75 78 LEU I O 1
ATOM 5542 N N . SER C 1 79 ? 213.999 245.516 188.085 1.00 11.59 79 SER I N 1
ATOM 5543 C CA . SER C 1 79 ? 212.548 245.445 187.971 1.00 7.47 79 SER I CA 1
ATOM 5544 C C . SER C 1 79 ? 211.886 244.670 189.102 1.00 9.71 79 SER I C 1
ATOM 5545 O O . SER C 1 79 ? 210.656 244.566 189.115 1.00 16.45 79 SER I O 1
ATOM 5553 N N . SER C 1 80 ? 212.653 244.134 190.046 1.00 11.54 80 SER I N 1
ATOM 5554 C CA . SER C 1 80 ? 212.062 243.379 191.137 1.00 6.77 80 SER I CA 1
ATOM 5555 C C . SER C 1 80 ? 211.268 244.304 192.058 1.00 5.26 80 SER I C 1
ATOM 5556 O O . SER C 1 80 ? 211.346 245.533 191.979 1.00 11.72 80 SER I O 1
ATOM 5564 N N . GLU C 1 81 ? 210.497 243.689 192.954 1.00 6.92 81 GLU I N 1
ATOM 5565 C CA . GLU C 1 81 ? 209.683 244.470 193.877 1.00 9.02 81 GLU I CA 1
ATOM 5566 C C . GLU C 1 81 ? 210.552 245.348 194.771 1.00 1.40 81 GLU I C 1
ATOM 5567 O O . GLU C 1 81 ? 210.237 246.522 194.993 1.00 12.18 81 GLU I O 1
ATOM 5580 N N . ARG C 1 82 ? 211.652 244.797 195.290 1.00 6.74 82 ARG I N 1
ATOM 5581 C CA . ARG C 1 82 ? 212.531 245.574 196.158 1.00 4.22 82 ARG I CA 1
ATOM 5582 C C . ARG C 1 82 ? 213.257 246.665 195.378 1.00 6.11 82 ARG I C 1
ATOM 5583 O O . ARG C 1 82 ? 213.358 247.807 195.842 1.00 12.78 82 ARG I O 1
ATOM 5604 N N . ASN C 1 83 ? 213.771 246.333 194.193 1.00 6.57 83 ASN I N 1
ATOM 5605 C CA . ASN C 1 83 ? 214.649 247.262 193.489 1.00 3.54 83 ASN I CA 1
ATOM 5606 C C . ASN C 1 83 ? 213.879 248.426 192.881 1.00 3.46 83 ASN I C 1
ATOM 5607 O O . ASN C 1 83 ? 214.431 249.523 192.744 1.00 9.62 83 ASN I O 1
ATOM 5618 N N . LYS C 1 84 ? 212.611 248.219 192.521 1.00 5.08 84 LYS I N 1
ATOM 5619 C CA . LYS C 1 84 ? 211.827 249.295 191.924 1.00 2.97 84 LYS I CA 1
ATOM 5620 C C . LYS C 1 84 ? 211.718 250.496 192.852 1.00 1.49 84 LYS I C 1
ATOM 5621 O O . LYS C 1 84 ? 211.474 251.616 192.390 1.00 8.84 84 LYS I O 1
ATOM 5640 N N . GLN C 1 85 ? 211.877 250.287 194.155 1.00 3.42 85 GLN I N 1
ATOM 5641 C CA . GLN C 1 85 ? 211.686 251.336 195.145 1.00 3.77 85 GLN I CA 1
ATOM 5642 C C . GLN C 1 85 ? 212.954 252.134 195.418 1.00 1.82 85 GLN I C 1
ATOM 5643 O O . GLN C 1 85 ? 212.911 253.081 196.207 1.00 5.24 85 GLN I O 1
ATOM 5657 N N . LEU C 1 86 ? 214.074 251.778 194.798 1.00 2.56 86 LEU I N 1
ATOM 5658 C CA . LEU C 1 86 ? 215.329 252.455 195.087 1.00 0.00 86 LEU I CA 1
ATOM 5659 C C . LEU C 1 86 ? 215.274 253.901 194.615 1.00 0.00 86 LEU I C 1
ATOM 5660 O O . LEU C 1 86 ? 214.822 254.191 193.507 1.00 4.39 86 LEU I O 1
ATOM 5676 N N . LYS C 1 87 ? 215.747 254.805 195.467 1.00 2.33 87 LYS I N 1
ATOM 5677 C CA . LYS C 1 87 ? 215.686 256.230 195.184 1.00 0.00 87 LYS I CA 1
ATOM 5678 C C . LYS C 1 87 ? 216.729 256.621 194.146 1.00 1.04 87 LYS I C 1
ATOM 5679 O O . LYS C 1 87 ? 217.856 256.123 194.156 1.00 0.77 87 LYS I O 1
ATOM 5698 N N . VAL C 1 88 ? 216.348 257.533 193.268 1.00 0.00 88 VAL I N 1
ATOM 5699 C CA . VAL C 1 88 ? 217.208 258.021 192.200 1.00 0.00 88 VAL I CA 1
ATOM 5700 C C . VAL C 1 88 ? 218.056 259.168 192.724 1.00 0.00 88 VAL I C 1
ATOM 5701 O O . VAL C 1 88 ? 217.651 259.919 193.613 1.00 0.14 88 VAL I O 1
ATOM 5714 N N . GLY C 1 89 ? 219.256 259.295 192.171 1.00 0.00 89 GLY I N 1
ATOM 5715 C CA . GLY C 1 89 ? 220.106 260.425 192.475 1.00 0.00 89 GLY I CA 1
ATOM 5716 C C . GLY C 1 89 ? 220.219 261.353 191.284 1.00 0.00 89 GLY I C 1
ATOM 5717 O O . GLY C 1 89 ? 219.264 262.054 190.938 1.00 4.80 89 GLY I O 1
ATOM 5721 N N . ARG C 1 90 ? 221.381 261.352 190.646 1.00 0.00 90 ARG I N 1
ATOM 5722 C CA . ARG C 1 90 ? 221.612 262.120 189.435 1.00 0.00 90 ARG I CA 1
ATOM 5723 C C . ARG C 1 90 ? 221.412 261.238 188.206 1.00 0.00 90 ARG I C 1
ATOM 5724 O O . ARG C 1 90 ? 221.463 260.009 188.275 1.00 0.00 90 ARG I O 1
ATOM 5745 N N . VAL C 1 91 ? 221.161 261.886 187.075 1.00 0.00 91 VAL I N 1
ATOM 5746 C CA . VAL C 1 91 ? 220.853 261.196 185.829 1.00 0.00 91 VAL I CA 1
ATOM 5747 C C . VAL C 1 91 ? 221.691 261.794 184.711 1.00 0.00 91 VAL I C 1
ATOM 5748 O O . VAL C 1 91 ? 221.808 263.017 184.596 1.00 0.31 91 VAL I O 1
ATOM 5761 N N . LEU C 1 92 ? 222.270 260.929 183.885 1.00 0.00 92 LEU I N 1
ATOM 5762 C CA . LEU C 1 92 ? 223.091 261.360 182.765 1.00 0.00 92 LEU I CA 1
ATOM 5763 C C . LEU C 1 92 ? 222.546 260.750 181.486 1.00 0.00 92 LEU I C 1
ATOM 5764 O O . LEU C 1 92 ? 222.156 259.582 181.461 1.00 0.00 92 LEU I O 1
ATOM 5780 N N . LEU C 1 93 ? 222.517 261.559 180.431 1.00 0.00 93 LEU I N 1
ATOM 5781 C CA . LEU C 1 93 ? 222.032 261.155 179.121 1.00 0.00 93 LEU I CA 1
ATOM 5782 C C . LEU C 1 93 ? 223.097 261.487 178.088 1.00 0.00 93 LEU I C 1
ATOM 5783 O O . LEU C 1 93 ? 223.608 262.610 178.062 1.00 0.00 93 LEU I O 1
ATOM 5799 N N . TRP C 1 94 ? 223.440 260.519 177.245 1.00 0.00 94 TRP I N 1
ATOM 5800 C CA . TRP C 1 94 ? 224.334 260.798 176.134 1.00 0.00 94 TRP I CA 1
ATOM 5801 C C . TRP C 1 94 ? 223.945 259.908 174.965 1.00 0.00 94 TRP I C 1
ATOM 5802 O O . TRP C 1 94 ? 223.149 258.978 175.099 1.00 2.91 94 TRP I O 1
ATOM 5823 N N . LEU C 1 95 ? 224.495 260.228 173.801 1.00 0.26 95 LEU I N 1
ATOM 5824 C CA . LEU C 1 95 ? 224.047 259.661 172.542 1.00 0.00 95 LEU I CA 1
ATOM 5825 C C . LEU C 1 95 ? 225.156 258.854 171.889 1.00 0.00 95 LEU I C 1
ATOM 5826 O O . LEU C 1 95 ? 226.323 259.252 171.910 1.00 4.41 95 LEU I O 1
ATOM 5842 N N . GLY C 1 96 ? 224.777 257.716 171.324 1.00 0.00 96 GLY I N 1
ATOM 5843 C CA . GLY C 1 96 ? 225.652 256.971 170.446 1.00 0.00 96 GLY I CA 1
ATOM 5844 C C . GLY C 1 96 ? 225.119 256.992 169.030 1.00 0.00 96 GLY I C 1
ATOM 5845 O O . GLY C 1 96 ? 224.114 256.345 168.729 1.00 8.00 96 GLY I O 1
ATOM 5849 N N . LEU C 1 97 ? 225.786 257.730 168.152 1.00 0.53 97 LEU I N 1
ATOM 5850 C CA . LEU C 1 97 ? 225.373 257.873 166.765 1.00 2.08 97 LEU I CA 1
ATOM 5851 C C . LEU C 1 97 ? 226.218 256.973 165.878 1.00 1.29 97 LEU I C 1
ATOM 5852 O O . LEU C 1 97 ? 227.409 256.787 166.132 1.00 6.25 9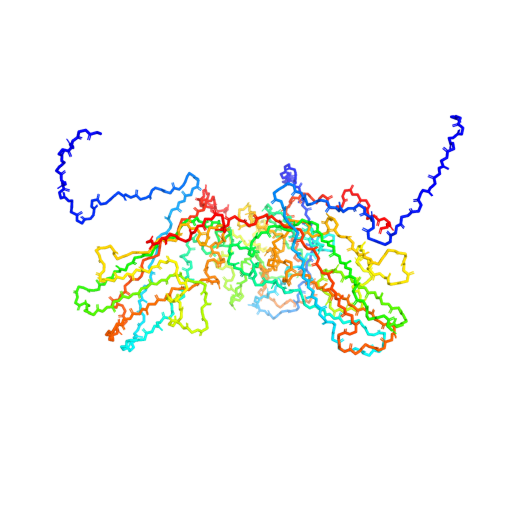7 LEU I O 1
ATOM 5868 N N . LEU C 1 98 ? 225.601 256.427 164.833 1.00 3.92 98 LEU I N 1
ATOM 5869 C CA . LEU C 1 98 ? 226.388 255.786 163.798 1.00 2.43 98 LEU I CA 1
ATOM 5870 C C . LEU C 1 98 ? 227.353 256.821 163.225 1.00 0.74 98 LEU I C 1
ATOM 5871 O O . LEU C 1 98 ? 227.039 258.012 163.176 1.00 5.66 98 LEU I O 1
ATOM 5887 N N . PRO C 1 99 ? 228.544 256.401 162.801 1.00 6.76 99 PRO I N 1
ATOM 5888 C CA . PRO C 1 99 ? 229.533 257.385 162.338 1.00 3.47 99 PRO I CA 1
ATOM 5889 C C . PRO C 1 99 ? 229.055 258.203 161.156 1.00 0.00 99 PRO I C 1
ATOM 5890 O O . PRO C 1 99 ? 229.560 259.311 160.948 1.00 9.07 99 PRO I O 1
ATOM 5901 N N . SER C 1 100 ? 228.100 257.697 160.380 1.00 2.27 100 SER I N 1
ATOM 5902 C CA . SER C 1 100 ? 227.639 258.364 159.171 1.00 4.98 100 SER I CA 1
ATOM 5903 C C . SER C 1 100 ? 226.444 259.281 159.402 1.00 7.78 100 SER I C 1
ATOM 5904 O O . SER C 1 100 ? 226.019 259.959 158.463 1.00 12.86 100 SER I O 1
ATOM 5912 N N . VAL C 1 101 ? 225.891 259.319 160.614 1.00 8.65 101 VAL I N 1
ATOM 5913 C CA . VAL C 1 101 ? 224.737 260.172 160.877 1.00 4.64 101 VAL I CA 1
ATOM 5914 C C . VAL C 1 101 ? 225.143 261.631 160.737 1.00 7.42 101 VAL I C 1
ATOM 5915 O O . VAL C 1 101 ? 226.142 262.075 161.316 1.00 14.75 101 VAL I O 1
ATOM 5928 N N . SER C 1 102 ? 224.363 262.385 159.974 1.00 13.90 102 SER I N 1
ATOM 5929 C CA . SER C 1 102 ? 224.610 263.797 159.722 1.00 9.17 102 SER I CA 1
ATOM 5930 C C . SER C 1 102 ? 223.442 264.620 160.255 1.00 6.66 102 SER I C 1
ATOM 5931 O O . SER C 1 102 ? 222.419 264.087 160.686 1.00 15.92 102 SER I O 1
ATOM 5939 N N . GLY C 1 103 ? 223.601 265.934 160.207 1.00 9.95 103 GLY I N 1
ATOM 5940 C CA . GLY C 1 103 ? 222.571 266.824 160.686 1.00 6.81 103 GLY I CA 1
ATOM 5941 C C . GLY C 1 103 ? 222.629 266.986 162.192 1.00 7.65 103 GLY I C 1
ATOM 5942 O O . GLY C 1 103 ? 223.578 266.578 162.865 1.00 13.05 103 GLY I O 1
ATOM 5946 N N . THR C 1 104 ? 221.572 267.588 162.724 1.00 4.18 104 THR I N 1
ATOM 5947 C CA . THR C 1 104 ? 221.477 267.921 164.137 1.00 5.43 104 THR I CA 1
ATOM 5948 C C . THR C 1 104 ? 220.702 266.835 164.867 1.00 1.65 104 THR I C 1
ATOM 5949 O O . THR C 1 104 ? 219.619 266.442 164.428 1.00 7.28 104 THR I O 1
ATOM 5960 N N . VAL C 1 105 ? 221.263 266.350 165.972 1.00 2.36 105 VAL I N 1
ATOM 5961 C CA . VAL C 1 105 ? 220.599 265.389 166.845 1.00 0.00 105 VAL I CA 1
ATOM 5962 C C . VAL C 1 105 ? 220.571 265.973 168.248 1.00 0.00 105 VAL I C 1
ATOM 5963 O O . VAL C 1 105 ? 221.607 266.405 168.764 1.00 2.39 105 VAL I O 1
ATOM 5976 N N . LYS C 1 106 ? 219.389 265.998 168.853 1.00 0.00 106 LYS I N 1
ATOM 5977 C CA . LYS C 1 106 ? 219.209 266.530 170.194 1.00 0.90 106 LYS I CA 1
ATOM 5978 C C . LYS C 1 106 ? 218.362 265.564 171.001 1.00 0.00 106 LYS I C 1
ATOM 5979 O O . LYS C 1 106 ? 217.446 264.940 170.465 1.00 0.00 106 LYS I O 1
ATOM 5998 N N . SER C 1 107 ? 218.654 265.452 172.292 1.00 0.00 107 SER I N 1
ATOM 5999 C CA . SER C 1 107 ? 217.887 264.562 173.148 1.00 0.00 107 SER I CA 1
ATOM 6000 C C . SER C 1 107 ? 217.817 265.148 174.547 1.00 0.00 107 SER I C 1
ATOM 6001 O O . SER C 1 107 ? 218.700 265.898 174.966 1.00 0.00 107 SER I O 1
ATOM 6009 N N . CYS C 1 108 ? 216.759 264.800 175.268 1.00 0.00 108 CYS I N 1
ATOM 6010 C CA . CYS C 1 108 ? 216.628 265.264 176.638 1.00 0.00 108 CYS I CA 1
ATOM 6011 C C . CYS C 1 108 ? 215.700 264.332 177.400 1.00 0.00 108 CYS I C 1
ATOM 6012 O O . CYS C 1 108 ? 214.947 263.551 176.815 1.00 0.12 108 CYS I O 1
ATOM 6020 N N . VAL C 1 109 ? 215.791 264.421 178.723 1.00 0.00 109 VAL I N 1
ATOM 6021 C CA . VAL C 1 109 ? 214.882 263.752 179.643 1.00 0.00 109 VAL I CA 1
ATOM 6022 C C . VAL C 1 109 ? 214.065 264.832 180.333 1.00 0.00 109 VAL I C 1
ATOM 6023 O O . VAL C 1 109 ? 214.625 265.797 180.860 1.00 0.00 109 VAL I O 1
ATOM 6036 N N . THR C 1 110 ? 212.747 264.678 180.315 1.00 0.00 110 THR I N 1
ATOM 6037 C CA . THR C 1 110 ? 211.866 265.618 180.987 1.00 0.00 110 THR I CA 1
ATOM 6038 C C . THR C 1 110 ? 210.653 264.858 181.497 1.00 0.00 110 THR I C 1
ATOM 6039 O O . THR C 1 110 ? 210.443 263.691 181.164 1.00 2.10 110 THR I O 1
ATOM 6050 N N . GLU C 1 111 ? 209.851 265.539 182.307 1.00 0.31 111 GLU I N 1
ATOM 6051 C CA . GLU C 1 111 ? 208.536 265.015 182.638 1.00 0.00 111 GLU I CA 1
ATOM 6052 C C . GLU C 1 111 ? 207.749 264.823 181.349 1.00 0.00 111 GLU I C 1
ATOM 6053 O O . GLU C 1 111 ? 207.854 265.624 180.418 1.00 2.18 111 GLU I O 1
ATOM 6065 N N . THR C 1 112 ? 206.972 263.744 181.288 1.00 1.05 112 THR I N 1
ATOM 6066 C CA . THR C 1 112 ? 206.303 263.381 180.048 1.00 0.00 112 THR I CA 1
ATOM 6067 C C . THR C 1 112 ? 205.483 264.549 179.519 1.00 2.13 112 THR I C 1
ATOM 6068 O O . THR C 1 112 ? 204.732 265.185 180.260 1.00 8.19 112 THR I O 1
ATOM 6079 N N . GLN C 1 113 ? 205.643 264.826 178.231 1.00 4.80 113 GLN I N 1
ATOM 6080 C CA . GLN C 1 113 ? 205.021 265.959 177.566 1.00 2.28 113 GLN I CA 1
ATOM 6081 C C . GLN C 1 113 ? 203.756 265.526 176.842 1.00 0.77 113 GLN I C 1
ATOM 6082 O O . GLN C 1 113 ? 203.631 264.381 176.403 1.00 10.41 113 GLN I O 1
ATOM 6096 N N . THR C 1 114 ? 202.819 266.464 176.714 1.00 7.08 114 THR I N 1
ATOM 6097 C CA . THR C 1 114 ? 201.691 266.256 175.817 1.00 6.96 114 THR I CA 1
ATOM 6098 C C . THR C 1 114 ? 202.097 266.443 174.360 1.00 7.05 114 THR I C 1
ATOM 6099 O O . THR C 1 114 ? 201.539 265.783 173.479 1.00 18.15 114 THR I O 1
ATOM 6110 N N . THR C 1 115 ? 203.062 267.321 174.091 1.00 7.04 115 THR I N 1
ATOM 6111 C CA . THR C 1 115 ? 203.619 267.512 172.755 1.00 4.57 115 THR I CA 1
ATOM 6112 C C . THR C 1 115 ? 205.111 267.224 172.827 1.00 3.55 115 THR I C 1
ATOM 6113 O O . THR C 1 115 ? 205.844 267.918 173.538 1.00 10.90 115 THR I O 1
ATOM 6124 N N . ALA C 1 116 ? 205.558 266.208 172.088 1.00 5.67 116 ALA I N 1
ATOM 6125 C CA . ALA C 1 116 ? 206.922 265.720 172.267 1.00 1.03 116 ALA I CA 1
ATOM 6126 C C . ALA C 1 116 ? 207.946 266.825 172.032 1.00 0.00 116 ALA I C 1
ATOM 6127 O O . ALA C 1 116 ? 208.890 266.981 172.813 1.00 2.58 116 ALA I O 1
ATOM 6134 N N . ALA C 1 117 ? 207.770 267.610 170.969 1.00 0.00 117 ALA I N 1
ATOM 6135 C CA . ALA C 1 117 ? 208.761 268.631 170.642 1.00 1.74 117 ALA I CA 1
ATOM 6136 C C . ALA C 1 117 ? 208.919 269.646 171.768 1.00 0.00 117 ALA I C 1
ATOM 6137 O O . ALA C 1 117 ? 210.001 270.213 171.942 1.00 3.03 117 ALA I O 1
ATOM 6144 N N . ALA C 1 118 ? 207.861 269.884 172.544 1.00 3.03 118 ALA I N 1
ATOM 6145 C CA . ALA C 1 118 ? 207.918 270.899 173.589 1.00 1.74 118 ALA I CA 1
ATOM 6146 C C . ALA C 1 118 ? 208.887 270.537 174.706 1.00 0.00 118 ALA I C 1
ATOM 6147 O O . ALA C 1 118 ? 209.237 271.404 175.512 1.00 0.74 118 ALA I O 1
ATOM 6154 N N . SER C 1 119 ? 209.314 269.276 174.779 1.00 0.50 119 SER I N 1
ATOM 6155 C CA . SER C 1 119 ? 210.227 268.861 175.836 1.00 0.00 119 SER I CA 1
ATOM 6156 C C . SER C 1 119 ? 211.480 269.724 175.852 1.00 0.00 119 SER I C 1
ATOM 6157 O O . SER C 1 119 ? 211.992 270.073 176.921 1.00 3.84 119 SER I O 1
ATOM 6165 N N . PHE C 1 120 ? 211.993 270.071 174.674 1.00 0.00 120 PHE I N 1
ATOM 6166 C CA . PHE C 1 120 ? 213.230 270.837 174.600 1.00 0.00 120 PHE I CA 1
ATOM 6167 C C . PHE C 1 120 ? 213.046 272.274 175.062 1.00 0.00 120 PHE I C 1
ATOM 6168 O O . PHE C 1 120 ? 214.037 272.953 175.352 1.00 0.00 120 PHE I O 1
ATOM 6185 N N . GLN C 1 121 ? 211.805 272.753 175.127 1.00 0.00 121 GLN I N 1
ATOM 6186 C CA . GLN C 1 121 ? 211.564 274.114 175.590 1.00 0.00 121 GLN I CA 1
ATOM 6187 C C . GLN C 1 121 ? 211.643 274.224 177.107 1.00 0.00 121 GLN I C 1
ATOM 6188 O O . GLN C 1 121 ? 211.835 275.325 177.633 1.00 11.37 121 GLN I O 1
ATOM 6202 N N . VAL C 1 122 ? 211.497 273.110 177.825 1.00 0.00 122 VAL I N 1
ATOM 6203 C CA . VAL C 1 122 ? 211.484 273.127 179.284 1.00 0.00 122 VAL I CA 1
ATOM 6204 C C . VAL C 1 122 ? 212.564 272.252 179.899 1.00 0.00 122 VAL I C 1
ATOM 6205 O O . VAL C 1 122 ? 212.718 272.262 181.129 1.00 2.19 122 VAL I O 1
ATOM 6218 N N . ALA C 1 123 ? 213.310 271.502 179.099 1.00 0.00 123 ALA I N 1
ATOM 6219 C CA . ALA C 1 123 ? 214.365 270.665 179.646 1.00 0.00 123 ALA I CA 1
ATOM 6220 C C . ALA C 1 123 ? 215.429 271.524 180.317 1.00 0.00 123 ALA I C 1
ATOM 6221 O O . ALA C 1 123 ? 215.750 272.619 179.858 1.00 1.21 123 ALA I O 1
ATOM 6228 N N . LEU C 1 124 ? 215.969 271.019 181.428 1.00 0.00 124 LEU I N 1
ATOM 6229 C CA . LEU C 1 124 ? 217.043 271.726 182.115 1.00 0.00 124 LEU I CA 1
ATOM 6230 C C . LEU C 1 124 ? 218.408 271.446 181.500 1.00 0.59 124 LEU I C 1
ATOM 6231 O O . LEU C 1 124 ? 219.359 272.182 181.778 1.00 2.11 124 LEU I O 1
ATOM 6247 N N . ALA C 1 125 ? 218.517 270.413 180.670 1.00 0.00 125 ALA I N 1
ATOM 6248 C CA . ALA C 1 125 ? 219.749 270.091 179.968 1.00 0.00 125 ALA I CA 1
ATOM 6249 C C . ALA C 1 125 ? 219.385 269.346 178.692 1.00 0.00 125 ALA I C 1
ATOM 6250 O O . ALA C 1 125 ? 218.393 268.619 178.645 1.00 0.00 125 ALA I O 1
ATOM 6257 N N . VAL C 1 126 ? 220.188 269.547 177.652 1.00 0.00 126 VAL I N 1
ATOM 6258 C CA . VAL C 1 126 ? 219.932 268.945 176.350 1.00 0.00 126 VAL I CA 1
ATOM 6259 C C . VAL C 1 126 ? 221.238 268.407 175.788 1.00 0.00 126 VAL I C 1
ATOM 6260 O O . VAL C 1 126 ? 222.235 269.131 175.721 1.00 1.64 126 VAL I O 1
ATOM 6273 N N . ALA C 1 127 ? 221.225 267.144 175.378 1.00 0.00 127 ALA I N 1
ATOM 6274 C CA . ALA C 1 127 ? 222.353 266.546 174.680 1.00 0.00 127 ALA I CA 1
ATOM 6275 C C . ALA C 1 127 ? 222.233 266.879 173.199 1.00 0.19 127 ALA I C 1
ATOM 6276 O O . ALA C 1 127 ? 221.288 266.442 172.539 1.00 7.52 127 ALA I O 1
ATOM 6283 N N . ASP C 1 128 ? 223.182 267.654 172.680 1.00 0.45 128 ASP I N 1
ATOM 6284 C CA . ASP C 1 128 ? 223.104 268.201 171.329 1.00 0.43 128 ASP I CA 1
ATOM 6285 C C . ASP C 1 128 ? 224.412 267.901 170.610 1.00 2.28 128 ASP I C 1
ATOM 6286 O O . ASP C 1 128 ? 225.480 268.305 171.076 1.00 7.43 128 ASP I O 1
ATOM 6295 N N . ASN C 1 129 ? 224.328 267.201 169.477 1.00 3.22 129 ASN I N 1
ATOM 6296 C CA . ASN C 1 129 ? 225.534 266.755 168.790 1.00 5.31 129 ASN I CA 1
ATOM 6297 C C . ASN C 1 129 ? 226.312 267.898 168.154 1.00 1.49 129 ASN I C 1
ATOM 6298 O O . ASN C 1 129 ? 227.440 267.677 167.704 1.00 13.66 129 ASN I O 1
ATOM 6309 N N . SER C 1 130 ? 225.749 269.103 168.103 1.00 7.27 130 SER I N 1
ATOM 6310 C CA . SER C 1 130 ? 226.487 270.256 167.601 1.00 6.96 130 SER I CA 1
ATOM 6311 C C . SER C 1 130 ? 227.383 270.883 168.660 1.00 9.80 130 SER I C 1
ATOM 6312 O O . SER C 1 130 ? 228.133 271.812 168.344 1.00 17.38 130 SER I O 1
ATOM 6320 N N . LYS C 1 131 ? 227.326 270.403 169.897 1.00 11.44 131 LYS I N 1
ATOM 6321 C CA . LYS C 1 131 ? 228.130 270.939 170.982 1.00 6.49 131 LYS I CA 1
ATOM 6322 C C . LYS C 1 131 ? 229.412 270.135 171.155 1.00 6.62 131 LYS I C 1
ATOM 6323 O O . LYS C 1 131 ? 229.534 269.001 170.691 1.00 11.22 131 LYS I O 1
ATOM 6342 N N . ASP C 1 132 ? 230.377 270.747 171.845 1.00 9.73 132 ASP I N 1
ATOM 6343 C CA . ASP C 1 132 ? 231.638 270.064 172.109 1.00 8.00 132 ASP I CA 1
ATOM 6344 C C . ASP C 1 132 ? 231.425 268.846 172.998 1.00 7.89 132 ASP I C 1
ATOM 6345 O O . ASP C 1 132 ? 232.048 267.799 172.789 1.00 15.12 132 ASP I O 1
ATOM 6354 N N . VAL C 1 133 ? 230.548 268.961 173.992 1.00 9.36 133 VAL I N 1
ATOM 6355 C CA . VAL C 1 133 ? 230.200 267.860 174.883 1.00 4.23 133 VAL I CA 1
ATOM 6356 C C . VAL C 1 133 ? 228.764 267.459 174.573 1.00 2.80 133 VAL I C 1
ATOM 6357 O O . VAL C 1 133 ? 227.835 268.248 174.774 1.00 6.38 133 VAL I O 1
ATOM 6370 N N . VAL C 1 134 ? 228.584 266.235 174.085 1.00 3.24 134 VAL I N 1
ATOM 6371 C CA . VAL C 1 134 ? 227.267 265.720 173.708 1.00 0.48 134 VAL I CA 1
ATOM 6372 C C . VAL C 1 134 ? 226.771 264.889 174.886 1.00 0.69 134 VAL I C 1
ATOM 6373 O O . VAL C 1 134 ? 226.988 263.681 174.963 1.00 8.49 134 VAL I O 1
ATOM 6386 N N . ALA C 1 135 ? 226.086 265.545 175.813 1.00 1.79 135 ALA I N 1
ATOM 6387 C CA . ALA C 1 135 ? 225.607 264.865 177.004 1.00 0.00 135 ALA I CA 1
ATOM 6388 C C . ALA C 1 135 ? 224.747 265.833 177.793 1.00 0.00 135 ALA I C 1
ATOM 6389 O O . ALA C 1 135 ? 224.980 267.043 177.771 1.00 5.00 135 ALA I O 1
ATOM 6396 N N . ALA C 1 136 ? 223.753 265.285 178.482 1.00 0.00 136 ALA I N 1
ATOM 6397 C CA . ALA C 1 136 ? 222.858 266.067 179.322 1.00 0.00 136 ALA I CA 1
ATOM 6398 C C . ALA C 1 136 ? 222.889 265.466 180.714 1.00 0.00 136 ALA I C 1
ATOM 6399 O O . ALA C 1 136 ? 222.621 264.274 180.879 1.00 0.77 136 ALA I O 1
ATOM 6406 N N . MET C 1 137 ? 223.238 266.281 181.700 1.00 0.00 137 MET I N 1
ATOM 6407 C CA . MET C 1 137 ? 223.291 265.858 183.089 1.00 0.00 137 MET I CA 1
ATOM 6408 C C . MET C 1 137 ? 222.149 266.507 183.853 1.00 0.00 137 MET I C 1
ATOM 6409 O O . MET C 1 137 ? 221.872 267.697 183.678 1.00 0.00 137 MET I O 1
ATOM 6423 N N . TYR C 1 138 ? 221.489 265.716 184.701 1.00 0.00 138 TYR I N 1
ATOM 6424 C CA . TYR C 1 138 ? 220.370 266.168 185.523 1.00 0.00 138 TYR I CA 1
ATOM 6425 C C . TYR C 1 138 ? 220.738 265.887 186.973 1.00 0.00 138 TYR I C 1
ATOM 6426 O O . TYR C 1 138 ? 220.323 264.872 187.550 1.00 2.25 138 TYR I O 1
ATOM 6444 N N . PRO C 1 139 ? 221.545 266.754 187.586 1.00 0.00 139 PRO I N 1
ATOM 6445 C CA . PRO C 1 139 ? 222.012 266.491 188.952 1.00 0.00 139 PRO I CA 1
ATOM 6446 C C . PRO C 1 139 ? 220.962 266.714 190.026 1.00 0.00 139 PRO I C 1
ATOM 6447 O O . PRO C 1 139 ? 221.174 266.272 191.162 1.00 5.89 139 PRO I O 1
ATOM 6458 N N . GLU C 1 140 ? 219.855 267.390 189.716 1.00 0.00 140 GLU I N 1
ATOM 6459 C CA . GLU C 1 140 ? 218.878 267.741 190.741 1.00 1.00 140 GLU I CA 1
ATOM 6460 C C . GLU C 1 140 ? 217.441 267.421 190.338 1.00 0.00 140 GLU I C 1
ATOM 6461 O O . GLU C 1 140 ? 216.597 267.168 191.201 1.00 6.54 140 GLU I O 1
ATOM 6473 N N . ALA C 1 141 ? 217.154 267.422 189.034 1.00 0.00 141 ALA I N 1
ATOM 6474 C CA . ALA C 1 141 ? 215.766 267.471 188.580 1.00 0.00 141 ALA I CA 1
ATOM 6475 C C . ALA C 1 141 ? 214.969 266.247 189.006 1.00 2.54 141 ALA I C 1
ATOM 6476 O O . ALA C 1 141 ? 213.755 266.345 189.211 1.00 2.50 141 ALA I O 1
ATOM 6483 N N . PHE C 1 142 ? 215.620 265.091 189.127 1.00 0.00 142 PHE I N 1
ATOM 6484 C CA . PHE C 1 142 ? 214.923 263.841 189.402 1.00 0.00 142 PHE I CA 1
ATOM 6485 C C . PHE C 1 142 ? 215.404 263.187 190.690 1.00 0.00 142 PHE I C 1
ATOM 6486 O O . PHE C 1 142 ? 215.033 262.044 190.968 1.00 6.78 142 PHE I O 1
ATOM 6503 N N . LYS C 1 143 ? 216.211 263.887 191.484 1.00 0.00 143 LYS I N 1
ATOM 6504 C CA . LYS C 1 143 ? 216.709 263.335 192.735 1.00 0.81 143 LYS I CA 1
ATOM 6505 C C . LYS C 1 143 ? 215.555 262.995 193.669 1.00 2.25 143 LYS I C 1
ATOM 6506 O O . LYS C 1 143 ? 214.628 263.788 193.842 1.00 3.69 143 LYS I O 1
ATOM 6525 N N . GLY C 1 144 ? 215.614 261.810 194.268 1.00 3.40 144 GLY I N 1
ATOM 6526 C CA . GLY C 1 144 ? 214.694 261.416 195.311 1.00 0.00 144 GLY I CA 1
ATOM 6527 C C . GLY C 1 144 ? 213.526 260.566 194.855 1.00 0.00 144 GLY I C 1
ATOM 6528 O O . GLY C 1 144 ? 212.893 259.914 195.694 1.00 11.61 144 GLY I O 1
ATOM 6532 N N . ILE C 1 145 ? 213.216 260.550 193.559 1.00 0.00 145 ILE I N 1
ATOM 6533 C CA . ILE C 1 145 ? 212.155 259.669 193.092 1.00 0.00 145 ILE I CA 1
ATOM 6534 C C . ILE C 1 145 ? 212.661 258.228 193.056 1.00 0.00 145 ILE I C 1
ATOM 6535 O O . ILE C 1 145 ? 213.866 257.959 193.053 1.00 2.15 145 ILE I O 1
ATOM 6551 N N . THR C 1 146 ? 211.719 257.289 193.039 1.00 0.00 146 THR I N 1
ATOM 6552 C CA . THR C 1 146 ? 212.073 255.884 192.896 1.00 0.00 146 THR I CA 1
ATOM 6553 C C . THR C 1 146 ? 212.307 255.542 191.428 1.00 0.00 146 THR I C 1
ATOM 6554 O O . THR C 1 146 ? 211.920 256.278 190.521 1.00 3.49 146 THR I O 1
ATOM 6565 N N . LEU C 1 147 ? 212.950 254.394 191.202 1.00 0.78 147 LEU I N 1
ATOM 6566 C CA . LEU C 1 147 ? 213.169 253.940 189.833 1.00 0.00 147 LEU I CA 1
ATOM 6567 C C . LEU C 1 147 ? 211.843 253.733 189.112 1.00 0.00 147 LEU I C 1
ATOM 6568 O O . LEU C 1 147 ? 211.693 254.100 187.938 1.00 4.86 147 LEU I O 1
ATOM 6584 N N . GLU C 1 148 ? 210.860 253.153 189.804 1.00 0.90 148 GLU I N 1
ATOM 6585 C CA . GLU C 1 148 ? 209.546 252.987 189.199 1.00 1.70 148 GLU I CA 1
ATOM 6586 C C . GLU C 1 148 ? 208.949 254.336 188.828 1.00 0.00 148 GLU I C 1
ATOM 6587 O O . GLU C 1 148 ? 208.362 254.489 187.751 1.00 1.68 148 GLU I O 1
ATOM 6600 N N . GLN C 1 149 ? 209.096 255.315 189.703 1.00 3.14 149 GLN I N 1
ATOM 6601 C CA . GLN C 1 149 ? 208.598 256.677 189.408 1.00 0.00 149 GLN I CA 1
ATOM 6602 C C . GLN C 1 149 ? 209.332 257.199 188.183 1.00 0.00 149 GLN I C 1
ATOM 6603 O O . GLN C 1 149 ? 208.753 257.919 187.386 1.00 10.08 149 GLN I O 1
ATOM 6617 N N . LEU C 1 150 ? 210.634 256.995 188.114 1.00 5.22 150 LEU I N 1
ATOM 6618 C CA . LEU C 1 150 ? 211.386 257.438 186.948 1.00 0.00 150 LEU I CA 1
ATOM 6619 C C . LEU C 1 150 ? 210.765 256.889 185.670 1.00 0.00 150 LEU I C 1
ATOM 6620 O O . LEU C 1 150 ? 210.550 257.626 184.703 1.00 2.42 150 LEU I O 1
ATOM 6636 N N . THR C 1 151 ? 210.446 255.591 185.658 1.00 0.00 151 THR I N 1
ATOM 6637 C CA . THR C 1 151 ? 209.841 255.005 184.463 1.00 0.00 151 THR I CA 1
ATOM 6638 C C . THR C 1 151 ? 208.431 255.537 184.208 1.00 3.70 151 THR I C 1
ATOM 6639 O O . THR C 1 151 ? 208.014 255.646 183.051 1.00 3.36 151 THR I O 1
ATOM 6650 N N . ALA C 1 152 ? 207.676 255.839 185.266 1.00 0.67 152 ALA I N 1
ATOM 6651 C CA . ALA C 1 152 ? 206.285 256.254 185.099 1.00 2.59 152 ALA I CA 1
ATOM 6652 C C . ALA C 1 152 ? 206.143 257.720 184.704 1.00 2.16 152 ALA I C 1
ATOM 6653 O O . ALA C 1 152 ? 205.203 258.073 183.985 1.00 7.15 152 ALA I O 1
ATOM 6660 N N . ASP C 1 153 ? 207.046 258.580 185.172 1.00 0.00 153 ASP I N 1
ATOM 6661 C CA . ASP C 1 153 ? 206.873 260.023 185.100 1.00 0.00 153 ASP I CA 1
ATOM 6662 C C . ASP C 1 153 ? 207.762 260.710 184.078 1.00 1.56 153 ASP I C 1
ATOM 6663 O O . ASP C 1 153 ? 207.450 261.835 183.677 1.00 2.00 153 ASP I O 1
ATOM 6672 N N . LEU C 1 154 ? 208.863 260.089 183.675 1.00 0.41 154 LEU I N 1
ATOM 6673 C CA . LEU C 1 154 ? 209.834 260.721 182.796 1.00 0.00 154 LEU I CA 1
ATOM 6674 C C . LEU C 1 154 ? 209.862 260.022 181.445 1.00 0.00 154 LEU I C 1
ATOM 6675 O O . LEU C 1 154 ? 209.570 258.831 181.335 1.00 2.69 154 LEU I O 1
ATOM 6691 N N . THR C 1 155 ? 210.230 260.784 180.418 1.00 0.00 155 THR I N 1
ATOM 6692 C CA . THR C 1 155 ? 210.340 260.277 179.061 1.00 0.00 155 THR I CA 1
ATOM 6693 C C . THR C 1 155 ? 211.597 260.848 178.423 1.00 0.00 155 THR I C 1
ATOM 6694 O O . THR C 1 155 ? 211.997 261.975 178.714 1.00 0.00 155 THR I O 1
ATOM 6705 N N . ILE C 1 156 ? 212.212 260.061 177.553 1.00 0.00 156 ILE I N 1
ATOM 6706 C CA . ILE C 1 156 ? 213.332 260.524 176.743 1.00 0.00 156 ILE I CA 1
ATOM 6707 C C . ILE C 1 156 ? 212.782 261.037 175.424 1.00 0.00 156 ILE I C 1
ATOM 6708 O O . ILE C 1 156 ? 211.903 260.416 174.823 1.00 4.78 156 ILE I O 1
ATOM 6724 N N . TYR C 1 157 ? 213.300 262.171 174.970 1.00 0.00 157 TYR I N 1
ATOM 6725 C CA . TYR C 1 157 ? 212.885 262.772 173.713 1.00 0.00 157 TYR I CA 1
ATOM 6726 C C . TYR C 1 157 ? 214.096 262.880 172.804 1.00 0.00 157 TYR I C 1
ATOM 6727 O O . TYR C 1 157 ? 215.189 263.225 173.257 1.00 0.00 157 TYR I O 1
ATOM 6745 N N . LEU C 1 158 ? 213.897 262.559 171.531 1.00 0.00 158 LEU I N 1
ATOM 6746 C CA . LEU C 1 158 ? 214.989 262.483 170.572 1.00 0.00 158 LEU I CA 1
ATOM 6747 C C . LEU C 1 158 ? 214.568 263.195 169.300 1.00 0.00 158 LEU I C 1
ATOM 6748 O O . LEU C 1 158 ? 213.570 262.821 168.679 1.00 2.05 158 LEU I O 1
ATOM 6764 N N . TYR C 1 159 ? 215.337 264.206 168.915 1.00 0.00 159 TYR I N 1
ATOM 6765 C CA . TYR C 1 159 ? 215.069 265.005 167.732 1.00 0.00 159 TYR I CA 1
ATOM 6766 C C . TYR C 1 159 ? 216.225 264.868 166.756 1.00 0.00 159 TYR I C 1
ATOM 6767 O O . TYR C 1 159 ? 217.390 264.905 167.154 1.00 0.00 159 TYR I O 1
ATOM 6785 N N . SER C 1 160 ? 215.899 264.732 165.477 1.00 0.00 160 SER I N 1
ATOM 6786 C CA . SER C 1 160 ? 216.901 264.707 164.422 1.00 0.96 160 SER I CA 1
ATOM 6787 C C . SER C 1 160 ? 216.440 265.596 163.280 1.00 1.09 160 SER I C 1
ATOM 6788 O O . SER C 1 160 ? 215.284 265.515 162.857 1.00 6.19 160 SER I O 1
ATOM 6796 N N . SER C 1 161 ? 217.341 266.444 162.783 1.00 1.57 161 SER I N 1
ATOM 6797 C CA . SER C 1 161 ? 216.993 267.262 161.628 1.00 3.71 161 SER I CA 1
ATOM 6798 C C . SER C 1 161 ? 216.808 266.403 160.388 1.00 4.71 161 SER I C 1
ATOM 6799 O O . SER C 1 161 ? 216.011 266.747 159.509 1.00 16.05 161 SER I O 1
ATOM 6807 N N . ALA C 1 162 ? 217.525 265.290 160.304 1.00 7.75 162 ALA I N 1
ATOM 6808 C CA . ALA C 1 162 ? 217.415 264.359 159.194 1.00 5.30 162 ALA I CA 1
ATOM 6809 C C . ALA C 1 162 ? 216.590 263.149 159.612 1.00 4.40 162 ALA I C 1
ATOM 6810 O O . ALA C 1 162 ? 216.503 262.812 160.795 1.00 7.93 162 ALA I O 1
ATOM 6817 N N . ALA C 1 163 ? 215.979 262.498 158.628 1.00 8.05 163 ALA I N 1
ATOM 6818 C CA . ALA C 1 163 ? 215.225 261.288 158.915 1.00 4.57 163 ALA I CA 1
ATOM 6819 C C . ALA C 1 163 ? 216.139 260.242 159.539 1.00 7.15 163 ALA I C 1
ATOM 6820 O O . ALA C 1 163 ? 217.293 260.084 159.138 1.00 10.80 163 ALA I O 1
ATOM 6827 N N . LEU C 1 164 ? 215.614 259.530 160.529 1.00 4.96 164 LEU I N 1
ATOM 6828 C CA . LEU C 1 164 ? 216.343 258.481 161.225 1.00 4.33 164 LEU I CA 1
ATOM 6829 C C . LEU C 1 164 ? 215.812 257.123 160.798 1.00 3.38 164 LEU I C 1
ATOM 6830 O O . LEU C 1 164 ? 214.598 256.904 160.781 1.00 8.80 164 LEU I O 1
ATOM 6846 N N . THR C 1 165 ? 216.722 256.226 160.446 1.00 7.99 165 THR I N 1
ATOM 6847 C CA . THR C 1 165 ? 216.394 254.814 160.385 1.00 4.57 165 THR I CA 1
ATOM 6848 C C . THR C 1 165 ? 216.490 254.223 161.785 1.00 5.87 165 THR I C 1
ATOM 6849 O O . THR C 1 165 ? 217.261 254.697 162.624 1.00 12.08 165 THR I O 1
ATOM 6860 N N . GLU C 1 166 ? 215.690 253.192 162.041 1.00 6.61 166 GLU I N 1
ATOM 6861 C CA . GLU C 1 166 ? 215.723 252.542 163.344 1.00 4.49 166 GLU I CA 1
ATOM 6862 C C . GLU C 1 166 ? 217.143 252.096 163.666 1.00 4.42 166 GLU I C 1
ATOM 6863 O O . GLU C 1 166 ? 217.805 251.453 162.849 1.00 11.18 166 GLU I O 1
ATOM 6875 N N . GLY C 1 167 ? 217.607 252.447 164.863 1.00 8.16 167 GLY I N 1
ATOM 6876 C CA . GLY C 1 167 ? 218.945 252.114 165.304 1.00 4.46 167 GLY I CA 1
ATOM 6877 C C . GLY C 1 167 ? 220.023 253.110 164.927 1.00 4.33 167 GLY I C 1
ATOM 6878 O O . GLY C 1 167 ? 221.179 252.914 165.318 1.00 9.29 167 GLY I O 1
ATOM 6882 N N . ASP C 1 168 ? 219.688 254.166 164.180 1.00 0.35 168 ASP I N 1
ATOM 6883 C CA . ASP C 1 168 ? 220.681 255.185 163.849 1.00 2.49 168 ASP I CA 1
ATOM 6884 C C . ASP C 1 168 ? 221.262 255.828 165.099 1.00 0.00 168 ASP I C 1
ATOM 6885 O O . ASP C 1 168 ? 222.426 256.244 165.100 1.00 4.66 168 ASP I O 1
ATOM 6894 N N . VAL C 1 169 ? 220.463 255.948 166.154 1.00 2.35 169 VAL I N 1
ATOM 6895 C CA . VAL C 1 169 ? 220.875 256.592 167.393 1.00 0.00 169 VAL I CA 1
ATOM 6896 C C . VAL C 1 169 ? 220.599 255.638 168.540 1.00 1.70 169 VAL I C 1
ATOM 6897 O O . VAL C 1 169 ? 219.514 255.054 168.620 1.00 3.65 169 VAL I O 1
ATOM 6910 N N . ILE C 1 170 ? 221.580 255.479 169.418 1.00 0.00 170 ILE I N 1
ATOM 6911 C CA . ILE C 1 170 ? 221.424 254.731 170.657 1.00 0.00 170 ILE I CA 1
ATOM 6912 C C . ILE C 1 170 ? 221.477 255.735 171.796 1.00 0.00 170 ILE I C 1
ATOM 6913 O O . ILE C 1 170 ? 222.470 256.453 171.952 1.00 3.75 170 ILE I O 1
ATOM 6929 N N . VAL C 1 171 ? 220.418 255.789 172.589 1.00 1.48 171 VAL I N 1
ATOM 6930 C CA . VAL C 1 171 ? 220.367 256.699 173.723 1.00 0.00 171 VAL I CA 1
ATOM 6931 C C . VAL C 1 171 ? 220.897 255.966 174.945 1.00 0.00 171 VAL I C 1
ATOM 6932 O O . VAL C 1 171 ? 220.382 254.908 175.314 1.00 2.85 171 VAL I O 1
ATOM 6945 N N . HIS C 1 172 ? 221.931 256.526 175.563 1.00 0.00 172 HIS I N 1
ATOM 6946 C CA . HIS C 1 172 ? 222.524 255.972 176.769 1.00 0.00 172 HIS I CA 1
ATOM 6947 C C . HIS C 1 172 ? 221.977 256.727 177.971 1.00 0.00 172 HIS I C 1
ATOM 6948 O O . HIS C 1 172 ? 222.140 257.946 178.064 1.00 0.00 172 HIS I O 1
ATOM 6963 N N . LEU C 1 173 ? 221.338 256.000 178.885 1.00 0.00 173 LEU I N 1
ATOM 6964 C CA . LEU C 1 173 ? 220.765 256.566 180.101 1.00 0.00 173 LEU I CA 1
ATOM 6965 C C . LEU C 1 173 ? 221.492 255.971 181.298 1.00 0.00 173 LEU I C 1
ATOM 6966 O O . LEU C 1 173 ? 221.462 254.755 181.500 1.00 1.98 173 LEU I O 1
ATOM 6982 N N . GLU C 1 174 ? 222.144 256.822 182.084 1.00 0.00 174 GLU I N 1
ATOM 6983 C CA . GLU C 1 174 ? 222.867 256.401 183.277 1.00 0.00 174 GLU I CA 1
ATOM 6984 C C . GLU C 1 174 ? 222.156 256.986 184.490 1.00 0.00 174 GLU I C 1
ATOM 6985 O O . GLU C 1 174 ? 222.097 258.209 184.643 1.00 0.00 174 GLU I O 1
ATOM 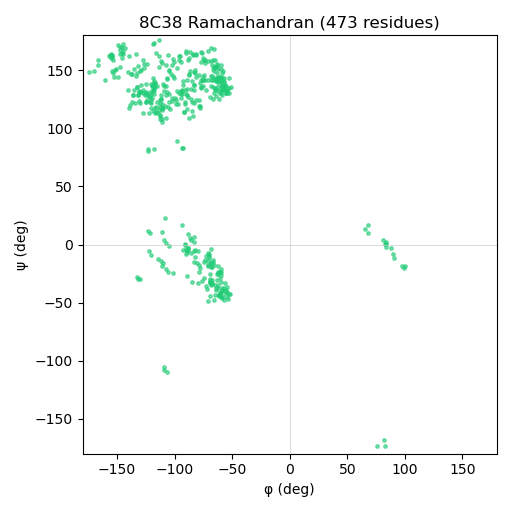6997 N N . VAL C 1 175 ? 221.611 256.114 185.338 1.00 0.00 175 VAL I N 1
ATOM 6998 C CA . VAL C 1 175 ? 220.751 256.507 186.451 1.00 0.00 175 VAL I CA 1
ATOM 6999 C C . VAL C 1 175 ? 221.433 256.093 187.747 1.00 0.00 175 VAL I C 1
ATOM 7000 O O . VAL C 1 175 ? 221.572 254.899 188.034 1.00 0.84 175 VAL I O 1
ATOM 7013 N N . GLU C 1 176 ? 221.845 257.078 188.531 1.00 0.00 176 GLU I N 1
ATOM 7014 C CA . GLU C 1 176 ? 222.387 256.833 189.854 1.00 0.00 176 GLU I CA 1
ATOM 7015 C C . GLU C 1 176 ? 221.252 256.541 190.828 1.00 0.00 176 GLU I C 1
ATOM 7016 O O . GLU C 1 176 ? 220.228 257.225 190.827 1.00 0.00 176 GLU I O 1
ATOM 7028 N N . HIS C 1 177 ? 221.430 255.517 191.655 1.00 0.00 177 HIS I N 1
ATOM 7029 C CA . HIS C 1 177 ? 220.360 255.116 192.557 1.00 0.00 177 HIS I CA 1
ATOM 7030 C C . HIS C 1 177 ? 220.952 254.381 193.749 1.00 0.00 177 HIS I C 1
ATOM 7031 O O . HIS C 1 177 ? 222.099 253.934 193.723 1.00 2.28 177 HIS I O 1
ATOM 7046 N N . VAL C 1 178 ? 220.148 254.279 194.808 1.00 0.77 178 VAL I N 1
ATOM 7047 C CA . VAL C 1 178 ? 220.602 253.600 196.012 1.00 0.00 178 VAL I CA 1
ATOM 7048 C C . VAL C 1 178 ? 221.012 252.179 195.663 1.00 0.00 178 VAL I C 1
ATOM 7049 O O . VAL C 1 178 ? 220.357 251.501 194.863 1.00 5.71 178 VAL I O 1
ATOM 7062 N N . ARG C 1 179 ? 222.114 251.731 196.247 1.00 5.02 179 ARG I N 1
ATOM 7063 C CA . ARG C 1 179 ? 222.591 250.384 195.979 1.00 1.05 179 ARG I CA 1
ATOM 7064 C C . ARG C 1 179 ? 221.565 249.368 196.474 1.00 1.55 179 ARG I C 1
ATOM 7065 O O . ARG C 1 179 ? 221.134 249.449 197.630 1.00 12.64 179 ARG I O 1
ATOM 7086 N N . PRO C 1 180 ? 221.138 248.419 195.641 1.00 5.27 180 PRO I N 1
ATOM 7087 C CA . PRO C 1 180 ? 220.252 247.362 196.140 1.00 8.83 180 PRO I CA 1
ATOM 7088 C C . PRO C 1 180 ? 220.964 246.499 197.171 1.00 4.61 180 PRO I C 1
ATOM 7089 O O . PRO C 1 180 ? 222.156 246.214 197.053 1.00 11.29 180 PRO I O 1
ATOM 7100 N N . THR C 1 181 ? 220.214 246.076 198.189 1.00 9.09 181 THR I N 1
ATOM 7101 C CA . THR C 1 181 ? 220.759 245.243 199.252 1.00 7.39 181 THR I CA 1
ATOM 7102 C C . THR C 1 181 ? 220.211 243.825 199.262 1.00 8.55 181 THR I C 1
ATOM 7103 O O . THR C 1 181 ? 220.789 242.965 199.933 1.00 14.61 181 THR I O 1
ATOM 7114 N N . PHE C 1 182 ? 219.127 243.557 198.534 1.00 8.13 182 PHE I N 1
ATOM 7115 C CA . PHE C 1 182 ? 218.484 242.251 198.633 1.00 12.35 182 PHE I CA 1
ATOM 7116 C C . PHE C 1 182 ? 219.402 241.130 198.164 1.00 6.80 182 PHE I C 1
ATOM 7117 O O . PHE C 1 182 ? 219.252 239.984 198.603 1.00 14.43 182 PHE I O 1
ATOM 7134 N N . ASP C 1 183 ? 220.359 241.437 197.289 1.00 8.62 183 ASP I N 1
ATOM 7135 C CA . ASP C 1 183 ? 221.263 240.444 196.725 1.00 8.71 183 ASP I CA 1
ATOM 7136 C C . ASP C 1 183 ? 222.569 240.321 197.506 1.00 4.79 183 ASP I C 1
ATOM 7137 O O . ASP C 1 183 ? 223.544 239.770 196.983 1.00 13.31 183 ASP I O 1
ATOM 7146 N N . ASP C 1 184 ? 222.614 240.826 198.736 1.00 6.12 184 ASP I N 1
ATOM 7147 C CA . ASP C 1 184 ? 223.778 240.649 199.591 1.00 6.20 184 ASP I CA 1
ATOM 7148 C C . ASP C 1 184 ? 223.773 239.310 200.320 1.00 3.79 184 ASP I C 1
ATOM 7149 O O . ASP C 1 184 ? 224.641 239.080 201.167 1.00 8.39 184 ASP I O 1
ATOM 7158 N N . SER C 1 185 ? 222.832 238.423 200.008 1.00 4.96 185 SER I N 1
ATOM 7159 C CA . SER C 1 185 ? 222.775 237.116 200.642 1.00 0.53 185 SER I CA 1
ATOM 7160 C C . SER C 1 185 ? 222.059 236.142 199.718 1.00 0.00 185 SER I C 1
ATOM 7161 O O . SER C 1 185 ? 221.335 236.542 198.805 1.00 0.62 185 SER I O 1
ATOM 7169 N N . PHE C 1 186 ? 222.273 234.854 199.971 1.00 0.00 186 PHE I N 1
ATOM 7170 C CA . PHE C 1 186 ? 221.554 233.810 199.260 1.00 0.00 186 PHE I CA 1
ATOM 7171 C C . PHE C 1 186 ? 220.111 233.734 199.748 1.00 0.00 186 PHE I C 1
ATOM 7172 O O . PHE C 1 186 ? 219.779 234.172 200.850 1.00 4.89 186 PHE I O 1
ATOM 7189 N N . THR C 1 187 ? 219.256 233.155 198.915 1.00 0.00 187 THR I N 1
ATOM 7190 C CA . THR C 1 187 ? 217.916 232.807 199.358 1.00 0.00 187 THR I CA 1
ATOM 7191 C C . THR C 1 187 ? 218.025 231.745 200.446 1.00 0.00 187 THR I C 1
ATOM 7192 O O . THR C 1 187 ? 218.786 230.783 200.284 1.00 4.51 187 THR I O 1
ATOM 7203 N N . PRO C 1 188 ? 217.310 231.876 201.560 1.00 2.92 188 PRO I N 1
ATOM 7204 C CA . PRO C 1 188 ? 217.339 230.799 202.554 1.00 0.00 188 PRO I CA 1
ATOM 7205 C C . PRO C 1 188 ? 216.910 229.481 201.927 1.00 3.23 188 PRO I C 1
ATOM 7206 O O . PRO C 1 188 ? 215.935 229.416 201.177 1.00 4.37 188 PRO I O 1
ATOM 7217 N N . VAL C 1 189 ? 217.656 228.418 202.239 1.00 2.71 189 VAL I N 1
ATOM 7218 C CA . VAL C 1 189 ? 217.354 227.114 201.660 1.00 4.95 189 VAL I CA 1
ATOM 7219 C C . VAL C 1 189 ? 216.103 226.497 202.255 1.00 2.73 189 VAL I C 1
ATOM 7220 O O . VAL C 1 189 ? 215.622 225.482 201.743 1.00 12.03 189 VAL I O 1
ATOM 7233 N N . TYR C 1 190 ? 215.568 227.077 203.320 1.00 5.50 190 TYR I N 1
ATOM 7234 C CA . TYR C 1 190 ? 214.306 226.622 203.880 1.00 9.06 190 TYR I CA 1
ATOM 7235 C C . TYR C 1 190 ? 213.424 227.821 204.203 1.00 7.56 190 TYR I C 1
ATOM 7236 O O . TYR C 1 190 ? 213.886 228.801 204.782 1.00 12.42 190 TYR I O 1
#

Secondary structure (DSSP, 8-state):
------------TT-SPPPPPPTTEEEEEEEEEPPPB-TT-EEEEE----GGG-STTGGGPBEEEEEEEEEE-TT--S-EEEEEEE--SSGGGHHHH-S--EETTSSS-EEEESSTTTT-BHHHHHHHEEEEEEESS-B-TTSEEEEEEEEEEPPSGGGSPPP-/--PPPPPTTEEEEEEEEEPPPB-TT-EEEEE----GGG-STTGGGPBEEEEEEEEEE-TT--S-EEEEEEE--SSGGGHHHH-S--EETTSSS-EEEESSTTTT-BHHHHHHHEEEEEEESS-B-TTSEEEEEEEEEEPPSTTSSPPP--/------------TT-SPPPPPPTTEEEEEEEEEPPPB-TT-EEEEE----GGG-STTGGGPBEEEEEEEEEE-TT--S-EEEEEEEPPSSGGGHHHH-S--EETTSSS-EEEESSTTTT-BHHHHHHHEEEEEEESS-B-TTSEEEEEEEEEEPP-GGGSPPP--

Organism: Cowpea chlorotic mottle virus (NCBI:txid12303)

B-factor: mean 4.39, std 4.35, range [0.01, 30.87]

Sequence (479 aa):
RVVQPVIVEPIASGQGKAIKAWTGYSVSKWTASCAAAEAKVTSAITISLPNELSSERNKQLKVGRVLLWLGLLPSVSGTVKSCVTETQTTAAASFQVALAVADNSKDVVAAMYPEAFKGITLEQLTADLTIYLYSSAALTEGDVIVHLEVEHVRPTFDDSFTPVGKAIKAWTGYSVSKWTASCAAAEAKVTSAITISLPNELSSERNKQLKVGRVLLWLGLLPSVSGTVKSCVTETQTTAAASFQVALAVADNSKDVVAAMYPEAFKGITLEQLTADLTIYLYSSAALTEGDVIVHLEVEHVRPTFDDSFTPVYRVVQPVIVEPIASGQGKAIKAWTGYSVSKWTASCAAAEAKVTSAITISLPNELSSERNKQLKVGRVLLWLGLLPSVSGTVKSCVTETQTTAAASFQVALAVADNSKDVVAAMYPEAFKGITLEQLTADLTIYLYSSAALTEGDVIVHLEVEHVRPTFDDSFTPVY

Radius of gyration: 28.22 Å; Cα contacts (8 Å, |Δi|>4): 1014; chains: 3; bounding box: 81×75×68 Å